Protein AF-A0AAV5XE04-F1 (afdb_monomer_lite)

Secondary structure (DSSP, 8-state):
--SEEEEE--SSHHHHHHHHHHHHHHTSTT-EEEEEEEE-------SSHHHHHHHHHHHHHHHHHHHHHHHHHHHHTT--EEEEEEES-HHHHHHHHHHHTT-SEEEEES--S-TT-TTS--HHHHHHHHH-SSEEEEE--SS---SGGG--EEEEE---SHHHHHHHHHHHHHHHHHT-EEEEEEEE---TT----HHHHHHHHHHHHHHHHHHHHTT--EEEEEEES-HHHHHHHHHHHTT-SEEEEESS-TT-TT-SSPPHHHHHHHHH-SSEEEEEPPGGGG-BHHHHSBSS---EETT-BHHHHHHHHHHTT-SEEEEE-TT-BEEEEEEHHHHHHTS---S-GGGGGGS-HHHHHHHHHHHHT---BHHHHSBS----EETT-BHHHHHHHHHHTT-SEEEEE-TT-BEEEEEEHHHHHHHHHTSPPS-S-SS-----SS-BGGGS-PBP--EEETT-BHHHHHHHHHHSTT-EEEEE-TTSBEEEEEEHHHHHHTS-TTTHHHHHHHHTT----TT--GGGSS--S-BHHHHSBS---EE-TTSBHHHHHHHHHHT--SEEEEE-TT-BEEEEEEHHHHHHHHH-

pLDDT: mean 80.99, std 14.47, range [32.44, 97.62]

Radius of gyration: 29.94 Å; chains: 1; bounding box: 68×63×82 Å

Foldseek 3Di:
DWAEEEQEFPPFPLSVQLLQAQLLVQVPPNHAYEYEYEDEDDPDPDPDPVVVVVVVVVVVVSVVVRQVVSQVSSVVSVHDYHYDYYYDDSLVVSQVVCLVSLGQEYGYGQDGPPPPDLFFGDPSLLSCCFQHLHKYKYARPPPVDSYLQVQAEEEAEQPLAQLSLVLLVVSLVSCVSNVHAYEYEYEAEDDPPDDPDPVVVVLVVVSVVVSVVVSVVSVHHYHYDYYYHDQLVVSLVVCVVVVGQEYTDEQDGQQALQDSGGDPSLSSCSGGRNHIYIHGHDSQSSDFLLNLWDQPAAAAEQAAQPLVVLVCCLVVVNQKHFYADPQQAGQFMAGQVLCCPFVVLLDRPVCNVQDDPVVVVVSSVVSVPDPDGCNRRTDGPAAAAERGHGLLVVLLCCLVVVNFKHFYAYPVNHGRGMHGLLSSLVSLLPDDRPDPPDPDDSQNSYAFLLPFDFAAAAEDEQAAFLQVLLVSLLPDPQSKYFYAHPVQATQFMAHLVLLLVLADPLQNVQSSCSNSVVHDDPPDDPVNNGRPRDGPNNRGDRDAAEDERSHHLSVVSNSCNVVVHQWHFYAYPVNHGPGIGGSSRSSNRNSD

Structure (mmCIF, N/CA/C/O backbone):
data_AF-A0AAV5XE04-F1
#
_entry.id   AF-A0AAV5XE04-F1
#
loop_
_atom_site.group_PDB
_atom_site.id
_atom_site.type_symbol
_atom_site.label_atom_id
_atom_site.label_alt_id
_atom_site.label_comp_id
_atom_site.label_asym_id
_atom_site.label_entity_id
_atom_site.label_seq_id
_atom_site.pdbx_PDB_ins_code
_atom_site.Cartn_x
_atom_site.Cartn_y
_atom_site.Cartn_z
_atom_site.occupancy
_atom_site.B_iso_or_equiv
_atom_site.auth_seq_id
_atom_site.auth_comp_id
_atom_site.auth_asym_id
_atom_site.auth_atom_id
_atom_site.pdbx_PDB_model_num
ATOM 1 N N . MET A 1 1 ? -10.921 10.318 7.218 1.00 76.62 1 MET A N 1
ATOM 2 C CA . MET A 1 1 ? -11.816 9.508 8.080 1.00 76.62 1 MET A CA 1
ATOM 3 C C . MET A 1 1 ? -12.424 8.270 7.401 1.00 76.62 1 MET A C 1
ATOM 5 O O . MET A 1 1 ? -12.519 8.245 6.178 1.00 76.62 1 MET A O 1
ATOM 9 N N . PHE A 1 2 ? -12.821 7.267 8.200 1.00 87.75 2 PHE A N 1
ATOM 10 C CA . PHE A 1 2 ? -13.335 5.945 7.794 1.00 87.75 2 PHE A CA 1
ATOM 11 C C . PHE A 1 2 ? -14.669 5.991 7.032 1.00 87.75 2 PHE A C 1
ATOM 13 O O . PHE A 1 2 ? -15.580 6.737 7.397 1.00 87.75 2 PHE A O 1
ATOM 20 N N . LYS A 1 3 ? -14.781 5.177 5.980 1.00 90.06 3 LYS A N 1
ATOM 21 C CA . LYS A 1 3 ? -15.916 5.111 5.051 1.00 90.06 3 LYS A CA 1
ATOM 22 C C . LYS A 1 3 ? -16.699 3.810 5.130 1.00 90.06 3 LYS A C 1
ATOM 24 O O . LYS A 1 3 ? -17.867 3.819 4.760 1.00 90.06 3 LYS A O 1
ATOM 29 N N . ARG A 1 4 ? -16.098 2.706 5.575 1.00 93.31 4 ARG A N 1
ATOM 30 C CA . ARG A 1 4 ? -16.762 1.398 5.667 1.00 93.31 4 ARG A CA 1
ATOM 31 C C . ARG A 1 4 ? -16.407 0.740 6.991 1.00 93.31 4 ARG A C 1
ATOM 33 O O . ARG A 1 4 ? -15.356 0.113 7.130 1.00 93.31 4 ARG A O 1
ATOM 40 N N . ILE A 1 5 ? -17.304 0.884 7.955 1.00 96.25 5 ILE A N 1
ATOM 41 C CA . ILE A 1 5 ? -17.120 0.436 9.334 1.00 96.25 5 ILE A CA 1
ATOM 42 C C . ILE A 1 5 ? -17.760 -0.940 9.500 1.00 96.25 5 ILE A C 1
ATOM 44 O O . ILE A 1 5 ? -18.934 -1.120 9.195 1.00 96.25 5 ILE A O 1
ATOM 48 N N . LEU A 1 6 ? -17.004 -1.910 10.004 1.00 97.38 6 LEU A N 1
ATOM 49 C CA . LEU A 1 6 ? -17.518 -3.210 10.420 1.00 97.38 6 LEU A CA 1
ATOM 50 C C . LEU A 1 6 ? -17.507 -3.305 11.941 1.00 97.38 6 LEU A C 1
ATOM 52 O O . LEU A 1 6 ? -16.482 -3.049 12.566 1.00 97.38 6 LEU A O 1
ATOM 56 N N . VAL A 1 7 ? -18.616 -3.724 12.532 1.00 96.88 7 VAL A N 1
ATOM 57 C CA . VAL A 1 7 ? -18.730 -4.021 13.959 1.00 96.88 7 VAL A CA 1
ATOM 58 C C . VAL A 1 7 ? -18.894 -5.529 14.128 1.00 96.88 7 VAL A C 1
ATOM 60 O O . VAL A 1 7 ? -19.812 -6.113 13.553 1.00 96.88 7 VAL A O 1
ATOM 63 N N . ALA A 1 8 ? -18.021 -6.166 14.911 1.00 93.94 8 ALA A N 1
ATOM 64 C CA . ALA A 1 8 ? -18.262 -7.542 15.347 1.00 93.94 8 ALA A CA 1
ATOM 65 C C . ALA A 1 8 ? -19.237 -7.525 16.528 1.00 93.94 8 ALA A C 1
ATOM 67 O O . ALA A 1 8 ? -18.989 -6.842 17.526 1.00 93.94 8 ALA A O 1
ATOM 68 N N . TYR A 1 9 ? -20.352 -8.244 16.401 1.00 92.50 9 TYR A N 1
ATOM 69 C CA . TYR A 1 9 ? -21.467 -8.151 17.333 1.00 92.50 9 TYR A CA 1
ATOM 70 C C . TYR A 1 9 ? -21.959 -9.529 17.782 1.00 92.50 9 TYR A C 1
ATOM 72 O O . TYR A 1 9 ? -22.574 -10.266 17.013 1.00 92.50 9 TYR A O 1
ATOM 80 N N . ASP A 1 10 ? -21.724 -9.844 19.055 1.00 88.00 10 ASP A N 1
ATOM 81 C CA . ASP A 1 10 ? -22.144 -11.079 19.737 1.00 88.00 10 ASP A CA 1
ATOM 82 C C . ASP A 1 10 ? -23.203 -10.825 20.835 1.00 88.00 10 ASP A C 1
ATOM 84 O O . ASP A 1 10 ? -23.519 -11.711 21.630 1.00 88.00 10 ASP A O 1
ATOM 88 N N . GLY A 1 11 ? -23.718 -9.591 20.920 1.00 85.75 11 GLY A N 1
ATOM 89 C CA . GLY A 1 11 ? -24.690 -9.152 21.926 1.00 85.75 11 GLY A CA 1
ATOM 90 C C . GLY A 1 11 ? -24.127 -8.837 23.313 1.00 85.75 11 GLY A C 1
ATOM 91 O O . GLY A 1 11 ? -24.870 -8.307 24.145 1.00 85.75 11 GLY A O 1
ATOM 92 N N . SER A 1 12 ? -22.845 -9.108 23.574 1.00 86.25 12 SER A N 1
ATOM 93 C CA . SER A 1 12 ? -22.197 -8.799 24.855 1.00 86.25 12 SER A CA 1
ATOM 94 C C . SER A 1 12 ? -22.185 -7.291 25.148 1.00 86.25 12 SER A C 1
ATOM 96 O O . SER A 1 12 ? -22.286 -6.461 24.244 1.00 86.25 12 SER A O 1
ATOM 98 N N . GLU A 1 13 ? -22.019 -6.901 26.417 1.00 84.69 13 GLU A N 1
ATOM 99 C CA . GLU A 1 13 ? -21.916 -5.480 26.798 1.00 84.69 13 GLU A CA 1
ATOM 100 C C . GLU A 1 13 ? -20.778 -4.762 26.050 1.00 84.69 13 GLU A C 1
ATOM 102 O O . GLU A 1 13 ? -20.954 -3.637 25.575 1.00 84.69 13 GLU A O 1
ATOM 107 N N . GLY A 1 14 ? -19.638 -5.441 25.873 1.00 85.12 14 GLY A N 1
ATOM 108 C CA . GLY A 1 14 ? -18.505 -4.929 25.104 1.00 85.12 14 GLY A CA 1
ATOM 109 C C . GLY A 1 14 ? -18.847 -4.716 23.628 1.00 85.12 14 GLY A C 1
ATOM 110 O O . GLY A 1 14 ? -18.518 -3.669 23.068 1.00 85.12 14 GLY A O 1
ATOM 111 N N . ALA A 1 15 ? -19.550 -5.664 23.002 1.00 89.06 15 ALA A N 1
ATOM 112 C CA . ALA A 1 15 ? -20.017 -5.527 21.624 1.00 89.06 15 ALA A CA 1
ATOM 113 C C . ALA A 1 15 ? -21.097 -4.445 21.463 1.00 89.06 15 ALA A C 1
ATOM 115 O O . ALA A 1 15 ? -21.132 -3.751 20.448 1.00 89.06 15 ALA A O 1
ATOM 116 N N . GLN A 1 16 ? -21.953 -4.240 22.466 1.00 90.69 16 GLN A N 1
ATOM 117 C CA . GLN A 1 16 ? -22.926 -3.144 22.465 1.00 90.69 16 GLN A CA 1
ATOM 118 C C . GLN A 1 16 ? -22.243 -1.774 22.546 1.00 90.69 16 GLN A C 1
ATOM 120 O O . GLN A 1 16 ? -22.626 -0.864 21.811 1.00 90.69 16 GLN A O 1
ATOM 125 N N . ALA A 1 17 ? -21.211 -1.624 23.382 1.00 89.19 17 ALA A N 1
ATOM 126 C CA . ALA A 1 17 ? -20.404 -0.403 23.430 1.00 89.19 17 ALA A CA 1
ATOM 127 C C . ALA A 1 17 ? -19.672 -0.155 22.098 1.00 89.19 17 ALA A C 1
ATOM 129 O O . ALA A 1 17 ? -19.684 0.962 21.575 1.00 89.19 17 ALA A O 1
ATOM 130 N N . ALA A 1 18 ? -19.109 -1.212 21.502 1.00 92.19 18 ALA A N 1
ATOM 131 C CA . ALA A 1 18 ? -18.508 -1.167 20.171 1.00 92.19 18 ALA A CA 1
ATOM 132 C C . ALA A 1 18 ? -19.501 -0.703 19.098 1.00 92.19 18 ALA A C 1
ATOM 134 O O . ALA A 1 18 ? -19.184 0.181 18.300 1.00 92.19 18 ALA A O 1
ATOM 135 N N . LEU A 1 19 ? -20.725 -1.234 19.119 1.00 94.00 19 LEU A N 1
ATOM 136 C CA . LEU A 1 19 ? -21.779 -0.836 18.195 1.00 94.00 19 LEU A CA 1
ATOM 137 C C . LEU A 1 19 ? -22.185 0.632 18.377 1.00 94.00 19 LEU A C 1
ATOM 139 O O . LEU A 1 19 ? -22.301 1.342 17.381 1.00 94.00 19 LEU A O 1
ATOM 143 N N . ARG A 1 20 ? -22.341 1.122 19.616 1.00 92.81 20 ARG A N 1
ATOM 144 C CA . ARG A 1 20 ? -22.653 2.542 19.883 1.00 92.81 20 ARG A CA 1
ATOM 145 C C . ARG A 1 20 ? -21.587 3.483 19.323 1.00 92.81 20 ARG A C 1
ATOM 147 O O . ARG A 1 20 ? -21.925 4.462 18.657 1.00 92.81 20 ARG A O 1
ATOM 154 N N . LEU A 1 21 ? -20.307 3.172 19.538 1.00 92.00 21 LEU A N 1
ATOM 155 C CA . LEU A 1 21 ? -19.202 3.954 18.973 1.00 92.00 21 LEU A CA 1
ATOM 156 C C . LEU A 1 21 ? -19.167 3.884 17.442 1.00 92.00 21 LEU A C 1
ATOM 158 O O . LEU A 1 21 ? -19.013 4.917 16.792 1.00 92.00 21 LEU A O 1
ATOM 162 N N . GLY A 1 22 ? -19.368 2.696 16.863 1.00 93.94 22 GLY A N 1
ATOM 163 C CA . GLY A 1 22 ? -19.459 2.511 15.414 1.00 93.94 22 GLY A CA 1
ATOM 164 C C . GLY A 1 22 ? -20.581 3.342 14.785 1.00 93.94 22 GLY A C 1
ATOM 165 O O . GLY A 1 22 ? -20.341 4.057 13.814 1.00 93.94 22 GLY A O 1
ATOM 166 N N . ILE A 1 23 ? -21.780 3.317 15.378 1.00 94.31 23 ILE A N 1
ATOM 167 C CA . ILE A 1 23 ? -22.931 4.134 14.956 1.00 94.31 23 ILE A CA 1
ATOM 168 C C . ILE A 1 23 ? -22.599 5.628 15.057 1.00 94.31 23 ILE A C 1
ATOM 170 O O . ILE A 1 23 ? -22.907 6.388 14.142 1.00 94.31 23 ILE A O 1
ATOM 174 N N . GLY A 1 24 ? -21.937 6.056 16.137 1.00 91.62 24 GLY A N 1
ATOM 175 C CA . GLY A 1 24 ? -21.490 7.440 16.305 1.00 91.62 24 GLY A CA 1
ATOM 176 C C . GLY A 1 24 ? -20.569 7.911 15.176 1.00 91.62 24 GLY A C 1
ATOM 177 O O . GLY A 1 24 ? -20.770 8.999 14.640 1.00 91.62 24 GLY A O 1
ATOM 178 N N . LEU A 1 25 ? -19.615 7.072 14.765 1.00 91.31 25 LEU A N 1
ATOM 179 C CA . LEU A 1 25 ? -18.724 7.346 13.630 1.00 91.31 25 LEU A CA 1
ATOM 180 C C . LEU A 1 25 ? -19.457 7.361 12.281 1.00 91.31 25 LEU A C 1
ATOM 182 O O . LEU A 1 25 ? -19.107 8.143 11.397 1.00 91.31 25 LEU A O 1
ATOM 186 N N . ALA A 1 26 ? -20.480 6.522 12.125 1.00 92.94 26 ALA A N 1
ATOM 187 C CA . ALA A 1 26 ? -21.260 6.399 10.895 1.00 92.94 26 ALA A CA 1
ATOM 188 C C . ALA A 1 26 ? -22.224 7.570 10.634 1.00 92.94 26 ALA A C 1
ATOM 190 O O . ALA A 1 26 ? -22.775 7.670 9.543 1.00 92.94 26 ALA A O 1
ATOM 191 N N . LYS A 1 27 ? -22.387 8.505 11.583 1.00 90.00 27 LYS A N 1
ATOM 192 C CA . LYS A 1 27 ? -23.144 9.752 11.361 1.00 90.00 27 LYS A CA 1
ATOM 193 C C . LYS A 1 27 ? -22.499 10.683 10.325 1.00 90.00 27 LYS A C 1
ATOM 195 O O . LYS A 1 27 ? -23.150 11.608 9.845 1.00 90.00 27 LYS A O 1
ATOM 200 N N . ASN A 1 28 ? -21.226 10.472 9.99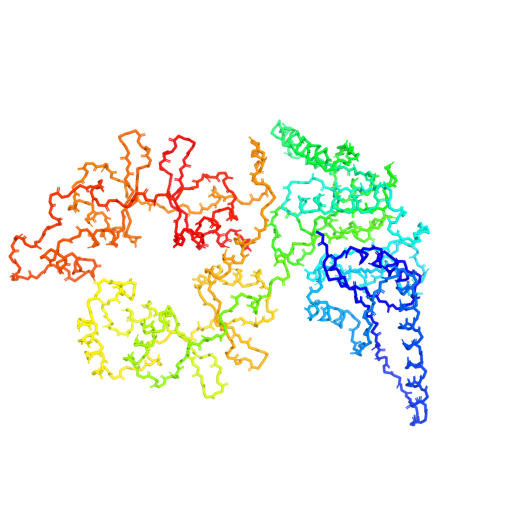1 1.00 85.81 28 ASN A N 1
ATOM 201 C CA . ASN A 1 28 ? -20.530 11.244 8.966 1.00 85.81 28 ASN A CA 1
ATOM 202 C C . ASN A 1 28 ? -21.072 10.897 7.558 1.00 85.81 28 ASN A C 1
ATOM 204 O O . ASN A 1 28 ? -21.151 9.714 7.216 1.00 85.81 28 ASN A O 1
ATOM 208 N N . PRO A 1 29 ? -21.422 11.884 6.709 1.00 82.00 29 PRO A N 1
ATOM 209 C CA . PRO A 1 29 ? -21.944 11.616 5.373 1.00 82.00 29 PRO A CA 1
ATOM 210 C C . PRO A 1 29 ? -21.062 10.698 4.509 1.00 82.00 29 PRO A C 1
ATOM 212 O O . PRO A 1 29 ? -19.848 10.885 4.353 1.00 82.00 29 PRO A O 1
ATOM 215 N N . GLY A 1 30 ? -21.713 9.716 3.880 1.00 85.62 30 GLY A N 1
ATOM 216 C CA . GLY A 1 30 ? -21.068 8.745 2.994 1.00 85.62 30 GLY A CA 1
ATOM 217 C C . GLY A 1 30 ? -20.262 7.666 3.720 1.00 85.62 30 GLY A C 1
ATOM 218 O O . GLY A 1 30 ? -19.379 7.074 3.100 1.00 85.62 30 GLY A O 1
ATOM 219 N N . THR A 1 31 ? -20.519 7.445 5.011 1.00 92.44 31 THR A N 1
ATOM 220 C CA . THR A 1 31 ? -19.984 6.309 5.765 1.00 92.44 31 THR A CA 1
ATOM 221 C C . THR A 1 31 ? -21.020 5.188 5.826 1.00 92.44 31 THR A C 1
ATOM 223 O O . THR A 1 31 ? -22.157 5.395 6.234 1.00 92.44 31 THR A O 1
ATOM 226 N N . GLU A 1 32 ? -20.614 3.990 5.418 1.00 96.00 32 GLU A N 1
ATOM 227 C CA . GLU A 1 32 ? -21.403 2.763 5.512 1.00 96.00 32 GLU A CA 1
ATOM 228 C C . GLU A 1 32 ? -21.022 2.007 6.787 1.00 96.00 32 GLU A C 1
ATOM 230 O O . GLU A 1 32 ? -19.835 1.912 7.128 1.00 96.00 32 GLU A O 1
ATOM 235 N N . ILE A 1 33 ? -22.011 1.434 7.472 1.00 97.38 33 ILE A N 1
ATOM 236 C CA . ILE A 1 33 ? -21.794 0.608 8.658 1.00 97.38 33 ILE A CA 1
ATOM 237 C C . ILE A 1 33 ? -22.428 -0.772 8.497 1.00 97.38 33 ILE A C 1
ATOM 239 O O . ILE A 1 33 ? -23.568 -0.927 8.055 1.00 97.38 33 ILE A O 1
ATOM 243 N N . TYR A 1 34 ? -21.657 -1.775 8.895 1.00 97.50 34 TYR A N 1
ATOM 244 C CA . TYR A 1 34 ? -22.001 -3.182 8.848 1.00 97.50 34 TYR A CA 1
ATOM 245 C C . TYR A 1 34 ? -21.879 -3.783 10.247 1.00 97.50 34 TYR A C 1
ATOM 247 O O . TYR A 1 34 ? -20.940 -3.470 10.979 1.00 97.50 34 TYR A O 1
ATOM 255 N N . SER A 1 35 ? -22.775 -4.697 10.597 1.00 96.94 35 SER A N 1
ATOM 256 C CA . SER A 1 35 ? -22.649 -5.553 11.777 1.00 96.94 35 SER A CA 1
ATOM 257 C C . SER A 1 35 ? -22.579 -7.013 11.348 1.00 96.94 35 SER A C 1
ATOM 259 O O . SER A 1 35 ? -23.382 -7.457 10.522 1.00 96.94 35 SER A O 1
ATOM 261 N N . ILE A 1 36 ? -21.614 -7.752 11.896 1.00 95.31 36 ILE A N 1
ATOM 262 C CA . ILE A 1 36 ? -21.474 -9.192 11.685 1.00 95.31 36 ILE A CA 1
ATOM 263 C C . ILE A 1 36 ? -21.626 -9.951 12.999 1.00 95.31 36 ILE A C 1
ATOM 265 O O . ILE A 1 36 ? -20.951 -9.655 13.985 1.00 95.31 36 ILE A O 1
ATOM 269 N N . SER A 1 37 ? -22.462 -10.981 12.965 1.00 93.12 37 SER A N 1
ATOM 270 C CA . SER A 1 37 ? -22.556 -12.009 13.999 1.00 93.12 37 SER A CA 1
ATOM 271 C C . SER A 1 37 ? -22.145 -13.351 13.397 1.00 93.12 37 SER A C 1
ATOM 273 O O . SER A 1 37 ? -22.518 -13.659 12.261 1.00 93.12 37 SER A O 1
ATOM 275 N N . VAL A 1 38 ? -21.354 -14.142 14.125 1.00 88.88 38 VAL A N 1
ATOM 276 C CA . VAL A 1 38 ? -20.892 -15.452 13.646 1.00 88.88 38 VAL A CA 1
ATOM 277 C C . VAL A 1 38 ? -21.514 -16.564 14.475 1.00 88.88 38 VAL A C 1
ATOM 279 O O . VAL A 1 38 ? -21.422 -16.575 15.697 1.00 88.88 38 VAL A O 1
ATOM 282 N N . GLU A 1 39 ? -22.147 -17.500 13.782 1.00 84.94 39 GLU A N 1
ATOM 283 C CA . GLU A 1 39 ? -22.678 -18.734 14.334 1.00 84.94 39 GLU A CA 1
ATOM 284 C C . GLU A 1 39 ? -21.602 -19.824 14.249 1.00 84.94 39 GLU A C 1
ATOM 286 O O . GLU A 1 39 ? -21.349 -20.405 13.185 1.00 84.94 39 GLU A O 1
ATOM 291 N N . GLU A 1 40 ? -20.961 -20.106 15.383 1.00 71.44 40 GLU A N 1
ATOM 292 C CA . GLU A 1 40 ? -19.985 -21.184 15.496 1.00 71.44 40 GLU A CA 1
ATOM 293 C C . GLU A 1 40 ? -20.693 -22.498 15.856 1.00 71.44 40 GLU A C 1
ATOM 295 O O . GLU A 1 40 ? -21.305 -22.642 16.916 1.00 71.44 40 GLU A O 1
ATOM 300 N N . HIS A 1 41 ? -20.636 -23.477 14.953 1.00 63.94 41 HIS A N 1
ATOM 301 C CA . HIS A 1 41 ? -21.209 -24.795 15.204 1.00 63.94 41 HIS A CA 1
ATOM 302 C C . HIS A 1 41 ? -20.274 -25.605 16.112 1.00 63.94 41 HIS A C 1
ATOM 304 O O . HIS A 1 41 ? -19.292 -26.188 15.651 1.00 63.94 41 HIS A O 1
ATOM 310 N N . LEU A 1 42 ? -20.604 -25.706 17.399 1.00 50.62 42 LEU A N 1
ATOM 311 C CA . LEU A 1 42 ? -20.090 -26.793 18.234 1.00 50.62 42 LEU A CA 1
ATOM 312 C C . LEU A 1 42 ? -20.721 -28.114 17.758 1.00 50.62 42 LEU A C 1
ATOM 314 O O . LEU A 1 42 ? -21.946 -28.166 17.612 1.00 50.62 42 LEU A O 1
ATOM 318 N N . PRO A 1 43 ? -19.947 -29.195 17.543 1.00 49.12 43 PRO A N 1
ATOM 319 C CA . PRO A 1 43 ? -20.525 -30.501 17.259 1.00 49.12 43 PRO A CA 1
ATOM 320 C C . PRO A 1 43 ? -21.302 -30.978 18.492 1.00 49.12 43 PRO A C 1
ATOM 322 O O . PRO A 1 43 ? -20.733 -31.510 19.444 1.00 49.12 43 PRO A O 1
ATOM 325 N N . ARG A 1 44 ? -22.621 -30.761 18.500 1.00 52.56 44 ARG A N 1
ATOM 326 C CA . ARG A 1 44 ? -23.519 -31.400 19.462 1.00 52.56 44 ARG A CA 1
ATOM 327 C C . ARG A 1 44 ? -23.796 -32.813 18.958 1.00 52.56 44 ARG A C 1
ATOM 329 O O . ARG A 1 44 ? -24.339 -32.986 17.871 1.00 52.56 44 ARG A O 1
ATOM 336 N N . TYR A 1 45 ? -23.429 -33.819 19.749 1.00 50.50 45 TYR A N 1
ATOM 337 C CA . TYR A 1 45 ? -23.919 -35.184 19.569 1.00 50.50 45 TYR A CA 1
ATOM 338 C C . TYR A 1 45 ? -25.416 -35.199 19.908 1.00 50.50 45 TYR A C 1
ATOM 340 O O . TYR A 1 45 ? -25.792 -35.448 21.049 1.00 50.50 45 TYR A O 1
ATOM 348 N N . ALA A 1 46 ? -26.263 -34.839 18.946 1.00 56.47 46 ALA A N 1
ATOM 349 C CA . ALA A 1 46 ? -27.710 -34.944 19.089 1.00 56.47 46 ALA A CA 1
ATOM 350 C C . ALA A 1 46 ? -28.132 -36.406 18.892 1.00 56.47 46 ALA A C 1
ATOM 352 O O . ALA A 1 46 ? -27.667 -37.066 17.959 1.00 56.47 46 ALA A O 1
ATOM 353 N N . ALA A 1 47 ? -28.991 -36.921 19.770 1.00 55.62 47 ALA A N 1
ATOM 354 C CA . ALA A 1 47 ? -29.448 -38.306 19.721 1.00 55.62 47 ALA A CA 1
ATOM 355 C C . ALA A 1 47 ? -30.636 -38.486 18.758 1.00 55.62 47 ALA A C 1
ATOM 357 O O . ALA A 1 47 ? -30.906 -39.605 18.320 1.00 55.62 47 ALA A O 1
ATOM 358 N N . THR A 1 48 ? -31.340 -37.401 18.404 1.00 69.38 48 THR A N 1
ATOM 359 C CA . THR A 1 48 ? -32.525 -37.430 17.528 1.00 69.38 48 THR A CA 1
ATOM 360 C C . THR A 1 48 ? -32.596 -36.242 16.554 1.00 69.38 48 THR A C 1
ATOM 362 O O . THR A 1 48 ? -32.008 -35.190 16.788 1.00 69.38 48 THR A O 1
ATOM 365 N N . ILE A 1 49 ? -33.354 -36.390 15.456 1.00 66.50 49 ILE A N 1
ATOM 366 C CA . ILE A 1 49 ? -33.587 -35.327 14.451 1.00 66.50 49 ILE A CA 1
ATOM 367 C C . ILE A 1 49 ? -34.340 -34.131 15.064 1.00 66.50 49 ILE A C 1
ATOM 369 O O . ILE A 1 49 ? -34.001 -32.985 14.786 1.00 66.50 49 ILE A O 1
ATOM 373 N N . SER A 1 50 ? -35.298 -34.393 15.961 1.00 65.06 50 SER A N 1
ATOM 374 C CA . SER A 1 50 ? -36.087 -33.349 16.630 1.00 65.06 50 SER A CA 1
ATOM 375 C C . SER A 1 50 ? -35.236 -32.464 17.555 1.00 65.06 50 SER A C 1
ATOM 377 O O . SER A 1 50 ? -35.462 -31.259 17.623 1.00 65.06 50 SER A O 1
ATOM 379 N N . GLU A 1 51 ? -34.205 -33.020 18.204 1.00 63.22 51 GLU A N 1
ATOM 380 C CA . GLU A 1 51 ? -33.234 -32.238 18.988 1.00 63.22 51 GLU A CA 1
ATOM 381 C C . GLU A 1 51 ? -32.370 -31.320 18.108 1.00 63.22 51 GLU A C 1
ATOM 383 O O . GLU A 1 51 ? -32.009 -30.222 18.532 1.00 63.22 51 GLU A O 1
ATOM 388 N N . VAL A 1 52 ? -32.048 -31.747 16.881 1.00 63.72 52 VAL A N 1
ATOM 389 C CA . VAL A 1 52 ? -31.291 -30.933 15.914 1.00 63.72 52 VAL A CA 1
ATOM 390 C C . VAL A 1 52 ? -32.148 -29.789 15.376 1.00 63.72 52 VAL A C 1
ATOM 392 O O . VAL A 1 52 ? -31.666 -28.660 15.293 1.00 63.72 52 VAL A O 1
ATOM 395 N N . GLU A 1 53 ? -33.405 -30.061 15.023 1.00 65.25 53 GLU A N 1
ATOM 396 C CA . GLU A 1 53 ? -34.347 -29.047 14.528 1.00 65.25 53 GLU A CA 1
ATOM 397 C C . GLU A 1 53 ? -34.651 -27.992 15.599 1.00 65.25 53 GLU A C 1
ATOM 399 O O . GLU A 1 53 ? -34.477 -26.803 15.338 1.00 65.25 53 GLU A O 1
ATOM 404 N N . GLY A 1 54 ? -34.965 -28.407 16.832 1.00 67.56 54 GLY A N 1
ATOM 405 C CA . GLY A 1 54 ? -35.211 -27.470 17.934 1.00 67.56 54 GLY A CA 1
ATOM 406 C C . GLY A 1 54 ? -33.979 -26.639 18.320 1.00 67.56 54 GLY A C 1
ATOM 407 O O . GLY A 1 54 ? -34.101 -25.456 18.637 1.00 67.56 54 GLY A O 1
ATOM 408 N N . ALA A 1 55 ? -32.772 -27.217 18.251 1.00 66.81 55 ALA A N 1
ATOM 409 C CA . ALA A 1 55 ? -31.536 -26.466 18.482 1.00 66.81 55 ALA A CA 1
ATOM 410 C C . ALA A 1 55 ? -31.283 -25.416 17.388 1.00 66.81 55 ALA A C 1
ATOM 412 O O . ALA A 1 55 ? -30.834 -24.315 17.700 1.00 66.81 55 ALA A O 1
ATOM 413 N N . ARG A 1 56 ? -31.589 -25.732 16.122 1.00 70.69 56 ARG A N 1
ATOM 414 C CA . ARG A 1 56 ? -31.478 -24.784 15.003 1.00 70.69 56 ARG A CA 1
ATOM 415 C C . ARG A 1 56 ? -32.467 -23.631 15.123 1.00 70.69 56 ARG A C 1
ATOM 417 O O . ARG A 1 56 ? -32.062 -22.488 14.950 1.00 70.69 56 ARG A O 1
ATOM 424 N N . GLU A 1 57 ? -33.721 -23.908 15.474 1.00 73.31 57 GLU A N 1
ATOM 425 C CA . GLU A 1 57 ? -34.737 -22.865 15.676 1.00 73.31 57 GLU A CA 1
ATOM 426 C C . GLU A 1 57 ? -34.335 -21.880 16.783 1.00 73.31 57 GLU A C 1
ATOM 428 O O . GLU A 1 57 ? -34.410 -20.668 16.586 1.00 73.31 57 GLU A O 1
ATOM 433 N N . GLN A 1 58 ? -33.816 -22.379 17.910 1.00 74.06 58 GLN A N 1
ATOM 434 C CA . GLN A 1 58 ? -33.322 -21.525 18.998 1.00 74.06 58 GLN A CA 1
ATOM 435 C C . GLN A 1 58 ? -32.137 -20.648 18.579 1.00 74.06 58 GLN A C 1
ATOM 437 O O . GLN A 1 58 ? -32.047 -19.487 18.986 1.00 74.06 58 GLN A O 1
ATOM 442 N N . ILE A 1 59 ? -31.216 -21.191 17.778 1.00 76.12 59 ILE A N 1
ATOM 443 C CA . ILE A 1 59 ? -30.066 -20.437 17.270 1.00 76.12 59 ILE A CA 1
ATOM 444 C C . ILE A 1 59 ? -30.534 -19.342 16.301 1.00 76.12 59 ILE A C 1
ATOM 446 O O . ILE A 1 59 ? -30.131 -18.183 16.441 1.00 76.12 59 ILE A O 1
ATOM 450 N N . ASP A 1 60 ? -31.437 -19.675 15.379 1.00 80.06 60 ASP A N 1
ATOM 451 C CA . ASP A 1 60 ? -32.029 -18.718 14.444 1.00 80.06 60 ASP A CA 1
ATOM 452 C C . ASP A 1 60 ? -32.758 -17.585 15.181 1.00 80.06 60 ASP A C 1
ATOM 454 O O . ASP A 1 60 ? -32.585 -16.410 14.844 1.00 80.06 60 ASP A O 1
ATOM 458 N N . GLU A 1 61 ? -33.553 -17.905 16.204 1.00 83.56 61 GLU A N 1
ATOM 459 C CA . GLU A 1 61 ? -34.234 -16.909 17.038 1.00 83.56 61 GLU A CA 1
ATOM 460 C C . GLU A 1 61 ? -33.248 -15.997 17.772 1.00 83.56 61 GLU A C 1
ATOM 462 O O . GLU A 1 61 ? -33.426 -14.773 17.776 1.00 83.56 61 GLU A O 1
ATOM 467 N N . HIS A 1 62 ? -32.176 -16.561 18.333 1.00 85.12 62 HIS A N 1
ATOM 468 C CA . HIS A 1 62 ? -31.134 -15.799 19.015 1.00 85.12 62 HIS A CA 1
ATOM 469 C C . HIS A 1 62 ? -30.470 -14.773 18.083 1.00 85.12 62 HIS A C 1
ATOM 471 O O . HIS A 1 62 ? -30.426 -13.580 18.399 1.00 85.12 62 HIS A O 1
ATOM 477 N N . PHE A 1 63 ? -30.010 -15.191 16.900 1.00 86.75 63 PHE A N 1
ATOM 478 C CA . PHE A 1 63 ? -29.370 -14.275 15.948 1.00 86.75 63 PHE A CA 1
ATOM 479 C C . PHE A 1 63 ? -30.361 -13.283 15.317 1.00 86.75 63 PHE A C 1
ATOM 481 O O . PHE A 1 63 ? -29.996 -12.133 15.041 1.00 86.75 63 PHE A O 1
ATOM 488 N N . ARG A 1 64 ? -31.637 -13.654 15.145 1.00 88.25 64 ARG A N 1
ATOM 489 C CA . ARG A 1 64 ? -32.698 -12.700 14.765 1.00 88.25 64 ARG A CA 1
ATOM 490 C C . ARG A 1 64 ? -32.891 -11.621 15.828 1.00 88.25 64 ARG A C 1
ATOM 492 O O . ARG A 1 64 ? -33.011 -10.448 15.477 1.00 88.25 64 ARG A O 1
ATOM 499 N N . ALA A 1 65 ? -32.882 -11.986 17.109 1.00 89.81 65 ALA A N 1
ATOM 500 C CA . ALA A 1 65 ? -32.978 -11.025 18.204 1.00 89.81 65 ALA A CA 1
ATOM 501 C C . ALA A 1 65 ? -31.759 -10.087 18.244 1.00 89.81 65 ALA A C 1
ATOM 503 O O . ALA A 1 65 ? -31.937 -8.871 18.322 1.00 89.81 65 ALA A O 1
ATOM 504 N N . LEU A 1 66 ? -30.540 -10.622 18.090 1.00 89.69 66 LEU A N 1
ATOM 505 C CA . LEU A 1 66 ? -29.305 -9.827 18.034 1.00 89.69 66 LEU A CA 1
ATOM 506 C C . LEU A 1 66 ? -29.303 -8.825 16.875 1.00 89.69 66 LEU A C 1
ATOM 508 O O . LEU A 1 66 ? -29.046 -7.635 17.064 1.00 89.69 66 LEU A O 1
ATOM 512 N N . THR A 1 67 ? -29.626 -9.283 15.666 1.00 92.56 67 THR A N 1
ATOM 513 C CA . THR A 1 67 ? -29.668 -8.411 14.481 1.00 92.56 67 THR A CA 1
ATOM 514 C C . THR A 1 67 ? -30.780 -7.370 14.569 1.00 92.56 67 THR A C 1
ATOM 516 O O . THR A 1 67 ? -30.619 -6.257 14.063 1.00 92.56 67 THR A O 1
ATOM 519 N N . LYS A 1 68 ? -31.907 -7.692 15.215 1.00 93.56 68 LYS A N 1
ATOM 520 C CA . LYS A 1 68 ? -32.962 -6.718 15.511 1.00 93.56 68 LYS A CA 1
ATOM 521 C C . LYS A 1 68 ? -32.477 -5.668 16.510 1.00 93.56 68 LYS A C 1
ATOM 523 O O . LYS A 1 68 ? -32.593 -4.485 16.219 1.00 93.56 68 LYS A O 1
ATOM 528 N N . GLN A 1 69 ? -31.874 -6.081 17.626 1.00 93.56 69 GLN A N 1
ATOM 529 C CA . GLN A 1 69 ? -31.326 -5.165 18.630 1.00 93.56 69 GLN A CA 1
ATOM 530 C C . GLN A 1 69 ? -30.323 -4.183 18.011 1.00 93.56 69 GLN A C 1
ATOM 532 O O . GLN A 1 69 ? -30.402 -2.979 18.256 1.00 93.56 69 GLN A O 1
ATOM 537 N N . ALA A 1 70 ? -29.410 -4.680 17.174 1.00 94.44 70 ALA A N 1
ATOM 538 C CA . ALA A 1 70 ? -28.419 -3.840 16.516 1.00 94.44 70 ALA A CA 1
ATOM 539 C C . ALA A 1 70 ? -29.058 -2.816 15.558 1.00 94.44 70 ALA A C 1
ATOM 541 O O . ALA A 1 70 ? -28.678 -1.643 15.565 1.00 94.44 70 ALA A O 1
ATOM 542 N N . ARG A 1 71 ? -30.053 -3.241 14.764 1.00 95.88 71 ARG A N 1
ATOM 543 C CA . ARG A 1 71 ? -30.800 -2.349 13.861 1.00 95.88 71 ARG A CA 1
ATOM 544 C C . ARG A 1 71 ? -31.608 -1.305 14.618 1.00 95.88 71 ARG A C 1
ATOM 546 O O . ARG A 1 71 ? -31.565 -0.142 14.239 1.00 95.88 71 ARG A O 1
ATOM 553 N N . ASP A 1 72 ? -32.278 -1.695 15.699 1.00 95.19 72 ASP A N 1
ATOM 554 C CA . ASP A 1 72 ? -33.064 -0.779 16.529 1.00 95.19 72 ASP A CA 1
ATOM 555 C C . ASP A 1 72 ? -32.157 0.314 17.133 1.00 95.19 72 ASP A C 1
ATOM 557 O O . ASP A 1 72 ? -32.494 1.498 17.084 1.00 95.19 72 ASP A O 1
ATOM 561 N N . MET A 1 73 ? -30.961 -0.050 17.618 1.00 92.62 73 MET A N 1
ATOM 562 C CA . MET A 1 73 ? -29.967 0.916 18.111 1.00 92.62 73 MET A CA 1
ATOM 563 C C . MET A 1 73 ? -29.501 1.905 17.032 1.00 92.62 73 MET A C 1
ATOM 565 O O . MET A 1 73 ? -29.360 3.095 17.313 1.00 92.62 73 MET A O 1
ATOM 569 N N . ALA A 1 74 ? -29.247 1.431 15.811 1.00 94.31 74 ALA A N 1
ATOM 570 C CA . ALA A 1 74 ? -28.805 2.286 14.709 1.00 94.31 74 ALA A CA 1
ATOM 571 C C . ALA A 1 74 ? -29.929 3.204 14.203 1.00 94.31 74 ALA A C 1
ATOM 573 O O . ALA A 1 74 ? -29.708 4.401 14.007 1.00 94.31 74 ALA A O 1
ATOM 574 N N . ALA A 1 75 ? -31.151 2.675 14.094 1.00 94.06 75 ALA A N 1
ATOM 575 C CA . ALA A 1 75 ? -32.334 3.420 13.677 1.00 94.06 75 ALA A CA 1
ATOM 576 C C . ALA A 1 75 ? -32.651 4.577 14.637 1.00 94.06 75 ALA A C 1
ATOM 578 O O . ALA A 1 75 ? -32.924 5.689 14.185 1.00 94.06 75 ALA A O 1
ATOM 579 N N . LEU A 1 76 ? -32.525 4.361 15.953 1.00 92.75 76 LEU A N 1
ATOM 580 C CA . LEU A 1 76 ? -32.673 5.420 16.963 1.00 92.75 76 LEU A CA 1
ATOM 581 C C . LEU A 1 76 ? -31.666 6.567 16.789 1.00 92.75 76 LEU A C 1
ATOM 583 O O . LEU A 1 76 ? -31.948 7.702 17.168 1.00 92.75 76 LEU A O 1
ATOM 587 N N . ALA A 1 77 ? -30.499 6.286 16.209 1.00 90.19 77 ALA A N 1
ATOM 588 C CA . ALA A 1 77 ? -29.467 7.275 15.922 1.00 90.19 77 ALA A CA 1
ATOM 589 C C . ALA A 1 77 ? -29.551 7.863 14.500 1.00 90.19 77 ALA A C 1
ATOM 591 O O . ALA A 1 77 ? -28.706 8.694 14.156 1.00 90.19 77 ALA A O 1
ATOM 592 N N . GLY A 1 78 ? -30.536 7.449 13.691 1.00 92.69 78 GLY A N 1
ATOM 593 C CA . GLY A 1 78 ? -30.708 7.880 12.302 1.00 92.69 78 GLY A CA 1
ATOM 594 C C . GLY A 1 78 ? -29.678 7.296 11.330 1.00 92.69 78 GLY A C 1
ATOM 595 O O . GLY A 1 78 ? -29.362 7.938 10.331 1.00 92.69 78 GLY A O 1
ATOM 596 N N . VAL A 1 79 ? -29.121 6.120 11.633 1.00 94.31 79 VAL A N 1
ATOM 597 C CA . VAL A 1 79 ? -28.083 5.463 10.827 1.00 94.31 79 VAL A CA 1
ATOM 598 C C . VAL A 1 79 ? -28.617 4.150 10.254 1.00 94.31 79 VAL A C 1
ATOM 600 O O . VAL A 1 79 ? -29.112 3.297 10.988 1.00 94.31 79 VAL A O 1
ATOM 603 N N . GLU A 1 80 ? -28.476 3.969 8.942 1.00 94.69 80 GLU A N 1
ATOM 604 C CA . GLU A 1 80 ? -28.768 2.706 8.254 1.00 94.69 80 GLU A CA 1
ATOM 605 C C . GLU A 1 80 ? -27.667 1.677 8.554 1.00 94.69 80 GLU A C 1
ATOM 607 O O . GLU A 1 80 ? -26.501 1.888 8.214 1.00 94.69 80 GLU A O 1
ATOM 612 N N . LEU A 1 81 ? -28.032 0.562 9.197 1.00 96.44 81 LEU A N 1
ATOM 613 C CA . LEU A 1 81 ? -27.117 -0.528 9.548 1.00 96.44 81 LEU A CA 1
ATOM 614 C C . LEU A 1 81 ? -27.435 -1.790 8.747 1.00 96.44 81 LEU A C 1
ATOM 616 O O . LEU A 1 81 ? -28.489 -2.406 8.934 1.00 96.44 81 LEU A O 1
ATOM 620 N N . GLU A 1 82 ? -26.480 -2.240 7.933 1.00 96.56 82 GLU A N 1
ATOM 621 C CA . GLU A 1 82 ? -26.566 -3.556 7.301 1.00 96.56 82 GLU A CA 1
ATOM 622 C C . GLU A 1 82 ? -26.103 -4.638 8.292 1.00 96.56 82 GLU A C 1
ATOM 624 O O . GLU A 1 82 ? -25.026 -4.543 8.880 1.00 96.56 82 GLU A O 1
ATOM 629 N N . THR A 1 83 ? -26.904 -5.689 8.485 1.00 95.25 83 THR A N 1
ATOM 630 C CA . THR A 1 83 ? -26.579 -6.795 9.406 1.00 95.25 83 THR A CA 1
ATOM 631 C C . THR A 1 83 ? -26.370 -8.095 8.640 1.00 95.25 83 THR A C 1
ATOM 633 O O . THR A 1 83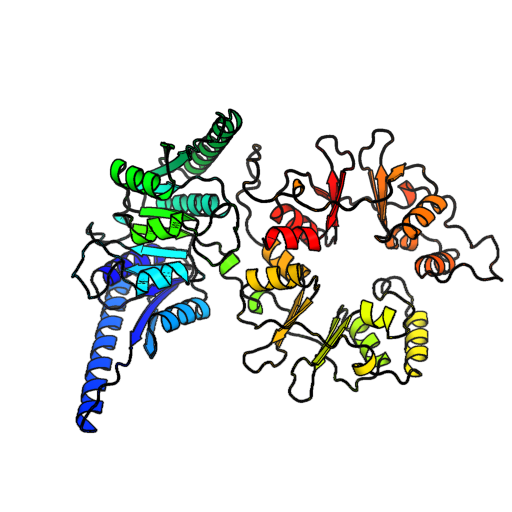 ? -27.112 -8.389 7.704 1.00 95.25 83 THR A O 1
ATOM 636 N N . ALA A 1 84 ? -25.372 -8.883 9.038 1.00 93.62 84 ALA A N 1
ATOM 637 C CA . ALA A 1 84 ? -25.073 -10.181 8.448 1.00 93.62 84 ALA A CA 1
ATOM 638 C C . ALA A 1 84 ? -24.819 -11.234 9.533 1.00 93.62 84 ALA A C 1
ATOM 640 O O . ALA A 1 84 ? -24.060 -11.003 10.472 1.00 93.62 84 ALA A O 1
ATOM 641 N N . VAL A 1 85 ? -25.407 -12.416 9.355 1.00 92.31 85 VAL A N 1
ATOM 642 C CA . VAL A 1 85 ? -25.094 -13.612 10.146 1.00 92.31 85 VAL A CA 1
ATOM 643 C C . VAL A 1 85 ? -24.293 -14.558 9.257 1.00 92.31 85 VAL A C 1
ATOM 645 O O . VAL A 1 85 ? -24.679 -14.812 8.112 1.00 92.31 85 VAL A O 1
ATOM 648 N N . ARG A 1 86 ? -23.143 -15.033 9.736 1.00 89.81 86 ARG A N 1
ATOM 649 C CA . ARG A 1 86 ? -22.272 -15.965 9.004 1.00 89.81 86 ARG A CA 1
ATOM 650 C C . ARG A 1 86 ? -22.090 -17.243 9.801 1.00 89.81 86 ARG A C 1
ATOM 652 O O . ARG A 1 86 ? -21.875 -17.185 11.000 1.00 89.81 86 ARG A O 1
ATOM 659 N N . GLN A 1 87 ? -22.122 -18.380 9.118 1.00 86.94 87 GLN A N 1
ATOM 660 C CA . GLN A 1 87 ? -21.770 -19.666 9.711 1.00 86.94 87 GLN A CA 1
ATOM 661 C C . GLN A 1 87 ? -20.288 -19.950 9.494 1.00 86.94 87 GLN A C 1
ATOM 663 O O . GLN A 1 87 ? -19.791 -19.789 8.376 1.00 86.94 87 GLN A O 1
ATOM 668 N N . GLY A 1 88 ? -19.595 -20.391 10.543 1.00 85.19 88 GLY A N 1
ATOM 669 C CA . GLY A 1 88 ? -18.195 -20.801 10.457 1.00 85.19 88 GLY A CA 1
ATOM 670 C C . GLY A 1 88 ? -17.376 -20.435 11.689 1.00 85.19 88 GLY A C 1
ATOM 671 O O . GLY A 1 88 ? -17.911 -20.109 12.741 1.00 85.19 88 GLY A O 1
ATOM 672 N N . HIS A 1 89 ? -16.052 -20.489 11.535 1.00 84.31 89 HIS A N 1
ATOM 673 C CA . HIS A 1 89 ? -15.108 -20.077 12.572 1.00 84.31 89 HIS A CA 1
ATOM 674 C C . HIS A 1 89 ? -15.130 -18.550 12.726 1.00 84.31 89 HIS A C 1
ATOM 676 O O . HIS A 1 89 ? -14.967 -17.831 11.728 1.00 84.31 89 HIS A O 1
ATOM 682 N N . GLU A 1 90 ? -15.302 -18.058 13.955 1.00 85.06 90 GLU A N 1
ATOM 683 C CA . GLU A 1 90 ? -15.529 -16.639 14.275 1.00 85.06 90 GLU A CA 1
ATOM 684 C C . GLU A 1 90 ? -14.479 -15.718 13.639 1.00 85.06 90 GLU A C 1
ATOM 686 O O . GLU A 1 90 ? -14.793 -14.861 12.808 1.00 85.06 90 GLU A O 1
ATOM 691 N N . LEU A 1 91 ? -13.207 -15.965 13.959 1.00 85.00 91 LEU A N 1
ATOM 692 C CA . LEU A 1 91 ? -12.077 -15.164 13.490 1.00 85.00 91 LEU A CA 1
ATOM 693 C C . LEU A 1 91 ? -12.026 -15.072 11.960 1.00 85.00 91 LEU A C 1
ATOM 695 O O . LEU A 1 91 ? -11.832 -13.993 11.407 1.00 85.00 91 LEU A O 1
ATOM 699 N N . GLN A 1 92 ? -12.200 -16.202 11.273 1.00 83.44 92 GLN A N 1
ATOM 700 C CA . GLN A 1 92 ? -12.013 -16.270 9.826 1.00 83.44 92 GLN A CA 1
ATOM 701 C C . GLN A 1 92 ? -13.180 -15.594 9.103 1.00 83.44 92 GLN A C 1
ATOM 703 O O . GLN A 1 92 ? -12.972 -14.803 8.186 1.00 83.44 92 GLN A O 1
ATOM 708 N N . SER A 1 93 ? -14.398 -15.825 9.594 1.00 89.38 93 SER A N 1
ATOM 709 C CA . SER A 1 93 ? -15.620 -15.231 9.054 1.00 89.38 93 SER A CA 1
ATOM 710 C C . SER A 1 93 ? -15.607 -13.705 9.162 1.00 89.38 93 SER A C 1
ATOM 712 O O . SER A 1 93 ? -15.964 -13.023 8.201 1.00 89.38 93 SER A O 1
ATOM 714 N N . ILE A 1 94 ? -15.151 -13.154 10.295 1.00 91.75 94 ILE A N 1
ATOM 715 C CA . ILE A 1 94 ? -15.032 -11.700 10.487 1.00 91.75 94 ILE A CA 1
ATOM 716 C C . ILE A 1 94 ? -13.971 -11.113 9.552 1.00 91.75 94 ILE A C 1
ATOM 718 O O . ILE A 1 94 ? -14.238 -10.112 8.883 1.00 91.75 94 ILE A O 1
ATOM 722 N N . LEU A 1 95 ? -12.788 -11.731 9.466 1.00 87.44 95 LEU A N 1
ATOM 723 C CA . LEU A 1 95 ? -11.706 -11.257 8.595 1.00 87.44 95 LEU A CA 1
ATOM 724 C C . LEU A 1 95 ? -12.112 -11.276 7.116 1.00 87.44 95 LEU A C 1
ATOM 726 O O . LEU A 1 95 ? -11.892 -10.294 6.403 1.00 87.44 95 LEU A O 1
ATOM 730 N N . ASP A 1 96 ? -12.736 -12.355 6.652 1.00 84.69 96 ASP A N 1
ATOM 731 C CA . ASP A 1 96 ? -13.150 -12.490 5.256 1.00 84.69 96 ASP A CA 1
ATOM 732 C C . ASP A 1 96 ? -14.328 -11.570 4.918 1.00 84.69 96 ASP A C 1
ATOM 734 O O . ASP A 1 96 ? -14.377 -11.002 3.821 1.00 84.69 96 ASP A O 1
ATOM 738 N N . PHE A 1 97 ? -15.236 -11.322 5.867 1.00 89.75 97 PHE A N 1
ATOM 739 C CA . PHE A 1 97 ? -16.293 -10.329 5.691 1.00 89.75 97 PHE A CA 1
ATOM 740 C C . PHE A 1 97 ? -15.733 -8.903 5.618 1.00 89.75 97 PHE A C 1
ATOM 742 O O . PHE A 1 97 ? -16.097 -8.163 4.701 1.00 89.75 97 PHE A O 1
ATOM 749 N N . ALA A 1 98 ? -14.800 -8.542 6.509 1.00 90.06 98 ALA A N 1
ATOM 750 C CA . ALA A 1 98 ? -14.105 -7.252 6.480 1.00 90.06 98 ALA A CA 1
ATOM 751 C C . ALA A 1 98 ? -13.400 -7.024 5.134 1.00 90.06 98 ALA A C 1
ATOM 753 O O . ALA A 1 98 ? -13.498 -5.944 4.550 1.00 90.06 98 ALA A O 1
ATOM 754 N N . ARG A 1 99 ? -12.740 -8.058 4.597 1.00 82.94 99 ARG A N 1
ATOM 755 C CA . ARG A 1 99 ? -12.107 -8.020 3.268 1.00 82.94 99 ARG A CA 1
ATOM 756 C C . ARG A 1 99 ? -13.129 -7.859 2.148 1.00 82.94 99 ARG A C 1
ATOM 758 O O . ARG A 1 99 ? -12.979 -6.972 1.312 1.00 82.94 99 ARG A O 1
ATOM 765 N N . THR A 1 100 ? -14.184 -8.671 2.151 1.00 84.12 100 THR A N 1
ATOM 766 C CA . THR A 1 100 ? -15.219 -8.673 1.101 1.00 84.12 100 THR A CA 1
ATOM 767 C C . THR A 1 100 ? -15.940 -7.329 1.019 1.00 84.12 100 THR A C 1
ATOM 769 O O . THR A 1 100 ? -16.157 -6.806 -0.073 1.00 84.12 100 THR A O 1
ATOM 772 N N . ARG A 1 101 ? -16.265 -6.732 2.171 1.00 87.94 101 ARG A N 1
ATOM 773 C CA . ARG A 1 101 ? -16.873 -5.396 2.264 1.00 87.94 101 ARG A CA 1
ATOM 774 C C . ARG A 1 101 ? -15.856 -4.259 2.175 1.00 87.94 101 ARG A C 1
ATOM 776 O O . ARG A 1 101 ? -16.246 -3.096 2.195 1.00 87.94 101 ARG A O 1
ATOM 783 N N . ARG A 1 102 ? -14.560 -4.570 2.040 1.00 84.75 102 ARG A N 1
ATOM 784 C CA . ARG A 1 102 ? -13.456 -3.598 1.992 1.00 84.75 102 ARG A CA 1
ATOM 785 C C . ARG A 1 102 ? -13.514 -2.609 3.160 1.00 84.75 102 ARG A C 1
ATOM 787 O O . ARG A 1 102 ? -13.326 -1.405 2.954 1.00 84.75 102 ARG A O 1
ATOM 794 N N . SER A 1 103 ? -13.844 -3.103 4.349 1.00 90.62 103 SER A N 1
ATOM 795 C CA . SER A 1 103 ? -13.946 -2.301 5.564 1.00 90.62 103 SER A CA 1
ATOM 796 C C . SER A 1 103 ? -12.606 -1.630 5.860 1.00 90.62 103 SER A C 1
ATOM 798 O O . SER A 1 103 ? -11.555 -2.260 5.741 1.00 90.62 103 SER A O 1
ATOM 800 N N . ASP A 1 104 ? -12.633 -0.350 6.218 1.00 89.31 104 ASP A N 1
ATOM 801 C CA . ASP A 1 104 ? -11.442 0.418 6.597 1.00 89.31 104 ASP A CA 1
ATOM 802 C C . ASP A 1 104 ? -11.304 0.593 8.118 1.00 89.31 104 ASP A C 1
ATOM 804 O O . ASP A 1 104 ? -10.214 0.920 8.599 1.00 89.31 104 ASP A O 1
ATOM 808 N N . LEU A 1 105 ? -12.357 0.252 8.869 1.00 94.00 105 LEU A N 1
ATOM 809 C CA . LEU A 1 105 ? -12.362 0.139 10.324 1.00 94.00 105 LEU A CA 1
ATOM 810 C C . LEU A 1 105 ? -13.113 -1.118 10.784 1.00 94.00 105 LEU A C 1
ATOM 812 O O . LEU A 1 105 ? -14.253 -1.337 10.381 1.00 94.00 105 LEU A O 1
ATOM 816 N N . LEU A 1 106 ? -12.500 -1.891 11.680 1.00 95.44 106 LEU A N 1
ATOM 817 C CA . LEU A 1 106 ? -13.143 -2.956 12.452 1.00 95.44 106 LEU A CA 1
ATOM 818 C C . LEU A 1 106 ? -13.292 -2.504 13.909 1.00 95.44 106 LEU A C 1
ATOM 820 O O . LEU A 1 106 ? -12.298 -2.185 14.556 1.00 95.44 106 LEU A O 1
ATOM 824 N N . VAL A 1 107 ? -14.512 -2.487 14.437 1.00 95.62 107 VAL A N 1
ATOM 825 C CA . VAL A 1 107 ? -14.813 -2.107 15.823 1.00 95.62 107 VAL A CA 1
ATOM 826 C C . VAL A 1 107 ? -15.169 -3.356 16.623 1.00 95.62 107 VAL A C 1
ATOM 828 O O . VAL A 1 107 ? -16.048 -4.123 16.226 1.00 95.62 107 VAL A O 1
ATOM 831 N N . LEU A 1 108 ? -14.473 -3.561 17.741 1.00 92.19 108 LEU A N 1
ATOM 832 C CA . LEU A 1 108 ? -14.554 -4.766 18.565 1.00 92.19 108 LEU A CA 1
ATOM 833 C C . LEU A 1 108 ? -14.771 -4.416 20.033 1.00 92.19 108 LEU A C 1
ATOM 835 O O . LEU A 1 108 ? -14.137 -3.502 20.562 1.00 92.19 108 LEU A O 1
ATOM 839 N N . GLY A 1 109 ? -15.583 -5.216 20.720 1.00 88.81 109 GLY A N 1
ATOM 840 C CA . GLY A 1 109 ? -15.561 -5.276 22.176 1.00 88.81 109 GLY A CA 1
ATOM 841 C C . GLY A 1 109 ? -14.243 -5.883 22.670 1.00 88.81 109 GLY A C 1
ATOM 842 O O . GLY A 1 109 ? -13.707 -6.829 22.087 1.00 88.81 109 GLY A O 1
ATOM 843 N N . SER A 1 110 ? -13.704 -5.354 23.765 1.00 77.88 110 SER A N 1
ATOM 844 C CA . SER A 1 110 ? -12.520 -5.935 24.420 1.00 77.88 110 SER A CA 1
ATOM 845 C C . SER A 1 110 ? -12.768 -7.297 25.073 1.00 77.88 110 SER A C 1
ATOM 847 O O . SER A 1 110 ? -11.824 -8.074 25.223 1.00 77.88 110 SER A O 1
ATOM 849 N N . HIS A 1 111 ? -14.019 -7.588 25.429 1.00 73.94 111 HIS A N 1
ATOM 850 C CA . HIS A 1 111 ? -14.454 -8.822 26.077 1.00 73.94 111 HIS A CA 1
ATOM 851 C C . HIS A 1 111 ? -15.807 -9.260 25.499 1.00 73.94 111 HIS A C 1
ATOM 853 O O . HIS A 1 111 ? -16.632 -8.403 25.181 1.00 73.94 111 HIS A O 1
ATOM 859 N N . GLY A 1 112 ? -16.009 -10.576 25.383 1.00 59.09 112 GLY A N 1
ATOM 860 C CA . GLY A 1 112 ? -17.296 -11.197 25.049 1.00 59.09 112 GLY A CA 1
ATOM 861 C C . GLY A 1 112 ? -18.024 -11.681 26.308 1.00 59.09 112 GLY A C 1
ATOM 862 O O . GLY A 1 112 ? -17.985 -11.035 27.354 1.00 59.09 112 GLY A O 1
ATOM 863 N N . HIS A 1 113 ? -18.644 -12.861 26.245 1.00 53.59 113 HIS A N 1
ATOM 864 C CA . HIS A 1 113 ? -19.436 -13.435 27.350 1.00 53.59 113 HIS A CA 1
ATOM 865 C C . HIS A 1 113 ? -18.619 -13.910 28.573 1.00 53.59 113 HIS A C 1
ATOM 867 O O . HIS A 1 113 ? -19.164 -14.076 29.665 1.00 53.59 113 HIS A O 1
ATOM 873 N N . SER A 1 114 ? -17.303 -14.092 28.434 1.00 49.56 114 SER A N 1
ATOM 874 C CA . SER A 1 114 ? -16.417 -14.578 29.504 1.00 49.56 114 SER A CA 1
ATOM 875 C C . SER A 1 114 ? -15.962 -13.444 30.436 1.00 49.56 114 SER A C 1
ATOM 877 O O . SER A 1 114 ? -14.898 -12.862 30.248 1.00 49.56 114 SER A O 1
ATOM 879 N N . ARG A 1 115 ? -16.755 -13.140 31.474 1.00 47.06 115 ARG A N 1
ATOM 880 C CA . ARG A 1 115 ? -16.509 -12.056 32.460 1.00 47.06 115 ARG A CA 1
ATOM 881 C C . ARG A 1 115 ? -15.516 -12.408 33.588 1.00 47.06 115 ARG A C 1
ATOM 883 O O . ARG A 1 115 ? -15.445 -11.696 34.581 1.00 47.06 115 ARG A O 1
ATOM 890 N N . VAL A 1 116 ? -14.769 -13.513 33.485 1.00 44.72 116 VAL A N 1
ATOM 891 C CA . VAL A 1 116 ? -14.019 -14.086 34.629 1.00 44.72 116 VAL A CA 1
ATOM 892 C C . VAL A 1 116 ? -12.747 -13.293 34.983 1.00 44.72 116 VAL A C 1
ATOM 894 O O . VAL A 1 116 ? -12.266 -13.382 36.108 1.00 44.72 116 VAL A O 1
ATOM 897 N N . PHE A 1 117 ? -12.231 -12.459 34.074 1.00 44.19 117 PHE A N 1
ATOM 898 C CA . PHE A 1 117 ? -11.108 -11.555 34.346 1.00 44.19 117 PHE A CA 1
ATOM 899 C C . PHE A 1 117 ? -11.333 -10.204 33.659 1.00 44.19 117 PHE A C 1
ATOM 901 O O . PHE A 1 117 ? -11.085 -10.069 32.466 1.00 44.19 117 PHE A O 1
ATOM 908 N N . GLU A 1 118 ? -11.755 -9.189 34.418 1.00 46.75 118 GLU A N 1
ATOM 909 C CA . GLU A 1 118 ? -12.112 -7.841 33.923 1.00 46.75 118 GLU A CA 1
ATOM 910 C C . GLU A 1 118 ? -10.971 -7.104 33.181 1.00 46.75 118 GLU A C 1
ATOM 912 O O . GLU A 1 118 ? -11.211 -6.106 32.510 1.00 46.75 118 GLU A O 1
ATOM 917 N N . ARG A 1 119 ? -9.727 -7.607 33.254 1.00 48.31 119 ARG A N 1
ATOM 918 C CA . ARG A 1 119 ? -8.523 -6.983 32.671 1.00 48.31 119 ARG A CA 1
ATOM 919 C C . ARG A 1 119 ? -7.892 -7.725 31.486 1.00 48.31 119 ARG A C 1
ATOM 921 O O . ARG A 1 119 ? -6.891 -7.238 30.960 1.00 48.31 119 ARG A O 1
ATOM 928 N N . ILE A 1 120 ? -8.409 -8.881 31.060 1.00 53.31 120 ILE A N 1
ATOM 929 C CA . ILE A 1 120 ? -7.774 -9.700 30.008 1.00 53.31 120 ILE A CA 1
ATOM 930 C C . ILE A 1 120 ? -8.606 -9.644 28.727 1.00 53.31 120 ILE A C 1
ATOM 932 O O . ILE A 1 120 ? -9.705 -10.185 28.676 1.00 53.31 120 ILE A O 1
ATOM 936 N N . ILE A 1 121 ? -8.047 -9.036 27.673 1.00 61.25 121 ILE A N 1
ATOM 937 C CA . ILE A 1 121 ? -8.654 -9.022 26.333 1.00 61.25 121 ILE A CA 1
ATOM 938 C C . ILE A 1 121 ? -9.042 -10.440 25.880 1.00 61.25 121 ILE A C 1
ATOM 940 O O . ILE A 1 121 ? -8.277 -11.390 26.061 1.00 61.25 121 ILE A O 1
ATOM 944 N N . GLY A 1 122 ? -10.209 -10.580 25.247 1.00 66.88 122 GLY A N 1
ATOM 945 C CA . GLY A 1 122 ? -10.624 -11.847 24.645 1.00 66.88 122 GLY A CA 1
ATOM 946 C C . GLY A 1 122 ? -9.613 -12.350 23.604 1.00 66.88 122 GLY A C 1
ATOM 947 O O . GLY A 1 122 ? -9.046 -11.564 22.837 1.00 66.88 122 GLY A O 1
ATOM 948 N N . SER A 1 123 ? -9.400 -13.669 23.545 1.00 75.06 123 SER A N 1
ATOM 949 C CA . SER A 1 123 ? -8.484 -14.305 22.585 1.00 75.06 123 SER A CA 1
ATOM 950 C C . SER A 1 123 ? -8.872 -14.025 21.129 1.00 75.06 123 SER A C 1
ATOM 952 O O . SER A 1 123 ? -7.989 -13.751 20.309 1.00 75.06 123 SER A O 1
ATOM 954 N N . THR A 1 124 ? -10.172 -14.021 20.810 1.00 80.19 124 THR A N 1
ATOM 955 C CA . THR A 1 124 ? -10.659 -13.645 19.476 1.00 80.19 124 THR A CA 1
ATOM 956 C C . THR A 1 124 ? -10.346 -12.182 19.165 1.00 80.19 124 THR A C 1
ATOM 958 O O . THR A 1 124 ? -9.747 -11.902 18.126 1.00 80.19 124 THR A O 1
ATOM 961 N N . SER A 1 125 ? -10.658 -11.245 20.069 1.00 84.31 125 SER A N 1
ATOM 962 C CA . SER A 1 125 ? -10.403 -9.812 19.854 1.00 84.31 125 SER A CA 1
ATOM 963 C C . SER A 1 125 ? -8.915 -9.521 19.637 1.00 84.31 125 SER A C 1
ATOM 965 O O . SER A 1 125 ? -8.560 -8.774 18.725 1.00 84.31 125 SER A O 1
ATOM 967 N N . LEU A 1 126 ? -8.022 -10.155 20.407 1.00 81.00 126 LEU A N 1
ATOM 968 C CA . LEU A 1 126 ? -6.575 -10.011 20.214 1.00 81.00 126 LEU A CA 1
ATOM 969 C C . LEU A 1 126 ? -6.105 -10.593 18.873 1.00 81.00 126 LEU A C 1
ATOM 971 O O . LEU A 1 126 ? -5.283 -9.976 18.191 1.00 81.00 126 LEU A O 1
ATOM 975 N N . SER A 1 127 ? -6.627 -11.754 18.472 1.00 81.75 127 SER A N 1
ATOM 976 C CA . SER A 1 127 ? -6.332 -12.346 17.160 1.00 81.75 127 SER A CA 1
ATOM 977 C C . SER A 1 127 ? -6.803 -11.448 16.015 1.00 81.75 127 SER A C 1
ATOM 979 O O . SER A 1 127 ? -6.059 -11.236 15.057 1.00 81.75 127 SER A O 1
ATOM 981 N N . LEU A 1 128 ? -7.988 -10.845 16.135 1.00 87.62 128 LEU A N 1
ATOM 982 C CA . LEU A 1 128 ? -8.512 -9.899 15.149 1.00 87.62 128 LEU A CA 1
ATOM 983 C C . LEU A 1 128 ? -7.643 -8.642 15.054 1.00 87.62 128 LEU A C 1
ATOM 985 O O . LEU A 1 128 ? -7.263 -8.258 13.952 1.00 87.62 128 LEU A O 1
ATOM 989 N N . VAL A 1 129 ? -7.238 -8.047 16.183 1.00 86.62 129 VAL A N 1
ATOM 990 C CA . VAL A 1 129 ? -6.306 -6.901 16.196 1.00 86.62 129 VAL A CA 1
ATOM 991 C C . VAL A 1 129 ? -4.995 -7.234 15.476 1.00 86.62 129 VAL A C 1
ATOM 993 O O . VAL A 1 129 ? -4.435 -6.377 14.788 1.00 86.62 129 VAL A O 1
ATOM 996 N N . ARG A 1 130 ? -4.499 -8.472 15.604 1.00 79.88 130 ARG A N 1
ATOM 997 C CA . ARG A 1 130 ? -3.266 -8.935 14.947 1.00 79.88 130 ARG A CA 1
ATOM 998 C C . ARG A 1 130 ? -3.435 -9.177 13.447 1.00 79.88 130 ARG A C 1
ATOM 1000 O O . ARG A 1 130 ? -2.519 -8.844 12.697 1.00 79.88 130 ARG A O 1
ATOM 1007 N N . LEU A 1 131 ? -4.564 -9.733 13.012 1.00 79.38 131 LEU A N 1
ATOM 1008 C CA . LEU A 1 131 ? -4.735 -10.273 11.656 1.00 79.38 131 LEU A CA 1
ATOM 1009 C C . LEU A 1 131 ? -5.579 -9.400 10.713 1.00 79.38 131 LEU A C 1
ATOM 1011 O O . LEU A 1 131 ? -5.486 -9.571 9.498 1.00 79.38 131 LEU A O 1
ATOM 1015 N N . ALA A 1 132 ? -6.392 -8.476 11.233 1.00 83.06 132 ALA A N 1
ATOM 1016 C CA . ALA A 1 132 ? -7.268 -7.632 10.417 1.00 83.06 132 ALA A CA 1
ATOM 1017 C C . ALA A 1 132 ? -6.471 -6.734 9.466 1.00 83.06 132 ALA A C 1
ATOM 1019 O O . ALA A 1 132 ? -5.562 -6.039 9.883 1.00 83.06 132 ALA A O 1
ATOM 1020 N N . SER A 1 133 ? -6.815 -6.681 8.182 1.00 75.06 133 SER A N 1
ATOM 1021 C CA . SER A 1 133 ? -6.121 -5.813 7.215 1.00 75.06 133 SER A CA 1
ATOM 1022 C C . SER A 1 133 ? -6.432 -4.317 7.394 1.00 75.06 133 SER A C 1
ATOM 1024 O O . SER A 1 133 ? -5.691 -3.475 6.895 1.00 75.06 133 SER A O 1
ATOM 1026 N N . CYS A 1 134 ? -7.509 -3.981 8.109 1.00 85.81 134 CYS A N 1
ATOM 1027 C CA . CYS A 1 134 ? -7.979 -2.619 8.371 1.00 85.81 134 CYS A CA 1
ATOM 1028 C C . CYS A 1 134 ? -7.569 -2.104 9.758 1.00 85.81 134 CYS A C 1
ATOM 1030 O O . CYS A 1 134 ? -7.115 -2.870 10.608 1.00 85.81 134 CYS A O 1
ATOM 1032 N N . SER A 1 135 ? -7.767 -0.807 10.011 1.00 91.50 135 SER A N 1
ATOM 1033 C CA . SER A 1 135 ? -7.628 -0.263 11.367 1.00 91.50 135 SER A CA 1
ATOM 1034 C C . SER A 1 135 ? -8.604 -0.959 12.315 1.00 91.50 135 SER A C 1
ATOM 1036 O O . SER A 1 135 ? -9.702 -1.343 11.903 1.00 91.50 135 SER A O 1
ATOM 1038 N N . VAL A 1 136 ? -8.209 -1.137 13.575 1.00 93.25 136 VAL A N 1
ATOM 1039 C CA . VAL A 1 136 ? -9.026 -1.839 14.574 1.00 93.25 136 VAL A CA 1
ATOM 1040 C C . VAL A 1 136 ? -9.241 -0.951 15.788 1.00 93.25 136 VAL A C 1
ATOM 1042 O O . VAL A 1 136 ? -8.273 -0.535 16.424 1.00 93.25 136 VAL A O 1
ATOM 1045 N N . LEU A 1 137 ? -10.504 -0.673 16.109 1.00 94.62 137 LEU A N 1
ATOM 1046 C CA . LEU A 1 137 ? -10.921 0.014 17.326 1.00 94.62 137 LEU A CA 1
ATOM 1047 C C . LEU A 1 137 ? -11.349 -1.019 18.364 1.00 94.62 137 LEU A C 1
ATOM 1049 O O . LEU A 1 137 ? -12.395 -1.650 18.232 1.00 94.62 137 LEU A O 1
ATOM 1053 N N . LEU A 1 138 ? -10.541 -1.169 19.405 1.00 92.56 138 LEU A N 1
ATOM 1054 C CA . LEU A 1 138 ? -10.847 -1.998 20.558 1.00 92.56 138 LEU A CA 1
ATOM 1055 C C . LEU A 1 138 ? -11.522 -1.152 21.638 1.00 92.56 138 LEU A C 1
ATOM 1057 O O . LEU A 1 138 ? -10.893 -0.271 22.230 1.00 92.56 138 LEU A O 1
ATOM 1061 N N . VAL A 1 139 ? -12.786 -1.448 21.918 1.00 90.81 139 VAL A N 1
ATOM 1062 C CA . VAL A 1 139 ? -13.619 -0.700 22.861 1.00 90.81 139 VAL A CA 1
ATOM 1063 C C . VAL A 1 139 ? -13.575 -1.336 24.249 1.00 90.81 139 VAL A C 1
ATOM 1065 O O . VAL A 1 139 ? -13.862 -2.526 24.433 1.00 90.81 139 VAL A O 1
ATOM 1068 N N . ARG A 1 140 ? -13.205 -0.533 25.251 1.00 85.38 140 ARG A N 1
ATOM 1069 C CA . ARG A 1 140 ? -13.134 -0.928 26.667 1.00 85.38 140 ARG A CA 1
ATOM 1070 C C . ARG A 1 140 ? -14.335 -0.330 27.411 1.00 85.38 140 ARG A C 1
ATOM 1072 O O . ARG A 1 140 ? -14.563 0.871 27.347 1.00 85.38 140 ARG A O 1
ATOM 1079 N N . SER A 1 141 ? -15.111 -1.181 28.087 1.00 65.31 141 SER A N 1
ATOM 1080 C CA . SER A 1 141 ? -16.437 -0.847 28.647 1.00 65.31 141 SER A CA 1
ATOM 1081 C C . SER A 1 141 ? -16.419 -0.310 30.092 1.00 65.31 141 SER A C 1
ATOM 1083 O O . SER A 1 141 ? -17.484 -0.107 30.669 1.00 65.31 141 SER A O 1
ATOM 1085 N N . GLU A 1 142 ? -15.247 -0.104 30.709 1.00 58.00 142 GLU A N 1
ATOM 1086 C CA . GLU A 1 142 ? -15.149 0.272 32.136 1.00 58.00 142 GLU A CA 1
ATOM 1087 C C . GLU A 1 142 ? -15.709 1.673 32.437 1.00 58.00 142 GLU A C 1
ATOM 1089 O O . GLU A 1 142 ? -16.262 1.912 33.509 1.00 58.00 142 GLU A O 1
ATOM 1094 N N . LYS A 1 143 ? -15.629 2.595 31.473 1.00 54.81 143 LYS A N 1
ATOM 1095 C CA . LYS A 1 143 ? -16.388 3.848 31.493 1.00 54.81 143 LYS A CA 1
ATOM 1096 C C . LYS A 1 143 ? -17.677 3.587 30.716 1.00 54.81 143 LYS A C 1
ATOM 1098 O O . LYS A 1 143 ? -17.592 3.124 29.577 1.00 54.81 143 LYS A O 1
ATOM 1103 N N . ARG A 1 144 ? -18.850 3.856 31.310 1.00 50.81 144 ARG A N 1
ATOM 1104 C CA . ARG A 1 144 ? -20.145 3.879 30.598 1.00 50.81 144 ARG A CA 1
ATOM 1105 C C . ARG A 1 144 ? -20.031 4.872 29.437 1.00 50.81 144 ARG A C 1
ATOM 1107 O O . ARG A 1 144 ? -20.257 6.058 29.623 1.00 50.81 144 ARG A O 1
ATOM 1114 N N . SER A 1 145 ? -19.574 4.387 28.288 1.00 54.81 145 SER A N 1
ATOM 1115 C CA . SER A 1 145 ? -19.540 5.127 27.038 1.00 54.81 145 SER A CA 1
ATOM 1116 C C . SER A 1 145 ? -20.849 4.820 26.320 1.00 54.81 145 SER A C 1
ATOM 1118 O O . SER A 1 145 ? -21.090 3.722 25.797 1.00 54.81 145 SER A O 1
ATOM 1120 N N . ASP A 1 146 ? -21.740 5.795 26.383 1.00 59.69 146 ASP A N 1
ATOM 1121 C CA . ASP A 1 146 ? -23.000 5.860 25.662 1.00 59.69 146 ASP A CA 1
ATOM 1122 C C . ASP A 1 146 ? -22.777 6.274 24.194 1.00 59.69 146 ASP A C 1
ATOM 1124 O O . ASP A 1 146 ? -23.680 6.135 23.367 1.00 59.69 146 ASP A O 1
ATOM 1128 N N . GLY A 1 147 ? -21.557 6.673 23.814 1.00 74.12 147 GLY A N 1
ATOM 1129 C CA . GLY A 1 147 ? -21.155 6.785 22.415 1.00 74.12 147 GLY A CA 1
ATOM 1130 C C . GLY A 1 147 ? -19.901 7.621 22.183 1.00 74.12 147 GLY A C 1
ATOM 1131 O O . GLY A 1 147 ? -19.009 7.712 23.020 1.00 74.12 147 GLY A O 1
ATOM 1132 N N . LEU A 1 148 ? -19.831 8.227 20.994 1.00 81.62 148 LEU A N 1
ATOM 1133 C CA . LEU A 1 148 ? -18.689 9.038 20.559 1.00 81.62 148 LEU A CA 1
ATOM 1134 C C . LEU A 1 148 ? -18.492 10.302 21.415 1.00 81.62 148 LEU A C 1
ATOM 1136 O O . LEU A 1 148 ? -17.368 10.763 21.559 1.00 81.62 148 LEU A O 1
ATOM 1140 N N . SER A 1 149 ? -19.574 10.843 21.982 1.00 79.69 149 SER A N 1
ATOM 1141 C CA . SER A 1 149 ? -19.587 12.068 22.793 1.00 79.69 149 SER A CA 1
ATOM 1142 C C . SER A 1 149 ? -18.857 11.948 24.129 1.00 79.69 149 SER A C 1
ATOM 1144 O O . SER A 1 149 ? -18.493 12.965 24.706 1.00 79.69 149 SER A O 1
ATOM 1146 N N . ASP A 1 150 ? -18.633 10.728 24.618 1.00 84.81 150 ASP A N 1
ATOM 1147 C CA . ASP A 1 150 ? -17.955 10.504 25.902 1.00 84.81 150 ASP A CA 1
ATOM 1148 C C . ASP A 1 150 ? -16.431 10.485 25.761 1.00 84.81 150 ASP A C 1
ATOM 1150 O O . ASP A 1 150 ? -15.707 10.410 26.752 1.00 84.81 150 ASP A O 1
ATOM 1154 N N . ILE A 1 151 ? -15.930 10.546 24.525 1.00 90.44 151 ILE A N 1
ATOM 1155 C CA . ILE A 1 151 ? -14.504 10.650 24.244 1.00 90.44 151 ILE A CA 1
ATOM 1156 C C . ILE A 1 151 ? -14.138 12.127 24.310 1.00 90.44 151 ILE A C 1
ATOM 1158 O O . ILE A 1 151 ? -14.374 12.883 23.371 1.00 90.44 151 ILE A O 1
ATOM 1162 N N . THR A 1 152 ? -13.538 12.525 25.428 1.00 92.94 152 THR A N 1
ATOM 1163 C CA . THR A 1 152 ? -13.158 13.920 25.704 1.00 92.94 152 THR A CA 1
ATOM 1164 C C . THR A 1 152 ? -11.647 14.128 25.665 1.00 92.94 152 THR A C 1
ATOM 1166 O O . THR A 1 152 ? -11.165 15.243 25.415 1.00 92.94 152 THR A O 1
ATOM 1169 N N . ARG A 1 153 ? -10.878 13.052 25.881 1.00 94.75 153 ARG A N 1
ATOM 1170 C CA . ARG A 1 153 ? -9.416 13.093 25.910 1.00 94.75 153 ARG A CA 1
ATOM 1171 C C . ARG A 1 153 ? -8.798 11.951 25.116 1.00 94.75 153 ARG A C 1
ATOM 1173 O O . ARG A 1 153 ? -8.926 10.778 25.472 1.00 94.75 153 ARG A O 1
ATOM 1180 N N . ILE A 1 154 ? -8.095 12.310 24.048 1.00 96.69 154 ILE A N 1
ATOM 1181 C CA . ILE A 1 154 ? -7.422 11.380 23.143 1.00 96.69 154 ILE A CA 1
ATOM 1182 C C . ILE A 1 154 ? -5.916 11.432 23.391 1.00 96.69 154 ILE A C 1
ATOM 1184 O O . ILE A 1 154 ? -5.332 12.508 23.444 1.00 96.69 154 ILE A O 1
ATOM 1188 N N . LEU A 1 155 ? -5.273 10.273 23.503 1.00 97.31 155 LEU A N 1
ATOM 1189 C CA . LEU A 1 155 ? -3.816 10.148 23.554 1.00 97.31 155 LEU A CA 1
ATOM 1190 C C . LEU A 1 155 ? -3.293 9.578 22.237 1.00 97.31 155 LEU A C 1
ATOM 1192 O O . LEU A 1 155 ? -3.855 8.623 21.707 1.00 97.31 155 LEU A O 1
ATOM 1196 N N . VAL A 1 156 ? -2.176 10.094 21.736 1.00 95.75 156 VAL A N 1
ATOM 1197 C CA . VAL A 1 156 ? -1.528 9.564 20.532 1.00 95.75 156 VAL A CA 1
ATOM 1198 C C . VAL A 1 156 ? -0.012 9.520 20.672 1.00 95.75 156 VAL A C 1
ATOM 1200 O O . VAL A 1 156 ? 0.617 10.482 21.111 1.00 95.75 156 VAL A O 1
ATOM 1203 N N . GLY A 1 157 ? 0.580 8.381 20.307 1.00 90.88 157 GLY A N 1
ATOM 1204 C CA . GLY A 1 157 ? 2.031 8.215 20.271 1.00 90.88 157 GLY A CA 1
ATOM 1205 C C . GLY A 1 157 ? 2.650 8.936 19.073 1.00 90.88 157 GLY A C 1
ATOM 1206 O O . GLY A 1 157 ? 2.247 8.712 17.933 1.00 90.88 157 GLY A O 1
ATOM 1207 N N . LEU A 1 158 ? 3.647 9.777 19.332 1.00 87.25 158 LEU A N 1
ATOM 1208 C CA . LEU A 1 158 ? 4.398 10.530 18.336 1.00 87.25 158 LEU A CA 1
ATOM 1209 C C . LEU A 1 158 ? 5.824 9.974 18.252 1.00 87.25 158 LEU A C 1
ATOM 1211 O O . LEU A 1 158 ? 6.705 10.376 19.014 1.00 87.25 158 LEU A O 1
ATOM 1215 N N . ASP A 1 159 ? 6.030 9.045 17.320 1.00 77.19 159 ASP A N 1
ATOM 1216 C CA . ASP A 1 159 ? 7.328 8.426 17.004 1.00 77.19 159 ASP A CA 1
ATOM 1217 C C . ASP A 1 159 ? 7.894 8.873 15.640 1.00 77.19 159 ASP A C 1
ATOM 1219 O O . ASP A 1 159 ? 8.969 8.444 15.232 1.00 77.19 159 ASP A O 1
ATOM 1223 N N . GLY A 1 160 ? 7.140 9.712 14.919 1.00 69.94 160 GLY A N 1
ATOM 1224 C CA . GLY A 1 160 ? 7.459 10.221 13.584 1.00 69.94 160 GLY A CA 1
ATOM 1225 C C . GLY A 1 160 ? 7.432 9.196 12.457 1.00 69.94 160 GLY A C 1
ATOM 1226 O O . GLY A 1 160 ? 7.609 9.577 11.295 1.00 69.94 160 GLY A O 1
ATOM 1227 N N . SER A 1 161 ? 7.133 7.932 12.759 1.00 69.25 161 SER A N 1
ATOM 1228 C CA . SER A 1 161 ? 6.952 6.892 11.754 1.00 69.25 161 SER A CA 1
ATOM 1229 C C . SER A 1 161 ? 5.778 7.220 10.821 1.00 69.25 161 SER A C 1
ATOM 1231 O O . SER A 1 161 ? 4.873 7.978 11.191 1.00 69.25 161 SER A O 1
ATOM 1233 N N . PRO A 1 162 ? 5.730 6.659 9.596 1.00 65.62 162 PRO A N 1
ATOM 1234 C CA . PRO A 1 162 ? 4.618 6.899 8.678 1.00 65.62 162 PRO A CA 1
ATOM 1235 C C . PRO A 1 162 ? 3.253 6.562 9.295 1.00 65.62 162 PRO A C 1
ATOM 1237 O O . PRO A 1 162 ? 2.304 7.330 9.136 1.00 65.62 162 PRO A O 1
ATOM 1240 N N . LEU A 1 163 ? 3.169 5.461 10.051 1.00 75.25 163 LEU A N 1
ATOM 1241 C CA . LEU A 1 163 ? 1.950 5.071 10.758 1.00 75.25 163 LEU A CA 1
ATOM 1242 C C . LEU A 1 163 ? 1.699 5.886 12.024 1.00 75.25 163 LEU A C 1
ATOM 1244 O O . LEU A 1 163 ? 0.538 6.134 12.326 1.00 75.25 163 LEU A O 1
ATOM 1248 N N . GLY A 1 164 ? 2.733 6.342 12.732 1.00 79.75 164 GLY A N 1
ATOM 1249 C CA . GLY A 1 164 ? 2.581 7.285 13.841 1.00 79.75 164 GLY A CA 1
ATOM 1250 C C . GLY A 1 164 ? 2.010 8.623 13.374 1.00 79.75 164 GLY A C 1
ATOM 1251 O O . GLY A 1 164 ? 1.065 9.139 13.965 1.00 79.75 164 GLY A O 1
ATOM 1252 N N . ARG A 1 165 ? 2.487 9.144 12.235 1.00 78.88 165 ARG A N 1
ATOM 1253 C CA . ARG A 1 165 ? 1.903 10.333 11.592 1.00 78.88 165 ARG A CA 1
ATOM 1254 C C . ARG A 1 165 ? 0.462 10.091 11.167 1.00 78.88 165 ARG A C 1
ATOM 1256 O O . ARG A 1 165 ? -0.386 10.936 11.434 1.00 78.88 165 ARG A O 1
ATOM 1263 N N . LEU A 1 166 ? 0.160 8.954 10.541 1.00 80.06 166 LEU A N 1
ATOM 1264 C CA . LEU A 1 166 ? -1.220 8.612 10.186 1.00 80.06 166 LEU A CA 1
ATOM 1265 C C . LEU A 1 166 ? -2.109 8.494 11.432 1.00 80.06 166 LEU A C 1
ATOM 1267 O O . LEU A 1 166 ? -3.240 8.976 11.420 1.00 80.06 166 LEU A O 1
ATOM 1271 N N . ALA A 1 167 ? -1.601 7.896 12.511 1.00 89.25 167 ALA A N 1
ATOM 1272 C CA . ALA A 1 167 ? -2.304 7.794 13.782 1.00 89.25 167 ALA A CA 1
ATOM 1273 C C . ALA A 1 167 ? -2.590 9.175 14.375 1.00 89.25 167 ALA A C 1
ATOM 1275 O O . ALA A 1 167 ? -3.711 9.409 14.815 1.00 89.25 167 ALA A O 1
ATOM 1276 N N . PHE A 1 168 ? -1.635 10.104 14.296 1.00 91.31 168 PHE A N 1
ATOM 1277 C CA . PHE A 1 168 ? -1.827 11.497 14.689 1.00 91.31 168 PHE A CA 1
ATOM 1278 C C . PHE A 1 168 ? -2.914 12.195 13.867 1.00 91.31 168 PHE A C 1
ATOM 1280 O O . PHE A 1 168 ? -3.858 12.720 14.444 1.00 91.31 168 PHE A O 1
ATOM 1287 N N . HIS A 1 169 ? -2.861 12.122 12.535 1.00 87.38 169 HIS A N 1
ATOM 1288 C CA . HIS A 1 169 ? -3.899 12.719 11.682 1.00 87.38 169 HIS A CA 1
ATOM 1289 C C . HIS A 1 169 ? -5.277 12.105 11.952 1.00 87.38 169 HIS A C 1
ATOM 1291 O O . HIS A 1 169 ? -6.269 12.819 12.049 1.00 87.38 169 HIS A O 1
ATOM 1297 N N . THR A 1 170 ? -5.338 10.784 12.139 1.00 89.31 170 THR A N 1
ATOM 1298 C CA . THR A 1 170 ? -6.593 10.095 12.474 1.00 89.31 170 THR A CA 1
ATOM 1299 C C . THR A 1 170 ? -7.100 10.523 13.852 1.00 89.31 170 THR A C 1
ATOM 1301 O O . THR A 1 170 ? -8.305 10.663 14.026 1.00 89.31 170 THR A O 1
ATOM 1304 N N . ALA A 1 171 ? -6.207 10.763 14.818 1.00 93.50 171 ALA A N 1
ATOM 1305 C CA . ALA A 1 171 ? -6.565 11.285 16.133 1.00 93.50 171 ALA A CA 1
ATOM 1306 C C . ALA A 1 171 ? -7.148 12.701 16.041 1.00 93.50 171 ALA A C 1
ATOM 1308 O O . ALA A 1 171 ? -8.136 12.973 16.716 1.00 93.50 171 ALA A O 1
ATOM 1309 N N . LEU A 1 172 ? -6.599 13.570 15.182 1.00 91.38 172 LEU A N 1
ATOM 1310 C CA . LEU A 1 172 ? -7.154 14.906 14.939 1.00 91.38 172 LEU A CA 1
ATOM 1311 C C . LEU A 1 172 ? -8.541 14.833 14.277 1.00 91.38 172 LEU A C 1
ATOM 1313 O O . LEU A 1 172 ? -9.481 15.446 14.777 1.00 91.38 172 LEU A O 1
ATOM 1317 N N . ASP A 1 173 ? -8.699 14.028 13.217 1.00 89.56 173 ASP A N 1
ATOM 1318 C CA . ASP A 1 173 ? -10.001 13.776 12.572 1.00 89.56 173 ASP A CA 1
ATOM 1319 C C . ASP A 1 173 ? -11.043 13.299 13.603 1.00 89.56 173 ASP A C 1
ATOM 1321 O O . ASP A 1 173 ? -12.191 13.745 13.611 1.00 89.56 173 ASP A O 1
ATOM 1325 N N . PHE A 1 174 ? -10.642 12.377 14.483 1.00 90.88 174 PHE A N 1
ATOM 1326 C CA . PHE A 1 174 ? -11.506 11.826 15.525 1.00 90.88 174 PHE A CA 1
ATOM 1327 C C . PHE A 1 174 ? -11.855 12.869 16.586 1.00 90.88 174 PHE A C 1
ATOM 1329 O O . PHE A 1 174 ? -13.020 12.982 16.961 1.00 90.88 174 PHE A O 1
ATOM 1336 N N . ALA A 1 175 ? -10.873 13.663 17.016 1.00 92.25 175 ALA A N 1
ATOM 1337 C CA . ALA A 1 175 ? -11.064 14.743 17.973 1.00 92.25 175 ALA A CA 1
ATOM 1338 C C . ALA A 1 175 ? -12.064 15.788 17.470 1.00 92.25 175 ALA A C 1
ATOM 1340 O O . ALA A 1 175 ? -12.896 16.240 18.250 1.00 92.25 175 ALA A O 1
ATOM 1341 N N . ILE A 1 176 ? -12.046 16.116 16.173 1.00 89.69 176 ILE A N 1
ATOM 1342 C CA . ILE A 1 176 ? -13.031 17.020 15.557 1.00 89.69 176 ILE A CA 1
ATOM 1343 C C . ILE A 1 176 ? -14.446 16.449 15.678 1.00 89.69 176 ILE A C 1
ATOM 1345 O O . ILE A 1 176 ? -15.374 17.187 16.003 1.00 89.69 176 ILE A O 1
ATOM 1349 N N . LEU A 1 177 ? -14.628 15.145 15.445 1.00 87.31 177 LEU A N 1
ATOM 1350 C CA . LEU A 1 177 ? -15.953 14.528 15.524 1.00 87.31 177 LEU A CA 1
ATOM 1351 C C . LEU A 1 177 ? -16.526 14.485 16.941 1.00 87.31 177 LEU A C 1
ATOM 1353 O O . LEU A 1 177 ? -17.739 14.616 17.101 1.00 87.31 177 LEU A O 1
ATOM 1357 N N . CYS A 1 178 ? -15.690 14.243 17.951 1.00 88.56 178 CYS A N 1
ATOM 1358 C CA . CYS A 1 178 ? -16.150 14.112 19.334 1.00 88.56 178 CYS A CA 1
ATOM 1359 C C . CYS A 1 178 ? -15.944 15.373 20.184 1.00 88.56 178 CYS A C 1
ATOM 1361 O O . CYS A 1 178 ? -16.389 15.407 21.326 1.00 88.56 178 CYS A O 1
ATOM 1363 N N . GLY A 1 179 ? -15.301 16.415 19.648 1.00 90.69 179 GLY A N 1
ATOM 1364 C CA . GLY A 1 179 ? -14.939 17.615 20.405 1.00 90.69 179 GLY A CA 1
ATOM 1365 C C . GLY A 1 179 ? -13.871 17.359 21.475 1.00 90.69 179 GLY A C 1
ATOM 1366 O O . GLY A 1 179 ? -13.862 18.034 22.503 1.00 90.69 179 GLY A O 1
ATOM 1367 N N . ALA A 1 180 ? -12.994 16.370 21.270 1.00 93.50 180 ALA A N 1
ATOM 1368 C CA . ALA A 1 180 ? -11.972 15.997 22.246 1.00 93.50 180 ALA A CA 1
ATOM 1369 C C . ALA A 1 180 ? -10.724 16.886 22.192 1.00 93.50 180 ALA A C 1
ATOM 1371 O O . ALA A 1 180 ? -10.336 17.422 21.155 1.00 93.50 180 ALA A O 1
ATOM 1372 N N . SER A 1 181 ? -10.031 16.939 23.326 1.00 96.62 181 SER A N 1
ATOM 1373 C CA . SER A 1 181 ? -8.636 17.379 23.401 1.00 96.62 181 SER A CA 1
ATOM 1374 C C . SER A 1 181 ? -7.683 16.247 23.011 1.00 96.62 181 SER A C 1
ATOM 1376 O O . SER A 1 181 ? -7.985 15.068 23.228 1.00 96.62 181 SER A O 1
ATOM 1378 N N . VAL A 1 182 ? -6.519 16.596 22.460 1.00 97.50 182 VAL A N 1
ATOM 1379 C CA . VAL A 1 182 ? -5.498 15.627 22.039 1.00 97.50 182 VAL A CA 1
ATOM 1380 C C . VAL A 1 182 ? -4.218 15.825 22.841 1.00 97.50 182 VAL A C 1
ATOM 1382 O O . VAL A 1 182 ? -3.673 16.921 22.919 1.00 97.50 182 VAL A O 1
ATOM 1385 N N . VAL A 1 183 ? -3.702 14.740 23.407 1.00 97.62 183 VAL A N 1
ATOM 1386 C CA . VAL A 1 183 ? -2.393 14.685 24.053 1.00 97.62 183 VAL A CA 1
ATOM 1387 C C . VAL A 1 183 ? -1.443 13.903 23.153 1.00 97.62 183 VAL A C 1
ATOM 1389 O O . VAL A 1 183 ? -1.643 12.714 22.906 1.00 97.62 183 VAL A O 1
ATOM 1392 N N . GLY A 1 184 ? -0.396 14.555 22.658 1.00 95.75 184 GLY A N 1
ATOM 1393 C CA . GLY A 1 184 ? 0.706 13.905 21.957 1.00 95.75 184 GLY A CA 1
ATOM 1394 C C . GLY A 1 184 ? 1.758 13.397 22.937 1.00 95.75 184 GLY A C 1
ATOM 1395 O O . GLY A 1 184 ? 2.222 14.149 23.792 1.00 95.75 184 GLY A O 1
ATOM 1396 N N . ALA A 1 185 ? 2.172 12.139 22.808 1.00 94.12 185 ALA A N 1
ATOM 1397 C CA . ALA A 1 185 ? 3.190 11.536 23.660 1.00 94.12 185 ALA A CA 1
ATOM 1398 C C . ALA A 1 185 ? 4.426 11.120 22.865 1.00 94.12 185 ALA A C 1
ATOM 1400 O O . ALA A 1 185 ? 4.340 10.273 21.979 1.00 94.12 185 ALA A O 1
ATOM 1401 N N . THR A 1 186 ? 5.593 11.652 23.225 1.00 90.50 186 THR A N 1
ATOM 1402 C CA . THR A 1 186 ? 6.879 11.200 22.675 1.00 90.50 186 THR A CA 1
ATOM 1403 C C . THR A 1 186 ? 7.659 10.431 23.732 1.00 90.50 186 THR A C 1
ATOM 1405 O O . THR A 1 186 ? 7.803 10.892 24.867 1.00 90.50 186 THR A O 1
ATOM 1408 N N . ILE A 1 187 ? 8.165 9.252 23.368 1.00 87.25 187 ILE A N 1
ATOM 1409 C CA . ILE A 1 187 ? 8.921 8.397 24.284 1.00 87.25 187 ILE A CA 1
ATOM 1410 C C . ILE A 1 187 ? 10.402 8.422 23.915 1.00 87.25 187 ILE A C 1
ATOM 1412 O O . ILE A 1 187 ? 10.770 8.145 22.777 1.00 87.25 187 ILE A O 1
ATOM 1416 N N . ARG A 1 188 ? 11.251 8.742 24.892 1.00 81.38 188 ARG A N 1
ATOM 1417 C CA . ARG A 1 188 ? 12.706 8.603 24.793 1.00 81.38 188 ARG A CA 1
ATOM 1418 C C . ARG A 1 188 ? 13.117 7.243 25.329 1.00 81.38 188 ARG A C 1
ATOM 1420 O O . ARG A 1 188 ? 13.094 7.023 26.542 1.00 81.38 188 ARG A O 1
ATOM 1427 N N . GLU A 1 189 ? 13.507 6.341 24.437 1.00 67.62 189 GLU A N 1
ATOM 1428 C CA . GLU A 1 189 ? 14.126 5.090 24.859 1.00 67.62 189 GLU A CA 1
ATOM 1429 C C . GLU A 1 189 ? 15.497 5.377 25.469 1.00 67.62 189 GLU A C 1
ATOM 1431 O O . GLU A 1 189 ? 16.390 5.939 24.835 1.00 67.62 189 GLU A O 1
ATOM 1436 N N . VAL A 1 190 ? 15.655 5.005 26.737 1.00 59.59 190 VAL A N 1
ATOM 1437 C CA . VAL A 1 190 ? 16.932 5.112 27.437 1.00 59.59 190 VAL A CA 1
ATOM 1438 C C . VAL A 1 190 ? 17.689 3.818 27.171 1.00 59.59 190 VAL A C 1
ATOM 1440 O O . VAL A 1 190 ? 17.498 2.828 27.872 1.00 59.59 190 VAL A O 1
ATOM 1443 N N . SER A 1 191 ? 18.519 3.799 26.128 1.00 51.12 191 SER A N 1
ATOM 1444 C CA . SER A 1 191 ? 19.467 2.700 25.946 1.00 51.12 191 SER A CA 1
ATOM 1445 C C . SER A 1 191 ? 20.674 2.923 26.864 1.00 51.12 191 SER A C 1
ATOM 1447 O O . SER A 1 191 ? 21.299 3.981 26.771 1.00 51.12 191 SER A O 1
ATOM 1449 N N . PRO A 1 192 ? 21.066 1.942 27.701 1.00 45.78 192 PRO A N 1
ATOM 1450 C CA . PRO A 1 192 ? 22.269 2.029 28.535 1.00 45.78 192 PRO A CA 1
ATOM 1451 C C . PRO A 1 192 ? 23.567 2.251 27.739 1.00 45.78 192 PRO A C 1
ATOM 1453 O O . PRO A 1 192 ? 24.583 2.633 28.310 1.00 45.78 192 PRO A O 1
ATOM 1456 N N . LEU A 1 193 ? 23.541 1.985 26.427 1.00 48.75 193 LEU A N 1
ATOM 1457 C CA . LEU A 1 193 ? 24.680 2.073 25.510 1.00 48.75 193 LEU A CA 1
ATOM 1458 C C . LEU A 1 193 ? 24.635 3.309 24.594 1.00 48.75 193 LEU A C 1
ATOM 1460 O O . LEU A 1 193 ? 25.612 3.577 23.892 1.00 48.75 193 LEU A O 1
ATOM 1464 N N . ALA A 1 194 ? 23.527 4.057 24.566 1.00 48.44 194 ALA A N 1
ATOM 1465 C CA . ALA A 1 194 ? 23.411 5.244 23.726 1.00 48.44 194 ALA A CA 1
ATOM 1466 C C . ALA A 1 194 ? 24.082 6.434 24.421 1.00 48.44 194 ALA A C 1
ATOM 1468 O O . ALA A 1 194 ? 23.636 6.899 25.470 1.00 48.44 194 ALA A O 1
ATOM 1469 N N . ARG A 1 195 ? 25.171 6.937 23.826 1.00 45.00 195 ARG A N 1
ATOM 1470 C CA . ARG A 1 195 ? 25.718 8.253 24.179 1.00 45.00 195 ARG A CA 1
ATOM 1471 C C . ARG A 1 195 ? 24.602 9.291 24.032 1.00 45.00 195 ARG A C 1
ATOM 1473 O O . ARG A 1 195 ? 23.819 9.198 23.094 1.00 45.00 195 ARG A O 1
ATOM 1480 N N . LEU A 1 196 ? 24.534 10.232 24.977 1.00 45.72 196 LEU A N 1
ATOM 1481 C CA . LEU A 1 196 ? 23.601 11.363 24.985 1.00 45.72 196 LEU A CA 1
ATOM 1482 C C . LEU A 1 196 ? 23.679 12.092 23.638 1.00 45.72 196 LEU A C 1
ATOM 1484 O O . LEU A 1 196 ? 24.600 12.870 23.413 1.00 45.72 196 LEU A O 1
ATOM 1488 N N . ASP A 1 197 ? 22.761 11.778 22.729 1.00 51.28 197 ASP A N 1
ATOM 1489 C CA . ASP A 1 197 ? 22.801 12.296 21.369 1.00 51.28 197 ASP A CA 1
ATOM 1490 C C . ASP A 1 197 ? 21.979 13.589 21.308 1.00 51.28 197 ASP A C 1
ATOM 1492 O O . ASP A 1 197 ? 20.749 13.568 21.431 1.00 51.28 197 ASP A O 1
ATOM 1496 N N . GLU A 1 198 ? 22.652 14.732 21.143 1.00 49.41 198 GLU A N 1
ATOM 1497 C CA . GLU A 1 198 ? 22.011 16.041 20.930 1.00 49.41 198 GLU A CA 1
ATOM 1498 C C . GLU A 1 198 ? 21.057 16.006 19.718 1.00 49.41 198 GLU A C 1
ATOM 1500 O O . GLU A 1 198 ? 20.026 16.688 19.712 1.00 49.41 198 GLU A O 1
ATOM 1505 N N . ALA A 1 199 ? 21.325 15.130 18.738 1.00 48.44 199 ALA A N 1
ATOM 1506 C CA . ALA A 1 199 ? 20.478 14.912 17.567 1.00 48.44 199 ALA A CA 1
ATOM 1507 C C . ALA A 1 199 ? 19.070 14.386 17.922 1.00 48.44 199 ALA A C 1
ATOM 1509 O O . ALA A 1 199 ? 18.076 14.807 17.323 1.00 48.44 199 ALA A O 1
ATOM 1510 N N . GLY A 1 200 ? 18.950 13.523 18.939 1.00 56.47 200 GLY A N 1
ATOM 1511 C CA . GLY A 1 200 ? 17.662 12.971 19.374 1.00 56.47 200 GLY A CA 1
ATOM 1512 C C . GLY A 1 200 ? 16.756 14.014 20.036 1.00 56.47 200 GLY A C 1
ATOM 1513 O O . GLY A 1 200 ? 15.534 13.976 19.880 1.00 56.47 200 GLY A O 1
ATOM 1514 N N . ALA A 1 201 ? 17.342 14.992 20.733 1.00 63.78 201 ALA A N 1
ATOM 1515 C CA . ALA A 1 201 ? 16.596 16.104 21.318 1.00 63.78 201 ALA A CA 1
ATOM 1516 C C . ALA A 1 201 ? 16.047 17.050 20.237 1.00 63.78 201 ALA A C 1
ATOM 1518 O O . ALA A 1 201 ? 14.885 17.452 20.320 1.00 63.78 201 ALA A O 1
ATOM 1519 N N . GLY A 1 202 ? 16.846 17.341 19.203 1.00 67.62 202 GLY A N 1
ATOM 1520 C CA . GLY A 1 202 ? 16.419 18.138 18.049 1.00 67.62 202 GLY A CA 1
ATOM 1521 C C . GLY A 1 202 ? 15.267 17.492 17.277 1.00 67.62 202 GLY A C 1
ATOM 1522 O O . GLY A 1 202 ? 14.304 18.174 16.929 1.00 67.62 202 GLY A O 1
ATOM 1523 N N . TYR A 1 203 ? 15.304 16.171 17.089 1.00 68.12 203 TYR A N 1
ATOM 1524 C CA . TYR A 1 203 ? 14.231 15.431 16.420 1.00 68.12 203 TYR A CA 1
ATOM 1525 C C . TYR A 1 203 ? 12.895 15.503 17.175 1.00 68.12 203 TYR A C 1
ATOM 1527 O O . TYR A 1 203 ? 11.867 15.838 16.588 1.00 68.12 203 TYR A O 1
ATOM 1535 N N . ILE A 1 204 ? 12.901 15.265 18.492 1.00 74.06 204 ILE A N 1
ATOM 1536 C CA . ILE A 1 204 ? 11.701 15.397 19.344 1.00 74.06 204 ILE A CA 1
ATOM 1537 C C . ILE A 1 204 ? 11.198 16.847 19.345 1.00 74.06 204 ILE A C 1
ATOM 1539 O O . ILE A 1 204 ? 9.994 17.080 19.250 1.00 74.06 204 ILE A O 1
ATOM 1543 N N . MET A 1 205 ? 12.146 17.792 19.384 1.00 72.88 205 MET A N 1
ATOM 1544 C CA . MET A 1 205 ? 12.024 19.206 19.023 1.00 72.88 205 MET A CA 1
ATOM 1545 C C . MET A 1 205 ? 11.022 19.454 17.893 1.00 72.88 205 MET A C 1
ATOM 1547 O O . MET A 1 205 ? 9.936 20.019 18.056 1.00 72.88 205 MET A O 1
ATOM 1551 N N . GLN A 1 206 ? 11.442 18.998 16.721 1.00 75.06 206 GLN A N 1
ATOM 1552 C CA . GLN A 1 206 ? 10.745 19.201 15.462 1.00 75.06 206 GLN A CA 1
ATOM 1553 C C . GLN A 1 206 ? 9.422 18.436 15.411 1.00 75.06 206 GLN A C 1
ATOM 1555 O O . GLN A 1 206 ? 8.428 18.970 14.925 1.00 75.06 206 GLN A O 1
ATOM 1560 N N . LEU A 1 207 ? 9.386 17.209 15.940 1.00 78.06 207 LEU A N 1
ATOM 1561 C CA . LEU A 1 207 ? 8.183 16.381 15.960 1.00 78.06 207 LEU A CA 1
ATOM 1562 C C . LEU A 1 207 ? 7.057 17.043 16.762 1.00 78.06 207 LEU A C 1
ATOM 1564 O O . LEU A 1 207 ? 5.914 17.100 16.312 1.00 78.06 207 LEU A O 1
ATOM 1568 N N . LYS A 1 208 ? 7.408 17.580 17.936 1.00 85.75 208 LYS A N 1
ATOM 1569 C CA . LYS A 1 208 ? 6.503 18.348 18.787 1.00 85.75 208 LYS A CA 1
ATOM 1570 C C . LYS A 1 208 ? 5.995 19.589 18.056 1.00 85.75 208 LYS A C 1
ATOM 1572 O O . LYS A 1 208 ? 4.786 19.776 17.977 1.00 85.75 208 LYS A O 1
ATOM 1577 N N . ALA A 1 209 ? 6.896 20.402 17.503 1.00 82.75 209 ALA A N 1
ATOM 1578 C CA . ALA A 1 209 ? 6.525 21.638 16.813 1.00 82.75 209 ALA A CA 1
ATOM 1579 C C . ALA A 1 209 ? 5.588 21.378 15.618 1.00 82.75 209 ALA A C 1
ATOM 1581 O O . ALA A 1 209 ? 4.592 22.076 15.446 1.00 82.75 209 ALA A O 1
ATOM 1582 N N . ALA A 1 210 ? 5.864 20.335 14.828 1.00 80.00 210 ALA A N 1
ATOM 1583 C CA . ALA A 1 210 ? 5.014 19.939 13.710 1.00 80.00 210 ALA A CA 1
ATOM 1584 C C . ALA A 1 210 ? 3.619 19.481 14.170 1.00 80.00 210 ALA A C 1
ATOM 1586 O O . ALA A 1 210 ? 2.619 19.862 13.563 1.00 80.00 210 ALA A O 1
ATOM 1587 N N . ALA A 1 211 ? 3.541 18.694 15.250 1.00 86.19 211 ALA A N 1
ATOM 1588 C CA . ALA A 1 211 ? 2.268 18.247 15.812 1.00 86.19 211 ALA A CA 1
ATOM 1589 C C . ALA A 1 211 ? 1.444 19.417 16.378 1.00 86.19 211 ALA A C 1
ATOM 1591 O O . ALA A 1 211 ? 0.243 19.501 16.124 1.00 86.19 211 ALA A O 1
ATOM 1592 N N . GLU A 1 212 ? 2.086 20.346 17.092 1.00 88.38 212 GLU A N 1
ATOM 1593 C CA . GLU A 1 212 ? 1.441 21.553 17.623 1.00 88.38 212 GLU A CA 1
ATOM 1594 C C . GLU A 1 212 ? 0.859 22.425 16.507 1.00 88.38 212 GLU A C 1
ATOM 1596 O O . GLU A 1 212 ? -0.269 22.902 16.626 1.00 88.38 212 GLU A O 1
ATOM 1601 N N . GLU A 1 213 ? 1.600 22.619 15.416 1.00 85.19 213 GLU A N 1
ATOM 1602 C CA . GLU A 1 213 ? 1.132 23.413 14.280 1.00 85.19 213 GLU A CA 1
ATOM 1603 C C . GLU A 1 213 ? -0.053 22.749 13.570 1.00 85.19 213 GLU A C 1
ATOM 1605 O O . GLU A 1 213 ? -1.067 23.396 13.309 1.00 85.19 213 GLU A O 1
ATOM 1610 N N . GLN A 1 214 ? 0.024 21.439 13.325 1.00 83.50 214 GLN A N 1
ATOM 1611 C CA . GLN A 1 214 ? -1.067 20.681 12.707 1.00 83.50 214 GLN A CA 1
ATOM 1612 C C . GLN A 1 214 ? -2.340 20.688 13.564 1.00 83.50 214 GLN A C 1
ATOM 1614 O O . GLN A 1 214 ? -3.433 20.899 13.038 1.00 83.50 214 GLN A O 1
ATOM 1619 N N . ALA A 1 215 ? -2.218 20.503 14.881 1.00 86.25 215 ALA A N 1
ATOM 1620 C CA . ALA A 1 215 ? -3.369 20.550 15.779 1.00 86.25 215 ALA A CA 1
ATOM 1621 C C . ALA A 1 215 ? -3.979 21.958 15.864 1.00 86.25 215 ALA A C 1
ATOM 1623 O O . ALA A 1 215 ? -5.203 22.101 15.851 1.00 86.25 215 ALA A O 1
ATOM 1624 N N . ARG A 1 216 ? -3.139 23.002 15.876 1.00 88.00 216 ARG A N 1
ATOM 1625 C CA . ARG A 1 216 ? -3.577 24.404 15.841 1.00 88.00 216 ARG A CA 1
ATOM 1626 C C . ARG A 1 216 ? -4.329 24.724 14.553 1.00 88.00 216 ARG A C 1
ATOM 1628 O O . ARG A 1 216 ? -5.398 25.326 14.619 1.00 88.00 216 ARG A O 1
ATOM 1635 N N . ALA A 1 217 ? -3.814 24.284 13.405 1.00 84.06 217 ALA A N 1
ATOM 1636 C CA . ALA A 1 217 ? -4.474 24.440 12.110 1.00 84.06 217 ALA A CA 1
ATOM 1637 C C . ALA A 1 217 ? -5.830 23.714 12.051 1.00 84.06 217 ALA A C 1
ATOM 1639 O O . ALA A 1 217 ? -6.755 24.187 11.394 1.00 84.06 217 ALA A O 1
ATOM 1640 N N . ALA A 1 218 ? -5.967 22.600 12.774 1.00 84.62 218 ALA A N 1
ATOM 1641 C CA . ALA A 1 218 ? -7.220 21.864 12.925 1.00 84.62 218 ALA A CA 1
ATOM 1642 C C . ALA A 1 218 ? -8.168 22.445 13.999 1.00 84.62 218 ALA A C 1
ATOM 1644 O O . ALA A 1 218 ? -9.286 21.955 14.143 1.00 84.62 218 ALA A O 1
ATOM 1645 N N . GLY A 1 219 ? -7.752 23.472 14.752 1.00 90.44 219 GLY A N 1
ATOM 1646 C CA . GLY A 1 219 ? -8.555 24.078 15.821 1.00 90.44 219 GLY A CA 1
ATOM 1647 C C . GLY A 1 219 ? -8.712 23.202 17.071 1.00 90.44 219 GLY A C 1
ATOM 1648 O O . GLY A 1 219 ? -9.691 23.353 17.799 1.00 90.44 219 GLY A O 1
ATOM 1649 N N . ILE A 1 220 ? -7.779 22.279 17.318 1.00 93.94 220 ILE A N 1
ATOM 1650 C CA . ILE A 1 220 ? -7.853 21.297 18.407 1.00 93.94 220 ILE A CA 1
ATOM 1651 C C . ILE A 1 220 ? -6.962 21.727 19.575 1.00 93.94 220 ILE A C 1
ATOM 1653 O O . ILE A 1 220 ? -5.796 22.078 19.390 1.00 93.94 220 ILE A O 1
ATOM 1657 N N . THR A 1 221 ? -7.485 21.630 20.801 1.00 95.62 221 THR A N 1
ATOM 1658 C CA . THR A 1 221 ? -6.683 21.789 22.022 1.00 95.62 221 THR A CA 1
ATOM 1659 C C . THR A 1 221 ? -5.666 20.656 22.120 1.00 95.62 221 THR A C 1
ATOM 1661 O O . THR A 1 221 ? -6.047 19.493 22.278 1.00 95.62 221 THR A O 1
ATOM 1664 N N . PHE A 1 222 ? -4.382 21.006 22.041 1.00 95.94 222 PHE A N 1
ATOM 1665 C CA . PHE A 1 222 ? -3.285 20.048 22.013 1.00 95.94 222 PHE A CA 1
ATOM 1666 C C . PHE A 1 222 ? -2.290 20.269 23.150 1.00 95.94 222 PHE A C 1
ATOM 1668 O O . PHE A 1 222 ? -1.829 21.385 23.386 1.00 95.94 222 PHE A O 1
ATOM 1675 N N . GLU A 1 223 ? -1.929 19.179 23.820 1.00 95.50 223 GLU A N 1
ATOM 1676 C CA . GLU A 1 223 ? -0.874 19.133 24.829 1.00 95.50 223 GLU A CA 1
ATOM 1677 C C . GLU A 1 223 ? 0.187 18.108 24.423 1.00 95.50 223 GLU A C 1
ATOM 1679 O O . GLU A 1 223 ? -0.121 17.093 23.799 1.00 95.50 223 GLU A O 1
ATOM 1684 N N . HIS A 1 224 ? 1.443 18.334 24.808 1.00 94.44 224 HIS A N 1
ATOM 1685 C CA . HIS A 1 224 ? 2.532 17.394 24.541 1.00 94.44 224 HIS A CA 1
ATOM 1686 C C . HIS A 1 224 ? 3.197 16.923 25.829 1.00 94.44 224 HIS A C 1
ATOM 1688 O O . HIS A 1 224 ? 3.577 17.731 26.677 1.00 94.44 224 HIS A O 1
ATOM 1694 N N . VAL A 1 225 ? 3.382 15.609 25.947 1.00 93.88 225 VAL A N 1
ATOM 1695 C CA . VAL A 1 225 ? 4.075 14.961 27.062 1.00 93.88 225 VAL A CA 1
ATOM 1696 C C . VAL A 1 225 ? 5.268 14.182 26.524 1.00 93.88 225 VAL A C 1
ATOM 1698 O O . VAL A 1 225 ?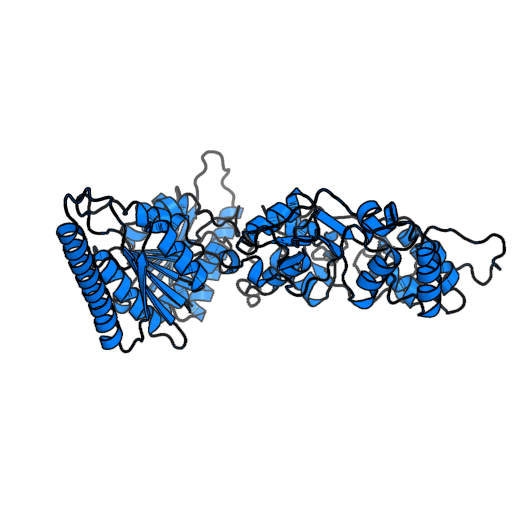 5.159 13.405 25.578 1.00 93.88 225 VAL A O 1
ATOM 1701 N N . THR A 1 226 ? 6.427 14.351 27.158 1.00 90.50 226 THR A N 1
ATOM 1702 C CA . THR A 1 226 ? 7.601 13.512 26.889 1.00 90.50 226 THR A CA 1
ATOM 1703 C C . THR A 1 226 ? 7.913 12.650 28.104 1.00 90.50 226 THR A C 1
ATOM 1705 O O . THR A 1 226 ? 8.074 13.176 29.205 1.00 90.50 226 THR A O 1
ATOM 1708 N N . ARG A 1 227 ? 8.040 11.333 27.915 1.00 89.19 227 ARG A N 1
ATOM 1709 C CA . ARG A 1 227 ? 8.473 10.387 28.960 1.00 89.19 227 ARG A CA 1
ATOM 1710 C C . ARG A 1 227 ? 9.710 9.623 28.507 1.00 89.19 227 ARG A C 1
ATOM 1712 O O . ARG A 1 227 ? 9.923 9.417 27.318 1.00 89.19 227 ARG A O 1
ATOM 1719 N N . ASN A 1 228 ? 10.508 9.188 29.471 1.00 86.44 228 ASN A N 1
ATOM 1720 C CA . ASN A 1 228 ? 11.637 8.298 29.232 1.00 86.44 228 ASN A CA 1
ATOM 1721 C C . ASN A 1 228 ? 11.218 6.859 29.569 1.00 86.44 228 ASN A C 1
ATOM 1723 O O . ASN A 1 228 ? 10.481 6.664 30.534 1.00 86.44 228 ASN A O 1
ATOM 1727 N N . GLY A 1 229 ? 11.697 5.870 28.816 1.00 85.31 229 GLY A N 1
ATOM 1728 C CA . GLY A 1 229 ? 11.455 4.448 29.087 1.00 85.31 229 GLY A CA 1
ATOM 1729 C C . GLY A 1 229 ? 11.018 3.656 27.856 1.00 85.31 229 GLY A C 1
ATOM 1730 O O . GLY A 1 229 ? 11.167 4.113 26.726 1.00 85.31 229 GLY A O 1
ATOM 1731 N N . HIS A 1 230 ? 10.477 2.456 28.077 1.00 84.12 230 HIS A N 1
ATOM 1732 C CA . HIS A 1 230 ? 9.947 1.606 27.008 1.00 84.12 230 HIS A CA 1
ATOM 1733 C C . HIS A 1 230 ? 8.591 2.117 26.512 1.00 84.12 230 HIS A C 1
ATOM 1735 O O . HIS A 1 230 ? 7.681 2.352 27.312 1.00 84.12 230 HIS A O 1
ATOM 1741 N N . ALA A 1 231 ? 8.428 2.222 25.190 1.00 85.06 231 ALA A N 1
ATOM 1742 C CA . ALA A 1 231 ? 7.279 2.874 24.558 1.00 85.06 231 ALA A CA 1
ATOM 1743 C C . ALA A 1 231 ? 5.911 2.376 25.055 1.00 85.06 231 ALA A C 1
ATOM 1745 O O . ALA A 1 231 ? 5.068 3.180 25.449 1.00 85.06 231 ALA A O 1
ATOM 1746 N N . ALA A 1 232 ? 5.694 1.057 25.089 1.00 87.81 232 ALA A N 1
ATOM 1747 C CA . ALA A 1 232 ? 4.407 0.477 25.482 1.00 87.81 232 ALA A CA 1
ATOM 1748 C C . ALA A 1 232 ? 4.046 0.736 26.950 1.00 87.81 232 ALA A C 1
ATOM 1750 O O . ALA A 1 232 ? 2.881 0.957 27.279 1.00 87.81 232 ALA A O 1
ATOM 1751 N N . GLN A 1 233 ? 5.033 0.688 27.844 1.00 90.38 233 GLN A N 1
ATOM 1752 C CA . GLN A 1 233 ? 4.815 0.957 29.261 1.00 90.38 233 GLN A CA 1
ATOM 1753 C C . GLN A 1 233 ? 4.556 2.449 29.481 1.00 90.38 233 GLN A C 1
ATOM 1755 O O . GLN A 1 233 ? 3.533 2.813 30.056 1.00 90.38 233 GLN A O 1
ATOM 1760 N N . ALA A 1 234 ? 5.427 3.304 28.943 1.00 91.50 234 ALA A N 1
ATOM 1761 C CA . ALA A 1 234 ? 5.329 4.745 29.119 1.00 91.50 234 ALA A CA 1
ATOM 1762 C C . ALA A 1 234 ? 4.024 5.314 28.536 1.00 91.50 234 ALA A C 1
ATOM 1764 O O . ALA A 1 234 ? 3.383 6.141 29.176 1.00 91.50 234 ALA A O 1
ATOM 1765 N N . LEU A 1 235 ? 3.567 4.841 27.368 1.00 92.88 235 LEU A N 1
ATOM 1766 C CA . LEU A 1 235 ? 2.283 5.269 26.797 1.00 92.88 235 LEU A CA 1
ATOM 1767 C C . LEU A 1 235 ? 1.087 4.875 27.673 1.00 92.88 235 LEU A C 1
ATOM 1769 O O . LEU A 1 235 ? 0.156 5.664 27.815 1.00 92.88 235 LEU A O 1
ATOM 1773 N N . ARG A 1 236 ? 1.102 3.688 28.292 1.00 93.19 236 ARG A N 1
ATOM 1774 C CA . ARG A 1 236 ? 0.033 3.261 29.213 1.00 93.19 236 ARG A CA 1
ATOM 1775 C C . ARG A 1 236 ? 0.019 4.070 30.506 1.00 93.19 236 ARG A C 1
ATOM 1777 O O . ARG A 1 236 ? -1.059 4.376 31.010 1.00 93.19 236 ARG A O 1
ATOM 1784 N N . GLU A 1 237 ? 1.191 4.411 31.030 1.00 93.12 237 GLU A N 1
ATOM 1785 C CA . GLU A 1 237 ? 1.325 5.291 32.194 1.00 93.12 237 GLU A CA 1
ATOM 1786 C C . GLU A 1 237 ? 0.805 6.694 31.869 1.00 93.12 237 GLU A C 1
ATOM 1788 O O . GLU A 1 237 ? -0.067 7.187 32.578 1.00 93.12 237 GLU A O 1
ATOM 1793 N N . ILE A 1 238 ? 1.212 7.280 30.734 1.00 94.75 238 ILE A N 1
ATOM 1794 C CA . ILE A 1 238 ? 0.688 8.579 30.277 1.00 94.75 238 ILE A CA 1
ATOM 1795 C C . ILE A 1 238 ? -0.831 8.522 30.112 1.00 94.75 238 ILE A C 1
ATOM 1797 O O . ILE A 1 238 ? -1.513 9.425 30.578 1.00 94.75 238 ILE A O 1
ATOM 1801 N N . ALA A 1 239 ? -1.378 7.468 29.496 1.00 93.75 239 ALA A N 1
ATOM 1802 C CA . ALA A 1 239 ? -2.824 7.322 29.319 1.00 93.75 239 ALA A CA 1
ATOM 1803 C C . ALA A 1 239 ? -3.583 7.375 30.644 1.00 93.75 239 ALA A C 1
ATOM 1805 O O . ALA A 1 239 ? -4.657 7.969 30.714 1.00 93.75 239 ALA A O 1
ATOM 1806 N N . ARG A 1 240 ? -3.017 6.768 31.691 1.00 92.56 240 ARG A N 1
ATOM 1807 C CA . ARG A 1 240 ? -3.576 6.801 33.041 1.00 92.56 240 ARG A CA 1
ATOM 1808 C C . ARG A 1 240 ? -3.445 8.190 33.661 1.00 92.56 240 ARG A C 1
ATOM 1810 O O . ARG A 1 240 ? -4.437 8.696 34.173 1.00 92.56 240 ARG A O 1
ATOM 1817 N N . ASP A 1 241 ? -2.262 8.795 33.577 1.00 94.31 241 ASP A N 1
ATOM 1818 C CA . ASP A 1 241 ? -1.959 10.110 34.156 1.00 94.31 241 ASP A CA 1
ATOM 1819 C C . ASP A 1 241 ? -2.853 11.212 33.568 1.00 94.31 241 ASP A C 1
ATOM 1821 O O . ASP A 1 241 ? -3.359 12.062 34.298 1.00 94.31 241 ASP A O 1
ATOM 1825 N N . VAL A 1 242 ? -3.081 11.185 32.251 1.00 93.44 242 VAL A N 1
ATOM 1826 C CA . VAL A 1 242 ? -3.904 12.187 31.550 1.00 93.44 242 VAL A CA 1
ATOM 1827 C C . VAL A 1 242 ? -5.385 11.818 31.496 1.00 93.44 242 VAL A C 1
ATOM 1829 O O . VAL A 1 242 ? -6.174 12.573 30.935 1.00 93.44 242 VAL A O 1
ATOM 1832 N N . GLY A 1 243 ? -5.771 10.657 32.035 1.00 92.00 243 GLY A N 1
ATOM 1833 C CA . GLY A 1 243 ? -7.154 10.181 32.027 1.00 92.00 243 GLY A CA 1
ATOM 1834 C C . GLY A 1 243 ? -7.723 9.915 30.629 1.00 92.00 243 GLY A C 1
ATOM 1835 O O . GLY A 1 243 ? -8.914 10.130 30.423 1.00 92.00 243 GLY A O 1
ATOM 1836 N N . ALA A 1 244 ? -6.898 9.461 29.679 1.00 92.81 244 ALA A N 1
ATOM 1837 C CA . ALA A 1 244 ? -7.300 9.249 28.289 1.00 92.81 244 ALA A CA 1
ATOM 1838 C C . ALA A 1 244 ? -8.491 8.279 28.158 1.00 92.81 244 ALA A C 1
ATOM 1840 O O . ALA A 1 244 ? -8.539 7.230 28.807 1.00 92.81 244 ALA A O 1
ATOM 1841 N N . ASP A 1 245 ? -9.435 8.615 27.280 1.00 92.38 245 ASP A N 1
ATOM 1842 C CA . ASP A 1 245 ? -10.591 7.776 26.936 1.00 92.38 245 ASP A CA 1
ATOM 1843 C C . ASP A 1 245 ? -10.268 6.839 25.762 1.00 92.38 245 ASP A C 1
ATOM 1845 O O . ASP A 1 245 ? -10.730 5.693 25.711 1.00 92.38 245 ASP A O 1
ATOM 1849 N N . LEU A 1 246 ? -9.429 7.320 24.838 1.00 93.69 246 LEU A N 1
ATOM 1850 C CA . LEU A 1 246 ? -9.023 6.622 23.624 1.00 93.69 246 LEU A CA 1
ATOM 1851 C C . LEU A 1 246 ? -7.543 6.880 23.312 1.00 93.69 246 LEU A C 1
ATOM 1853 O O . LEU A 1 246 ? -7.084 8.022 23.323 1.00 93.69 246 LEU A O 1
ATOM 1857 N N . MET A 1 247 ? -6.806 5.817 22.992 1.00 95.25 247 MET A N 1
ATOM 1858 C CA . MET A 1 247 ? -5.412 5.880 22.556 1.00 95.25 247 MET A CA 1
ATOM 1859 C C . MET A 1 247 ? -5.267 5.499 21.079 1.00 95.25 247 MET A C 1
ATOM 1861 O O . MET A 1 247 ? -5.793 4.478 20.645 1.00 95.25 247 MET A O 1
ATOM 1865 N N . PHE A 1 248 ? -4.494 6.276 20.325 1.00 95.06 248 PHE A N 1
ATOM 1866 C CA . PHE A 1 248 ? -4.135 6.010 18.934 1.00 95.06 248 PHE A CA 1
ATOM 1867 C C . PHE A 1 248 ? -2.693 5.526 18.846 1.00 95.06 248 PHE A C 1
ATOM 1869 O O . PHE A 1 248 ? -1.770 6.176 19.348 1.00 95.06 248 PHE A O 1
ATOM 1876 N N . VAL A 1 249 ? -2.498 4.399 18.165 1.00 91.44 249 VAL A N 1
ATOM 1877 C CA . VAL A 1 249 ? -1.173 3.824 17.913 1.00 91.44 249 VAL A CA 1
ATOM 1878 C C . VAL A 1 249 ? -1.065 3.337 16.476 1.00 91.44 249 VAL A C 1
ATOM 1880 O O . VAL A 1 249 ? -1.992 2.726 15.948 1.00 91.44 249 VAL A O 1
ATOM 1883 N N . GLY A 1 250 ? 0.076 3.585 15.837 1.00 86.50 250 GLY A N 1
ATOM 1884 C CA . GLY A 1 250 ? 0.397 2.963 14.556 1.00 86.50 250 GLY A CA 1
ATOM 1885 C C . GLY A 1 250 ? 0.607 1.458 14.728 1.00 86.50 250 GLY A C 1
ATOM 1886 O O . GLY A 1 250 ? 1.233 1.024 15.694 1.00 86.50 250 GLY A O 1
ATOM 1887 N N . ALA A 1 251 ? 0.086 0.649 13.805 1.00 76.38 251 ALA A N 1
ATOM 1888 C CA . ALA A 1 251 ? 0.208 -0.805 13.888 1.00 76.38 251 ALA A CA 1
ATOM 1889 C C . ALA A 1 251 ? 1.660 -1.294 13.826 1.00 76.38 251 ALA A C 1
ATOM 1891 O O . ALA A 1 251 ? 1.969 -2.298 14.454 1.00 76.38 251 ALA A O 1
ATOM 1892 N N . THR A 1 252 ? 2.553 -0.596 13.122 1.00 69.12 252 THR A N 1
ATOM 1893 C CA . THR A 1 252 ? 3.990 -0.895 13.035 1.00 69.12 252 THR A CA 1
ATOM 1894 C C . THR A 1 252 ? 4.832 0.361 13.225 1.00 69.12 252 THR A C 1
ATOM 1896 O O . THR A 1 252 ? 4.358 1.474 13.006 1.00 69.12 252 THR A O 1
ATOM 1899 N N . GLY A 1 253 ? 6.084 0.168 13.654 1.00 51.00 253 GLY A N 1
ATOM 1900 C CA . GLY A 1 253 ? 7.086 1.230 13.752 1.00 51.00 253 GLY A CA 1
ATOM 1901 C C . GLY A 1 253 ? 7.879 1.430 12.452 1.00 51.00 253 GLY A C 1
ATOM 1902 O O . GLY A 1 253 ? 7.521 0.919 11.390 1.00 51.00 253 GLY A O 1
ATOM 1903 N N . LEU A 1 254 ? 8.996 2.153 12.559 1.00 46.03 254 LEU A N 1
ATOM 1904 C CA . LEU A 1 254 ? 9.832 2.639 11.449 1.00 46.03 254 LEU A CA 1
ATOM 1905 C C . LEU A 1 254 ? 10.351 1.565 10.481 1.00 46.03 254 LEU A C 1
ATOM 1907 O O . LEU A 1 254 ? 10.572 1.854 9.307 1.00 46.03 254 LEU A O 1
ATOM 1911 N N . GLU A 1 255 ? 10.538 0.336 10.956 1.00 43.56 255 GLU A N 1
ATOM 1912 C CA . GLU A 1 255 ? 11.228 -0.714 10.200 1.00 43.56 255 GLU A CA 1
ATOM 1913 C C . GLU A 1 255 ? 10.348 -1.356 9.119 1.00 43.56 255 GLU A C 1
ATOM 1915 O O . GLU A 1 255 ? 10.855 -1.812 8.092 1.00 43.56 255 GLU A O 1
ATOM 1920 N N . HIS A 1 256 ? 9.022 -1.359 9.304 1.00 51.00 256 HIS A N 1
ATOM 1921 C CA . HIS A 1 256 ? 8.096 -2.079 8.426 1.00 51.00 256 HIS A CA 1
ATOM 1922 C C . HIS A 1 256 ? 6.767 -1.332 8.198 1.00 51.00 256 HIS A C 1
ATOM 1924 O O . HIS A 1 256 ? 5.701 -1.847 8.557 1.00 51.00 256 HIS A O 1
ATOM 1930 N N . PRO A 1 257 ? 6.785 -0.147 7.555 1.00 46.03 257 PRO A N 1
ATOM 1931 C CA . PRO A 1 257 ? 5.585 0.674 7.344 1.00 46.03 257 PRO A CA 1
ATOM 1932 C C . PRO A 1 257 ? 4.485 -0.012 6.510 1.00 46.03 257 PRO A C 1
ATOM 1934 O O . PRO A 1 257 ? 3.335 0.416 6.541 1.00 46.03 257 PRO A O 1
ATOM 1937 N N . TRP A 1 258 ? 4.827 -1.095 5.800 1.00 49.75 258 TRP A N 1
ATOM 1938 C CA . TRP A 1 258 ? 3.925 -1.867 4.934 1.00 49.75 258 TRP A CA 1
ATOM 1939 C C . TRP A 1 258 ? 3.610 -3.273 5.462 1.00 49.75 258 TRP A C 1
ATOM 1941 O O . TRP A 1 258 ? 2.978 -4.056 4.755 1.00 49.75 258 TRP A O 1
ATOM 1951 N N . SER A 1 259 ? 4.078 -3.644 6.660 1.00 51.75 259 SER A N 1
ATOM 1952 C CA . SER A 1 259 ? 3.755 -4.963 7.209 1.00 51.75 259 SER A CA 1
ATOM 1953 C C . SER A 1 259 ? 2.305 -5.018 7.688 1.00 51.75 259 SER A C 1
ATOM 1955 O O . SER A 1 259 ? 1.803 -4.093 8.321 1.00 51.75 259 SER A O 1
ATOM 1957 N N . SER A 1 260 ? 1.644 -6.139 7.406 1.00 50.81 260 SER A N 1
ATOM 1958 C CA . SER A 1 260 ? 0.341 -6.498 7.966 1.00 50.81 260 SER A CA 1
ATOM 1959 C C . SER A 1 260 ? 0.446 -7.061 9.392 1.00 50.81 260 SER A C 1
ATOM 1961 O O . SER A 1 260 ? -0.578 -7.342 10.017 1.00 50.81 260 SER A O 1
ATOM 1963 N N . THR A 1 261 ? 1.662 -7.224 9.927 1.00 56.69 261 THR A N 1
ATOM 1964 C CA . THR A 1 261 ? 1.894 -7.634 11.318 1.00 56.69 261 THR A CA 1
ATOM 1965 C C . THR A 1 261 ? 1.819 -6.441 12.257 1.00 56.69 261 THR A C 1
ATOM 1967 O O . THR A 1 261 ? 2.282 -5.359 11.933 1.00 56.69 261 THR A O 1
ATOM 1970 N N . ILE A 1 262 ? 1.258 -6.636 13.448 1.00 68.62 262 ILE A N 1
ATOM 1971 C CA . ILE A 1 262 ? 1.298 -5.628 14.507 1.00 68.62 262 ILE A CA 1
ATOM 1972 C C . ILE A 1 262 ? 2.673 -5.648 15.199 1.00 68.62 262 ILE A C 1
ATOM 1974 O O . ILE A 1 262 ? 3.200 -6.713 15.524 1.00 68.62 262 ILE A O 1
ATOM 1978 N N . GLY A 1 263 ? 3.264 -4.477 15.419 1.00 68.00 263 GLY A N 1
ATOM 1979 C CA . GLY A 1 263 ? 4.509 -4.290 16.153 1.00 68.00 263 GLY A CA 1
ATOM 1980 C C . GLY A 1 263 ? 4.343 -4.573 17.646 1.00 68.00 263 GLY A C 1
ATOM 1981 O O . GLY A 1 263 ? 3.234 -4.528 18.186 1.00 68.00 263 GLY A O 1
ATOM 1982 N N . GLY A 1 264 ? 5.459 -4.841 18.331 1.00 74.62 264 GLY A N 1
ATOM 1983 C CA . GLY A 1 264 ? 5.461 -5.202 19.755 1.00 74.62 264 GLY A CA 1
ATOM 1984 C C . GLY A 1 264 ? 4.752 -4.171 20.639 1.00 74.62 264 GLY A C 1
ATOM 1985 O O . GLY A 1 264 ? 3.902 -4.537 21.450 1.00 74.62 264 GLY A O 1
ATOM 1986 N N . THR A 1 265 ? 5.019 -2.880 20.414 1.00 82.31 265 THR A N 1
ATOM 1987 C CA . THR A 1 265 ? 4.395 -1.774 21.158 1.00 82.31 265 THR A CA 1
ATOM 1988 C C . THR A 1 265 ? 2.877 -1.746 20.993 1.00 82.31 265 THR A C 1
ATOM 1990 O O . THR A 1 265 ? 2.155 -1.798 21.987 1.00 82.31 265 THR A O 1
ATOM 1993 N N . ALA A 1 266 ? 2.378 -1.730 19.754 1.00 85.94 266 ALA A N 1
ATOM 1994 C CA . ALA A 1 266 ? 0.943 -1.713 19.479 1.00 85.94 266 ALA A CA 1
ATOM 1995 C C . ALA A 1 266 ? 0.245 -2.981 20.000 1.00 85.94 266 ALA A C 1
ATOM 1997 O O . ALA A 1 266 ? -0.859 -2.902 20.534 1.00 85.94 266 ALA A O 1
ATOM 1998 N N . SER A 1 267 ? 0.910 -4.139 19.922 1.00 83.69 267 SER A N 1
ATOM 1999 C CA . SER A 1 267 ? 0.386 -5.394 20.460 1.00 83.69 267 SER A CA 1
ATOM 2000 C C . SER A 1 267 ? 0.254 -5.381 21.984 1.00 83.69 267 SER A C 1
ATOM 2002 O O . SER A 1 267 ? -0.756 -5.864 22.493 1.00 83.69 267 SER A O 1
ATOM 2004 N N . SER A 1 268 ? 1.255 -4.872 22.711 1.00 85.50 268 SER A N 1
ATOM 2005 C CA . SER A 1 268 ? 1.195 -4.770 24.177 1.00 85.50 268 SER A CA 1
ATOM 2006 C C . SER A 1 268 ? 0.139 -3.751 24.609 1.00 85.50 268 SER A C 1
ATOM 2008 O O . SER A 1 268 ? -0.664 -4.034 25.496 1.00 85.50 268 SER A O 1
ATOM 2010 N N . ILE A 1 269 ? 0.052 -2.608 23.920 1.00 89.38 269 ILE A N 1
ATOM 2011 C CA . ILE A 1 269 ? -0.967 -1.584 24.185 1.00 89.38 269 ILE A CA 1
ATOM 2012 C C . ILE A 1 269 ? -2.378 -2.130 23.951 1.00 89.38 269 ILE A C 1
ATOM 2014 O O . ILE A 1 269 ? -3.220 -2.009 24.835 1.00 89.38 269 ILE A O 1
ATOM 2018 N N . ALA A 1 270 ? -2.644 -2.776 22.813 1.00 86.94 270 ALA A N 1
ATOM 2019 C CA . ALA A 1 270 ? -3.961 -3.351 22.537 1.00 86.94 270 ALA A CA 1
ATOM 2020 C C . ALA A 1 270 ? -4.381 -4.373 23.608 1.00 86.94 270 ALA A C 1
ATOM 2022 O O . ALA A 1 270 ? -5.545 -4.417 24.009 1.00 86.94 270 ALA A O 1
ATOM 2023 N N . SER A 1 271 ? -3.424 -5.163 24.101 1.00 84.25 271 SER A N 1
ATOM 2024 C CA . SER A 1 271 ? -3.670 -6.176 25.125 1.00 84.25 271 SER A CA 1
ATOM 2025 C C . SER A 1 271 ? -3.936 -5.575 26.509 1.00 84.25 271 SER A C 1
ATOM 2027 O O . SER A 1 271 ? -4.872 -6.006 27.182 1.00 84.25 271 SER A O 1
ATOM 2029 N N . GLU A 1 272 ? -3.142 -4.586 26.928 1.00 85.25 272 GLU A N 1
ATOM 2030 C CA . GLU A 1 272 ? -3.016 -4.190 28.340 1.00 85.25 272 GLU A CA 1
ATOM 2031 C C . GLU A 1 272 ? -3.423 -2.737 28.656 1.00 85.25 272 GLU A C 1
ATOM 2033 O O . GLU A 1 272 ? -3.357 -2.327 29.817 1.00 85.25 272 GLU A O 1
ATOM 2038 N N . ALA A 1 273 ? -3.784 -1.912 27.667 1.00 86.69 273 ALA A N 1
ATOM 2039 C CA . ALA A 1 273 ? -4.248 -0.549 27.932 1.00 86.69 273 ALA A CA 1
ATOM 2040 C C . ALA A 1 273 ? -5.610 -0.547 28.648 1.00 86.69 273 ALA A C 1
ATOM 2042 O O . ALA A 1 273 ? -6.513 -1.306 28.297 1.00 86.69 273 ALA A O 1
ATOM 2043 N N . GLY A 1 274 ? -5.758 0.345 29.634 1.00 83.75 274 GLY A N 1
ATOM 2044 C CA . GLY A 1 274 ? -7.003 0.523 30.396 1.00 83.75 274 GLY A CA 1
ATOM 2045 C C . GLY A 1 274 ? -8.051 1.413 29.714 1.00 83.75 274 GLY A C 1
ATOM 2046 O O . GLY A 1 274 ? -9.164 1.528 30.205 1.00 83.75 274 GLY A O 1
ATOM 2047 N N . CYS A 1 275 ? -7.708 2.050 28.594 1.00 89.00 275 CYS A N 1
ATOM 2048 C CA . CYS A 1 275 ? -8.623 2.844 27.772 1.00 89.00 275 CYS A CA 1
ATOM 2049 C C . CYS A 1 275 ? -8.880 2.151 26.429 1.00 89.00 275 CYS A C 1
ATOM 2051 O O . CYS A 1 275 ? -8.194 1.184 26.081 1.00 89.00 275 CYS A O 1
ATOM 2053 N N . SER A 1 276 ? -9.865 2.635 25.669 1.00 92.31 276 SER A N 1
ATOM 2054 C CA . SER A 1 276 ? -10.092 2.140 24.308 1.00 92.31 276 SER A CA 1
ATOM 2055 C C . SER A 1 276 ? -8.858 2.406 23.440 1.00 92.31 276 SER A C 1
ATOM 2057 O O . SER A 1 276 ? -8.135 3.379 23.657 1.00 92.31 276 SER A O 1
ATOM 2059 N N . VAL A 1 277 ? -8.591 1.546 22.458 1.00 93.31 277 VAL A N 1
ATOM 2060 C CA . VAL A 1 277 ? -7.389 1.644 21.613 1.00 93.31 277 VAL A CA 1
ATOM 2061 C C . VAL A 1 277 ? -7.778 1.569 20.147 1.00 93.31 277 VAL A C 1
ATOM 2063 O O . VAL A 1 277 ? -8.382 0.587 19.722 1.00 93.31 277 VAL A O 1
ATOM 2066 N N . LEU A 1 278 ? -7.380 2.567 19.360 1.00 94.50 278 LEU A N 1
ATOM 2067 C CA . LEU A 1 278 ? -7.397 2.499 17.906 1.00 94.50 278 LEU A CA 1
ATOM 2068 C C . LEU A 1 278 ? -6.001 2.139 17.395 1.00 94.50 278 LEU A C 1
ATOM 2070 O O . LEU A 1 278 ? -5.073 2.951 17.423 1.00 94.50 278 LEU A O 1
ATOM 2074 N N . VAL A 1 279 ? -5.870 0.917 16.886 1.00 92.50 279 VAL A N 1
ATOM 2075 C CA . VAL A 1 279 ? -4.686 0.482 16.149 1.00 92.50 279 VAL A CA 1
ATOM 2076 C C . VAL A 1 279 ? -4.856 0.904 14.696 1.00 92.50 279 VAL A C 1
ATOM 2078 O O . VAL A 1 279 ? -5.648 0.325 13.948 1.00 92.50 279 VAL A O 1
ATOM 2081 N N . VAL A 1 280 ? -4.112 1.931 14.303 1.00 89.19 280 VAL A N 1
ATOM 2082 C CA . VAL A 1 280 ? -4.173 2.532 12.975 1.00 89.19 280 VAL A CA 1
ATOM 2083 C C . VAL A 1 280 ? -3.293 1.741 12.022 1.00 89.19 280 VAL A C 1
A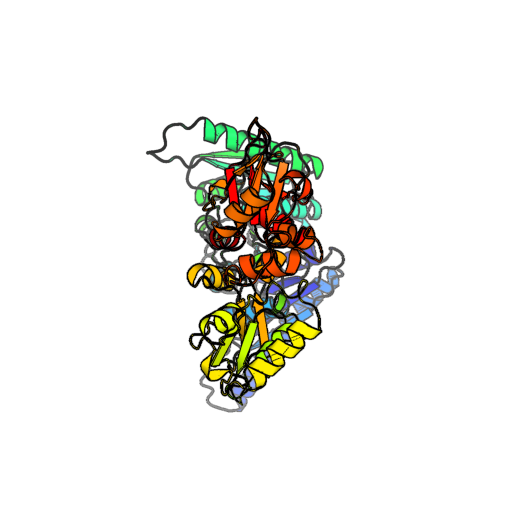TOM 2085 O O . VAL A 1 280 ? -2.073 1.652 12.190 1.00 89.19 280 VAL A O 1
ATOM 2088 N N . ARG A 1 281 ? -3.926 1.160 11.005 1.00 82.50 281 ARG A N 1
ATOM 2089 C CA . ARG A 1 281 ? -3.240 0.485 9.905 1.00 82.50 281 ARG A CA 1
ATOM 2090 C C . ARG A 1 281 ? -3.180 1.395 8.698 1.00 82.50 281 ARG A C 1
ATOM 2092 O O . ARG A 1 281 ? -4.035 2.256 8.493 1.00 82.50 281 ARG A O 1
ATOM 2099 N N . SER A 1 282 ? -2.161 1.180 7.878 1.00 69.88 282 SER A N 1
ATOM 2100 C CA . SER A 1 282 ? -2.070 1.900 6.624 1.00 69.88 282 SER A CA 1
ATOM 2101 C C . SER A 1 282 ? -3.242 1.505 5.712 1.00 69.88 282 SER A C 1
ATOM 2103 O O . SER A 1 282 ? -3.479 0.306 5.548 1.00 69.88 282 SER A O 1
ATOM 2105 N N . PRO A 1 283 ? -3.900 2.453 5.013 1.00 58.72 283 PRO A N 1
ATOM 2106 C CA . PRO A 1 283 ? -4.843 2.149 3.929 1.00 58.72 283 PRO A CA 1
ATOM 2107 C C . PRO A 1 283 ? -4.231 1.247 2.845 1.00 58.72 283 PRO A C 1
ATOM 2109 O O . PRO A 1 283 ? -4.922 0.629 2.047 1.00 58.72 283 PRO A O 1
ATOM 2112 N N . GLN A 1 284 ? -2.904 1.180 2.818 1.00 51.66 284 GLN A N 1
ATOM 2113 C CA . GLN A 1 284 ? -2.073 0.444 1.877 1.00 51.66 284 GLN A CA 1
ATOM 2114 C C . GLN A 1 284 ? -2.047 -1.052 2.191 1.00 51.66 284 GLN A C 1
ATOM 2116 O O . GLN A 1 284 ? -1.919 -1.864 1.280 1.00 51.66 284 GLN A O 1
ATOM 2121 N N . ALA A 1 285 ? -2.232 -1.416 3.466 1.00 52.56 285 ALA A N 1
ATOM 2122 C CA . ALA A 1 285 ? -2.396 -2.799 3.908 1.00 52.56 285 ALA A CA 1
ATOM 2123 C C . 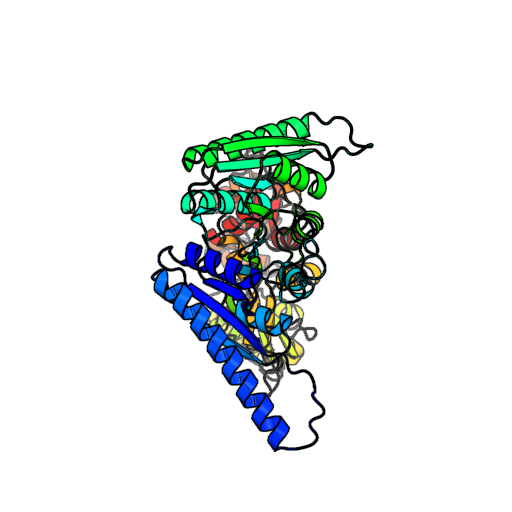ALA A 1 285 ? -3.740 -3.407 3.459 1.00 52.56 285 ALA A C 1
ATOM 2125 O O . ALA A 1 285 ? -3.939 -4.612 3.586 1.00 52.56 285 ALA A O 1
ATOM 2126 N N . LEU A 1 286 ? -4.647 -2.584 2.914 1.00 54.22 286 LEU A N 1
ATOM 2127 C CA . LEU A 1 286 ? -5.917 -3.008 2.321 1.00 54.22 286 LEU A CA 1
ATOM 2128 C C . LEU A 1 286 ? -5.838 -3.223 0.805 1.00 54.22 286 LEU A C 1
ATOM 2130 O O . LEU A 1 286 ? -6.807 -3.719 0.232 1.00 54.22 286 LEU A O 1
ATOM 2134 N N . MET A 1 287 ? -4.733 -2.848 0.146 1.00 69.12 287 MET A N 1
ATOM 2135 C CA . MET A 1 287 ? -4.597 -3.049 -1.296 1.00 69.12 287 MET A CA 1
ATOM 2136 C C . MET A 1 287 ? -4.221 -4.490 -1.594 1.00 69.12 287 MET A C 1
ATOM 2138 O O . MET A 1 287 ? -3.162 -4.982 -1.186 1.00 69.12 287 MET A O 1
ATOM 2142 N N . HIS A 1 288 ? -5.081 -5.135 -2.363 1.00 76.44 288 HIS A N 1
ATOM 2143 C CA . HIS A 1 288 ? -4.856 -6.477 -2.854 1.00 76.44 288 HIS A CA 1
ATOM 2144 C C . HIS A 1 288 ? -4.352 -6.429 -4.295 1.00 76.44 288 HIS A C 1
ATOM 2146 O O . HIS A 1 288 ? -4.418 -5.411 -4.993 1.00 76.44 288 HIS A O 1
ATOM 2152 N N . VAL A 1 289 ? -3.813 -7.550 -4.763 1.00 85.31 289 VAL A N 1
ATOM 2153 C CA . VAL A 1 289 ? -3.393 -7.684 -6.161 1.00 85.31 289 VAL A CA 1
ATOM 2154 C C . VAL A 1 289 ? -4.544 -7.381 -7.118 1.00 85.31 289 VAL A C 1
ATOM 2156 O O . VAL A 1 289 ? -4.321 -6.765 -8.161 1.00 85.31 289 VAL A O 1
ATOM 2159 N N . ASP A 1 290 ? -5.763 -7.792 -6.782 1.00 86.31 290 ASP A N 1
ATOM 2160 C CA . ASP A 1 290 ? -6.941 -7.601 -7.624 1.00 86.31 290 ASP A CA 1
ATOM 2161 C C . ASP A 1 290 ? -7.312 -6.120 -7.858 1.00 86.31 290 ASP A C 1
ATOM 2163 O O . ASP A 1 290 ? -7.876 -5.800 -8.912 1.00 86.31 290 ASP A O 1
ATOM 2167 N N . ASP A 1 291 ? -6.950 -5.229 -6.932 1.00 81.94 291 ASP A N 1
ATOM 2168 C CA . ASP A 1 291 ? -7.155 -3.780 -7.022 1.00 81.94 291 ASP A CA 1
ATOM 2169 C C . ASP A 1 291 ? -6.224 -3.120 -8.047 1.00 81.94 291 ASP A C 1
ATOM 2171 O O . ASP A 1 291 ? -6.560 -2.087 -8.628 1.00 81.94 291 ASP A O 1
ATOM 2175 N N . ILE A 1 292 ? -5.046 -3.708 -8.280 1.00 88.44 292 ILE A N 1
ATOM 2176 C CA . ILE A 1 292 ? -3.975 -3.087 -9.077 1.00 88.44 292 ILE A CA 1
ATOM 2177 C C . ILE A 1 292 ? -3.611 -3.873 -10.340 1.00 88.44 292 ILE A C 1
ATOM 2179 O O . ILE A 1 292 ? -2.887 -3.364 -11.202 1.00 88.44 292 ILE A O 1
ATOM 2183 N N . MET A 1 293 ? -4.064 -5.123 -10.457 1.00 92.44 293 MET A N 1
ATOM 2184 C CA . MET A 1 293 ? -3.728 -5.982 -11.586 1.00 92.44 293 MET A CA 1
ATOM 2185 C C . MET A 1 293 ? -4.414 -5.538 -12.877 1.00 92.44 293 MET A C 1
ATOM 2187 O O . MET A 1 293 ? -5.562 -5.091 -12.905 1.00 92.44 293 MET A O 1
ATOM 2191 N N . VAL A 1 294 ? -3.738 -5.781 -13.995 1.00 90.56 294 VAL A N 1
ATOM 2192 C CA . VAL A 1 294 ? -4.363 -5.709 -15.314 1.00 90.56 294 VAL A CA 1
ATOM 2193 C C . VAL A 1 294 ? -5.101 -7.023 -15.564 1.00 90.56 294 VAL A C 1
ATOM 2195 O O . VAL A 1 294 ? -4.469 -8.072 -15.667 1.00 90.56 294 VAL A O 1
ATOM 2198 N N . ARG A 1 295 ? -6.434 -6.964 -15.671 1.00 89.06 295 ARG A N 1
ATOM 2199 C CA . ARG A 1 295 ? -7.310 -8.143 -15.853 1.00 89.06 295 ARG A CA 1
ATOM 2200 C C . ARG A 1 295 ? -7.350 -8.656 -17.296 1.00 89.06 295 ARG A C 1
ATOM 2202 O O . ARG A 1 295 ? -7.413 -9.857 -17.533 1.00 89.06 295 ARG A O 1
ATOM 2209 N N . ALA A 1 296 ? -7.269 -7.757 -18.278 1.00 81.56 296 ALA A N 1
ATOM 2210 C CA . ALA A 1 296 ? -7.272 -8.103 -19.702 1.00 81.56 296 ALA A CA 1
ATOM 2211 C C . ALA A 1 296 ? -5.888 -8.601 -20.164 1.00 81.56 296 ALA A C 1
ATOM 2213 O O . ALA A 1 296 ? -5.159 -7.911 -20.882 1.00 81.56 296 ALA A O 1
ATOM 2214 N N . VAL A 1 297 ? -5.495 -9.791 -19.713 1.00 81.06 297 VAL A N 1
ATOM 2215 C CA . VAL A 1 297 ? -4.175 -10.361 -20.004 1.00 81.06 297 VAL A CA 1
ATOM 2216 C C . VAL A 1 297 ? -4.185 -11.075 -21.348 1.00 81.06 297 VAL A C 1
ATOM 2218 O O . VAL A 1 297 ? -4.869 -12.078 -21.530 1.00 81.06 297 VAL A O 1
ATOM 2221 N N . SER A 1 298 ? -3.377 -10.590 -22.289 1.00 88.31 298 SER A N 1
ATOM 2222 C CA . SER A 1 298 ? -3.031 -11.380 -23.474 1.00 88.31 298 SER A CA 1
ATOM 2223 C C . SER A 1 298 ? -2.120 -12.533 -23.048 1.00 88.31 298 SER A C 1
ATOM 2225 O O . SER A 1 298 ? -1.099 -12.297 -22.402 1.00 88.31 298 SER A O 1
ATOM 2227 N N . SER A 1 299 ? -2.494 -13.762 -23.393 1.00 93.31 299 SER A N 1
ATOM 2228 C CA . SER A 1 299 ? -1.713 -14.976 -23.141 1.00 93.31 299 SER A CA 1
ATOM 2229 C C . SER A 1 299 ? -1.619 -15.808 -24.416 1.00 93.31 299 SER A C 1
ATOM 2231 O O . SER A 1 299 ? -2.367 -15.575 -25.365 1.00 93.31 299 SER A O 1
ATOM 2233 N N . VAL A 1 300 ? -0.663 -16.729 -24.447 1.00 95.94 300 VAL A N 1
ATOM 2234 C CA . VAL A 1 300 ? -0.416 -17.643 -25.570 1.00 95.94 300 VAL A CA 1
ATOM 2235 C C . VAL A 1 300 ? -0.332 -19.077 -25.061 1.00 95.94 300 VAL A C 1
ATOM 2237 O O . VAL A 1 300 ? -0.177 -19.299 -23.860 1.00 95.94 300 VAL A O 1
ATOM 2240 N N . THR A 1 301 ? -0.421 -20.053 -25.956 1.00 96.44 301 THR A N 1
ATOM 2241 C CA . THR A 1 301 ? -0.213 -21.468 -25.612 1.00 96.44 301 THR A CA 1
ATOM 2242 C C . THR A 1 301 ? 1.237 -21.866 -25.866 1.00 96.44 301 THR A C 1
ATOM 2244 O O . THR A 1 301 ? 1.996 -21.107 -26.470 1.00 96.44 301 THR A O 1
ATOM 2247 N N . THR A 1 302 ? 1.647 -23.051 -25.413 1.00 95.25 302 THR A N 1
ATOM 2248 C CA . THR A 1 302 ? 3.008 -23.563 -25.645 1.00 95.25 302 THR A CA 1
ATOM 2249 C C . THR A 1 302 ? 3.354 -23.690 -27.125 1.00 95.25 302 THR A C 1
ATOM 2251 O O . THR A 1 302 ? 4.509 -23.480 -27.492 1.00 95.25 302 THR A O 1
ATOM 2254 N N . ASP A 1 303 ? 2.361 -23.972 -27.964 1.00 94.62 303 ASP A N 1
ATOM 2255 C CA . ASP A 1 303 ? 2.558 -24.273 -29.383 1.00 94.62 303 ASP A CA 1
ATOM 2256 C C . ASP A 1 303 ? 2.382 -23.034 -30.273 1.00 94.62 303 ASP A C 1
ATOM 2258 O O . ASP A 1 303 ? 2.584 -23.100 -31.483 1.00 94.62 303 ASP A O 1
ATOM 2262 N N . THR A 1 304 ? 2.049 -21.879 -29.681 1.00 95.00 304 THR A N 1
ATOM 2263 C CA . THR A 1 304 ? 1.903 -20.619 -30.414 1.00 95.00 304 THR A CA 1
ATOM 2264 C C . THR A 1 304 ? 3.225 -20.257 -31.117 1.00 95.00 304 THR A C 1
ATOM 2266 O O . THR A 1 304 ? 4.262 -20.174 -30.443 1.00 95.00 304 THR A O 1
ATOM 2269 N N . PRO A 1 305 ? 3.224 -20.017 -32.444 1.00 92.62 305 PRO A N 1
ATOM 2270 C CA . PRO A 1 305 ? 4.431 -19.682 -33.200 1.00 92.62 305 PRO A CA 1
ATOM 2271 C C . PRO A 1 305 ? 5.113 -18.401 -32.713 1.00 92.62 305 PRO A C 1
ATOM 2273 O O . PRO A 1 305 ? 4.456 -17.425 -32.340 1.00 92.62 305 PRO A O 1
ATOM 2276 N N . LEU A 1 306 ? 6.447 -18.357 -32.772 1.00 89.31 306 LEU A N 1
ATOM 2277 C CA . LEU A 1 306 ? 7.222 -17.211 -32.286 1.00 89.31 306 LEU A CA 1
ATOM 2278 C C . LEU A 1 306 ? 6.853 -15.888 -32.979 1.00 89.31 306 LEU A C 1
ATOM 2280 O O . LEU A 1 306 ? 6.798 -14.848 -32.321 1.00 89.31 306 LEU A O 1
ATOM 2284 N N . ALA A 1 307 ? 6.576 -15.915 -34.285 1.00 85.94 307 ALA A N 1
ATOM 2285 C CA . ALA A 1 307 ? 6.159 -14.727 -35.032 1.00 85.94 307 ALA A CA 1
ATOM 2286 C C . ALA A 1 307 ? 4.867 -14.113 -34.459 1.00 85.94 307 ALA A C 1
ATOM 2288 O O . ALA A 1 307 ? 4.800 -12.899 -34.257 1.00 85.94 307 ALA A O 1
ATOM 2289 N N . GLU A 1 308 ? 3.893 -14.955 -34.102 1.00 88.75 308 GLU A N 1
ATOM 2290 C CA . GLU A 1 308 ? 2.631 -14.534 -33.487 1.00 88.75 308 GLU A CA 1
ATOM 2291 C C . GLU A 1 308 ? 2.852 -13.977 -32.071 1.00 88.75 308 GLU A C 1
ATOM 2293 O O . GLU A 1 308 ? 2.295 -12.940 -31.710 1.00 88.75 308 GLU A O 1
ATOM 2298 N N . VAL A 1 309 ? 3.736 -14.595 -31.277 1.00 90.00 309 VAL A N 1
ATOM 2299 C CA . VAL A 1 309 ? 4.125 -14.082 -29.947 1.00 90.00 309 VAL A CA 1
ATOM 2300 C C . VAL A 1 309 ? 4.696 -12.662 -30.048 1.00 90.00 309 VAL A C 1
ATOM 2302 O O . VAL A 1 309 ? 4.317 -11.770 -29.279 1.00 90.00 309 VAL A O 1
ATOM 2305 N N . VAL A 1 310 ? 5.616 -12.436 -30.990 1.00 86.00 310 VAL A N 1
ATOM 2306 C CA . VAL A 1 310 ? 6.245 -11.125 -31.222 1.00 86.00 310 VAL A CA 1
ATOM 2307 C C . VAL A 1 310 ? 5.206 -10.113 -31.696 1.00 86.00 310 VAL A C 1
ATOM 2309 O O . VAL A 1 310 ? 5.163 -8.986 -31.192 1.00 86.00 310 VAL A O 1
ATOM 2312 N N . GLU A 1 311 ? 4.338 -10.514 -32.620 1.00 84.19 311 GLU A N 1
ATOM 2313 C CA . GLU A 1 311 ? 3.247 -9.687 -33.116 1.00 84.19 311 GLU A CA 1
ATOM 2314 C C . GLU A 1 311 ? 2.286 -9.269 -31.996 1.00 84.19 311 GLU A C 1
ATOM 2316 O O . GLU A 1 311 ? 1.959 -8.085 -31.890 1.00 84.19 311 GLU A O 1
ATOM 2321 N N . LEU A 1 312 ? 1.887 -10.187 -31.112 1.00 87.75 312 LEU A N 1
ATOM 2322 C CA . LEU A 1 312 ? 1.019 -9.889 -29.971 1.00 87.75 312 LEU A CA 1
ATOM 2323 C C . LEU A 1 312 ? 1.662 -8.890 -29.003 1.00 87.75 312 LEU A C 1
ATOM 2325 O O . LEU A 1 312 ? 1.016 -7.904 -28.633 1.00 87.75 312 LEU A O 1
ATOM 2329 N N . LEU A 1 313 ? 2.934 -9.089 -28.633 1.00 85.12 313 LEU A N 1
ATOM 2330 C CA . LEU A 1 313 ? 3.682 -8.146 -27.785 1.00 85.12 313 LEU A CA 1
ATOM 2331 C C . LEU A 1 313 ? 3.691 -6.735 -28.393 1.00 85.12 313 LEU A C 1
ATOM 2333 O O . LEU A 1 313 ? 3.476 -5.740 -27.692 1.00 85.12 313 LEU A O 1
ATOM 2337 N N . LEU A 1 314 ? 3.896 -6.639 -29.708 1.00 78.62 314 LEU A N 1
ATOM 2338 C CA . LEU A 1 314 ? 3.960 -5.368 -30.421 1.00 78.62 314 LEU A CA 1
ATOM 2339 C C . LEU A 1 314 ? 2.585 -4.722 -30.601 1.00 78.62 314 LEU A C 1
ATOM 2341 O O . LEU A 1 314 ? 2.409 -3.575 -30.175 1.00 78.62 314 LEU A O 1
ATOM 2345 N N . ARG A 1 315 ? 1.612 -5.430 -31.185 1.00 82.25 315 ARG A N 1
ATOM 2346 C CA . ARG A 1 315 ? 0.261 -4.920 -31.476 1.00 82.25 315 ARG A CA 1
ATOM 2347 C C . ARG A 1 315 ? -0.475 -4.521 -30.202 1.00 82.25 315 ARG A C 1
ATOM 2349 O O . ARG A 1 315 ? -1.021 -3.425 -30.136 1.00 82.25 315 ARG A O 1
ATOM 2356 N N . ARG A 1 316 ? -0.445 -5.365 -29.164 1.00 81.56 316 ARG A N 1
ATOM 2357 C CA . ARG A 1 316 ? -1.117 -5.093 -27.877 1.00 81.56 316 ARG A CA 1
ATOM 2358 C C . ARG A 1 316 ? -0.307 -4.184 -26.951 1.00 81.56 316 ARG A C 1
ATOM 2360 O O . ARG A 1 316 ? -0.788 -3.815 -25.886 1.00 81.56 316 ARG A O 1
ATOM 2367 N N . ASN A 1 317 ? 0.906 -3.797 -27.354 1.00 79.31 317 ASN A N 1
ATOM 2368 C CA . ASN A 1 317 ? 1.811 -2.944 -26.581 1.00 79.31 317 ASN A CA 1
ATOM 2369 C C . ASN A 1 317 ? 2.121 -3.493 -25.174 1.00 79.31 317 ASN A C 1
ATOM 2371 O O . ASN A 1 317 ? 2.357 -2.737 -24.225 1.00 79.31 317 ASN A O 1
ATOM 2375 N N . VAL A 1 318 ? 2.130 -4.819 -25.043 1.00 85.38 318 VAL A N 1
ATOM 2376 C CA . VAL A 1 318 ? 2.430 -5.518 -23.795 1.00 85.38 318 VAL A CA 1
ATOM 2377 C C . VAL A 1 318 ? 3.894 -5.934 -23.775 1.00 85.38 318 VAL A C 1
ATOM 2379 O O . VAL A 1 318 ? 4.517 -6.218 -24.790 1.00 85.38 318 VAL A O 1
ATOM 2382 N N . LYS A 1 319 ? 4.494 -5.915 -22.586 1.00 85.06 319 LYS A N 1
ATOM 2383 C CA . LYS A 1 319 ? 5.939 -6.149 -22.407 1.00 85.06 319 LYS A CA 1
ATOM 2384 C C . LYS A 1 319 ? 6.268 -7.566 -21.932 1.00 85.06 319 LYS A C 1
ATOM 2386 O O . LYS A 1 319 ? 7.441 -7.857 -21.677 1.00 85.06 319 LYS A O 1
ATOM 2391 N N . ALA A 1 320 ? 5.242 -8.376 -21.707 1.00 90.62 320 ALA A N 1
ATOM 2392 C CA . ALA A 1 320 ? 5.323 -9.786 -21.372 1.00 90.62 320 ALA A CA 1
ATOM 2393 C C . ALA A 1 320 ? 4.002 -10.470 -21.747 1.00 90.62 320 ALA A C 1
ATOM 2395 O O . ALA A 1 320 ? 2.959 -9.817 -21.691 1.00 90.62 320 ALA A O 1
ATOM 2396 N N . LEU A 1 321 ? 4.067 -11.757 -22.072 1.00 94.25 321 LEU A N 1
ATOM 2397 C CA . LEU A 1 321 ? 2.922 -12.631 -22.309 1.00 94.25 321 LEU A CA 1
ATOM 2398 C C . LEU A 1 321 ? 3.064 -13.875 -21.427 1.00 94.25 321 LEU A C 1
ATOM 2400 O O . LEU A 1 321 ? 4.073 -14.576 -21.542 1.00 94.25 321 LEU A O 1
ATOM 2404 N N . PRO A 1 322 ? 2.103 -14.160 -20.537 1.00 96.12 322 PRO A N 1
ATOM 2405 C CA . PRO A 1 322 ? 2.004 -15.470 -19.912 1.00 96.12 322 PRO A CA 1
ATOM 2406 C C . PRO A 1 322 ? 1.733 -16.548 -20.965 1.00 96.12 322 PRO A C 1
ATOM 2408 O O . PRO A 1 322 ? 0.971 -16.328 -21.909 1.00 96.12 322 PRO A O 1
ATOM 2411 N N . VAL A 1 323 ? 2.351 -17.706 -20.780 1.00 96.94 323 VAL A N 1
ATOM 2412 C CA . VAL A 1 323 ? 2.086 -18.924 -21.541 1.00 96.94 323 VAL A CA 1
ATOM 2413 C C . VAL A 1 323 ? 1.237 -19.831 -20.667 1.00 96.94 323 VAL A C 1
ATOM 2415 O O . VAL A 1 323 ? 1.599 -20.074 -19.511 1.00 96.94 323 VAL A O 1
ATOM 2418 N N . VAL A 1 324 ? 0.113 -20.299 -21.197 1.00 96.44 324 VAL A N 1
ATOM 2419 C CA . VAL A 1 324 ? -0.861 -21.104 -20.458 1.00 96.44 324 VAL A CA 1
ATOM 2420 C C . VAL A 1 324 ? -1.114 -22.460 -21.109 1.00 96.44 324 VAL A C 1
ATOM 2422 O O . VAL A 1 324 ? -0.909 -22.628 -22.312 1.00 96.44 324 VAL A O 1
ATOM 2425 N N . ASP A 1 325 ? -1.547 -23.427 -20.302 1.00 94.56 325 ASP A N 1
ATOM 2426 C CA . ASP A 1 325 ? -2.068 -24.708 -20.785 1.00 94.56 325 ASP A CA 1
ATOM 2427 C C . ASP A 1 325 ? -3.548 -24.604 -21.222 1.00 94.56 325 ASP A C 1
ATOM 2429 O O . ASP A 1 325 ? -4.166 -23.536 -21.181 1.00 94.56 325 ASP A O 1
ATOM 2433 N N . SER A 1 326 ? -4.141 -25.732 -21.626 1.00 90.44 326 SER A N 1
ATOM 2434 C CA . SER A 1 326 ? -5.552 -25.813 -22.038 1.00 90.44 326 SER A CA 1
ATOM 2435 C C . SER A 1 326 ? -6.553 -25.517 -20.914 1.00 90.44 326 SER A C 1
ATOM 2437 O O . SER A 1 326 ? -7.702 -25.181 -21.194 1.00 90.44 326 SER A O 1
ATOM 2439 N N . ARG A 1 327 ? -6.128 -25.609 -19.649 1.00 91.50 327 ARG A N 1
ATOM 2440 C CA . ARG A 1 327 ? -6.910 -25.265 -18.452 1.00 91.50 327 ARG A CA 1
ATOM 2441 C C . ARG A 1 327 ? -6.627 -23.841 -17.960 1.00 91.50 327 ARG A C 1
ATOM 2443 O O . ARG A 1 327 ? -7.105 -23.460 -16.901 1.00 91.50 327 ARG A O 1
ATOM 2450 N N . ARG A 1 328 ? -5.879 -23.038 -18.728 1.00 92.62 328 ARG A N 1
ATOM 2451 C CA . ARG A 1 328 ? -5.439 -21.675 -18.384 1.00 92.62 328 ARG A CA 1
ATOM 2452 C C . ARG A 1 328 ? -4.493 -21.580 -17.182 1.00 92.62 328 ARG A C 1
ATOM 2454 O O . ARG A 1 328 ? -4.322 -20.481 -16.640 1.00 92.62 328 ARG A O 1
ATOM 2461 N N . HIS A 1 329 ? -3.842 -22.666 -16.778 1.00 95.38 329 HIS A N 1
ATOM 2462 C CA . HIS A 1 329 ? -2.768 -22.585 -15.791 1.00 95.38 329 HIS A CA 1
ATOM 2463 C C . HIS A 1 329 ? -1.519 -21.980 -16.418 1.00 95.38 329 HIS A C 1
ATOM 2465 O O . HIS A 1 329 ? -1.196 -22.247 -17.574 1.00 95.38 329 HIS A O 1
ATOM 2471 N N . VAL A 1 330 ? -0.789 -21.181 -15.646 1.00 96.19 330 VAL A N 1
ATOM 2472 C CA . VAL A 1 330 ? 0.444 -20.541 -16.113 1.00 96.19 330 VAL A CA 1
ATOM 2473 C C . VAL A 1 330 ? 1.585 -21.556 -16.128 1.00 96.19 330 VAL A C 1
ATOM 2475 O O . VAL A 1 330 ? 2.018 -22.024 -15.080 1.00 96.19 330 VAL A O 1
ATOM 2478 N N . VAL A 1 331 ? 2.106 -21.853 -17.318 1.00 95.88 331 VAL A N 1
ATOM 2479 C CA . VAL A 1 331 ? 3.222 -22.797 -17.539 1.00 95.88 331 VAL A CA 1
ATOM 2480 C C . VAL A 1 331 ? 4.503 -22.110 -18.020 1.00 95.88 331 VAL A C 1
ATOM 2482 O O . VAL A 1 331 ? 5.567 -22.727 -18.080 1.00 95.88 331 VAL A O 1
ATOM 2485 N N . GLY A 1 332 ? 4.416 -20.829 -18.379 1.00 94.75 332 GLY A N 1
ATOM 2486 C CA . GLY A 1 332 ? 5.549 -20.052 -18.863 1.00 94.75 332 GLY A CA 1
ATOM 2487 C C . GLY A 1 332 ? 5.280 -18.551 -18.891 1.00 94.75 332 GLY A C 1
ATOM 2488 O O . GLY A 1 332 ? 4.154 -18.086 -18.715 1.00 94.75 332 GLY A O 1
ATOM 2489 N N . ILE A 1 333 ? 6.331 -17.766 -19.103 1.00 94.94 333 ILE A N 1
ATOM 2490 C CA . ILE A 1 333 ? 6.219 -16.341 -19.416 1.00 94.94 333 ILE A CA 1
ATOM 2491 C C . ILE A 1 333 ? 7.261 -15.971 -20.467 1.00 94.94 333 ILE A C 1
ATOM 2493 O O . ILE A 1 333 ? 8.412 -16.406 -20.401 1.00 94.94 333 ILE A O 1
ATOM 2497 N N . ILE A 1 334 ? 6.856 -15.163 -21.442 1.00 92.94 334 ILE A N 1
ATOM 2498 C CA . ILE A 1 334 ? 7.738 -14.628 -22.478 1.00 92.94 334 ILE A CA 1
ATOM 2499 C C . ILE A 1 334 ? 7.837 -13.125 -22.296 1.00 92.94 334 ILE A C 1
ATOM 2501 O O . ILE A 1 334 ? 6.833 -12.414 -22.245 1.00 92.94 334 ILE A O 1
ATOM 2505 N N . THR A 1 335 ? 9.059 -12.618 -22.219 1.00 88.31 335 THR A N 1
ATOM 2506 C CA . THR A 1 335 ? 9.363 -11.190 -22.178 1.00 88.31 335 THR A CA 1
ATOM 2507 C C . THR A 1 335 ? 10.269 -10.804 -23.343 1.00 88.31 335 THR A C 1
ATOM 2509 O O . THR A 1 335 ? 10.871 -11.648 -24.000 1.00 88.31 335 THR A O 1
ATOM 2512 N N . GLY A 1 336 ? 10.447 -9.500 -23.571 1.00 80.75 336 GLY A N 1
ATOM 2513 C CA . GLY A 1 336 ? 11.419 -9.037 -24.567 1.00 80.75 336 GLY A CA 1
ATOM 2514 C C . GLY A 1 336 ? 12.863 -9.477 -24.301 1.00 80.75 336 GLY A C 1
ATOM 2515 O O . GLY A 1 336 ? 13.645 -9.521 -25.240 1.00 80.75 336 GLY A O 1
ATOM 2516 N N . GLY A 1 337 ? 13.221 -9.813 -23.053 1.00 78.62 337 GLY A N 1
ATOM 2517 C CA . GLY A 1 337 ? 14.530 -10.395 -22.742 1.00 78.62 337 GLY A CA 1
ATOM 2518 C C . GLY A 1 337 ? 14.668 -11.819 -23.279 1.00 78.62 337 GLY A C 1
ATOM 2519 O O . GLY A 1 337 ? 15.679 -12.146 -23.886 1.00 78.62 337 GLY A O 1
ATOM 2520 N N . ASP A 1 338 ? 13.624 -12.635 -23.136 1.00 85.12 338 ASP A N 1
ATOM 2521 C CA . ASP A 1 338 ? 13.615 -14.012 -23.640 1.00 85.12 338 ASP A CA 1
ATOM 2522 C C . ASP A 1 338 ? 13.701 -14.047 -25.170 1.00 85.12 338 ASP A C 1
ATOM 2524 O O . ASP A 1 338 ? 14.461 -14.829 -25.734 1.00 85.12 338 ASP A O 1
ATOM 2528 N N . LEU A 1 339 ? 12.994 -13.135 -25.845 1.00 82.62 339 LEU A N 1
ATOM 2529 C CA . LEU A 1 339 ? 13.051 -13.003 -27.303 1.00 82.62 339 LEU A CA 1
ATOM 2530 C C . LEU A 1 339 ? 14.438 -12.599 -27.814 1.00 82.62 339 LEU A C 1
ATOM 2532 O O . LEU A 1 339 ? 14.862 -13.063 -28.868 1.00 82.62 339 LEU A O 1
ATOM 2536 N N . LEU A 1 340 ? 15.150 -11.754 -27.065 1.00 74.25 340 LEU A N 1
ATOM 2537 C CA . LEU A 1 340 ? 16.521 -11.364 -27.390 1.00 74.25 340 LEU A CA 1
ATOM 2538 C C . LEU A 1 340 ? 17.499 -12.530 -27.256 1.00 74.25 340 LEU A C 1
ATOM 2540 O O . LEU A 1 340 ? 18.374 -12.680 -28.097 1.00 74.25 340 LEU A O 1
ATOM 2544 N N . THR A 1 341 ? 17.373 -13.317 -26.187 1.00 76.12 341 THR A N 1
ATOM 2545 C CA . THR A 1 341 ? 18.355 -14.354 -25.849 1.00 76.12 341 THR A CA 1
ATOM 2546 C C . THR A 1 341 ? 18.068 -15.697 -26.520 1.00 76.12 341 THR A C 1
ATOM 2548 O O . THR A 1 341 ? 19.006 -16.416 -26.835 1.00 76.12 341 THR A O 1
ATOM 2551 N N . ARG A 1 342 ? 16.794 -16.062 -26.716 1.00 80.62 342 ARG A N 1
ATOM 2552 C CA . ARG A 1 342 ? 16.384 -17.394 -27.211 1.00 80.62 342 ARG A CA 1
ATOM 2553 C C . ARG A 1 342 ? 15.551 -17.352 -28.496 1.00 80.62 342 ARG A C 1
ATOM 2555 O O . ARG A 1 342 ? 15.429 -18.371 -29.175 1.00 80.62 342 ARG A O 1
ATOM 2562 N N . GLY A 1 343 ? 14.976 -16.195 -28.829 1.00 67.12 343 GLY A N 1
ATOM 2563 C CA . GLY A 1 343 ? 14.100 -16.008 -29.992 1.00 67.12 343 GLY A CA 1
ATOM 2564 C C . GLY A 1 343 ? 14.790 -15.476 -31.250 1.00 67.12 343 GLY A C 1
ATOM 2565 O O . GLY A 1 343 ? 14.090 -15.121 -32.190 1.00 67.12 343 GLY A O 1
ATOM 2566 N N . ASP A 1 344 ? 16.123 -15.358 -31.259 1.00 68.81 344 ASP A N 1
ATOM 2567 C CA . ASP A 1 344 ? 16.936 -14.853 -32.384 1.00 68.81 344 ASP A CA 1
ATOM 2568 C C . ASP A 1 344 ? 16.463 -13.503 -32.964 1.00 68.81 344 ASP A C 1
ATOM 2570 O O . ASP A 1 344 ? 16.761 -13.150 -34.103 1.00 68.81 344 ASP A O 1
ATOM 2574 N N . LEU A 1 345 ? 15.737 -12.701 -32.172 1.00 66.94 345 LEU A N 1
ATOM 2575 C CA . LEU A 1 345 ? 15.093 -11.470 -32.645 1.00 66.94 345 LEU A CA 1
ATOM 2576 C C . LEU A 1 345 ? 16.120 -10.410 -33.088 1.00 66.94 345 LEU A C 1
ATOM 2578 O O . LEU A 1 345 ? 15.821 -9.524 -33.896 1.00 66.94 345 LEU A O 1
ATOM 2582 N N . GLY A 1 346 ? 17.325 -10.457 -32.505 1.00 58.94 346 GLY A N 1
ATOM 2583 C CA . GLY A 1 346 ? 18.422 -9.519 -32.759 1.00 58.94 346 GLY A CA 1
ATOM 2584 C C . GLY A 1 346 ? 18.078 -8.048 -32.479 1.00 58.94 346 GLY A C 1
ATOM 2585 O O . GLY A 1 346 ? 18.804 -7.159 -32.914 1.00 58.94 346 GLY A O 1
ATOM 2586 N N . LEU A 1 347 ? 16.945 -7.762 -31.819 1.00 59.03 347 LEU A N 1
ATOM 2587 C CA . LEU A 1 347 ? 16.481 -6.408 -31.519 1.00 59.03 347 LEU A CA 1
ATOM 2588 C C . LEU A 1 347 ? 15.783 -6.323 -30.167 1.00 59.03 347 LEU A C 1
ATOM 2590 O O . LEU A 1 347 ? 14.970 -7.173 -29.806 1.00 59.03 347 LEU A O 1
ATOM 2594 N N . ARG A 1 348 ? 16.023 -5.230 -29.439 1.00 61.97 348 ARG A N 1
ATOM 2595 C CA . ARG A 1 348 ? 15.249 -4.914 -28.240 1.00 61.97 348 ARG A CA 1
ATOM 2596 C C . ARG A 1 348 ? 13.876 -4.384 -28.651 1.00 61.97 348 ARG A C 1
ATOM 2598 O O . ARG A 1 348 ? 13.783 -3.331 -29.274 1.00 61.97 348 ARG A O 1
ATOM 2605 N N . LEU A 1 349 ? 12.805 -5.026 -28.182 1.00 61.47 349 LEU A N 1
ATOM 2606 C CA . LEU A 1 349 ? 11.416 -4.562 -28.372 1.00 61.47 349 LEU A CA 1
ATOM 2607 C C . LEU A 1 349 ? 11.141 -3.129 -27.862 1.00 61.47 349 LEU A C 1
ATOM 2609 O O . LEU A 1 349 ? 10.086 -2.562 -28.133 1.00 61.47 349 LEU A O 1
ATOM 2613 N N . SER A 1 350 ? 12.062 -2.525 -27.104 1.00 56.91 350 SER A N 1
ATOM 2614 C CA . SER A 1 350 ? 11.972 -1.126 -26.677 1.00 56.91 350 SER A CA 1
ATOM 2615 C C . SER A 1 350 ? 12.131 -0.109 -27.812 1.00 56.91 350 SER A C 1
ATOM 2617 O O . SER A 1 350 ? 11.732 1.031 -27.612 1.00 56.91 350 SER A O 1
ATOM 2619 N N . ILE A 1 351 ? 12.657 -0.507 -28.975 1.00 58.06 351 ILE A N 1
ATOM 2620 C CA . ILE A 1 351 ? 12.936 0.364 -30.138 1.00 58.06 351 ILE A CA 1
ATOM 2621 C C . ILE A 1 351 ? 11.696 0.462 -31.068 1.00 58.06 351 ILE A C 1
ATOM 2623 O O . ILE A 1 351 ? 11.748 0.907 -32.203 1.00 58.06 351 ILE A O 1
ATOM 2627 N N . LYS A 1 352 ? 10.513 0.066 -30.582 1.00 54.31 352 LYS A N 1
ATOM 2628 C CA . LYS A 1 352 ? 9.261 0.015 -31.358 1.00 54.31 352 LYS A CA 1
ATOM 2629 C C . LYS A 1 352 ? 8.874 1.334 -32.047 1.00 54.31 352 LYS A C 1
ATOM 2631 O O . LYS A 1 352 ? 8.345 1.289 -33.145 1.00 54.31 352 LYS A O 1
ATOM 2636 N N . GLN A 1 353 ? 9.076 2.484 -31.400 1.00 51.97 353 GLN A N 1
ATOM 2637 C CA . GLN A 1 353 ? 8.606 3.793 -31.904 1.00 51.97 353 GLN A CA 1
ATOM 2638 C C . GLN A 1 353 ? 9.471 4.377 -33.026 1.00 51.97 353 GLN A C 1
ATOM 2640 O O . GLN A 1 353 ? 9.246 5.484 -33.491 1.00 51.97 353 GLN A O 1
ATOM 2645 N N . GLU A 1 354 ? 10.502 3.641 -33.388 1.00 53.97 354 GLU A N 1
ATOM 2646 C CA . GLU A 1 354 ? 11.724 4.162 -33.964 1.00 53.97 354 GLU A CA 1
ATOM 2647 C C . GLU A 1 354 ? 12.049 3.394 -35.266 1.00 53.97 354 GLU A C 1
ATOM 2649 O O . GLU A 1 354 ? 12.872 3.847 -36.060 1.00 53.97 354 GLU A O 1
ATOM 2654 N N . LEU A 1 355 ? 11.358 2.259 -35.472 1.00 59.19 355 LEU A N 1
ATOM 2655 C CA . LEU A 1 355 ? 11.322 1.431 -36.674 1.00 59.19 355 LEU A CA 1
ATOM 2656 C C . LEU A 1 355 ? 10.126 1.841 -37.538 1.00 59.19 355 LEU A C 1
ATOM 2658 O O . LEU A 1 355 ? 9.022 2.015 -37.016 1.00 59.19 355 LEU A O 1
ATOM 2662 N N . ASP A 1 356 ? 10.321 1.929 -38.849 1.00 63.75 356 ASP A N 1
ATOM 2663 C CA . ASP A 1 356 ? 9.207 2.046 -39.787 1.00 63.75 356 ASP A CA 1
ATOM 2664 C C . ASP A 1 356 ? 8.400 0.730 -39.886 1.00 63.75 356 ASP A C 1
ATOM 2666 O O . ASP A 1 356 ? 8.817 -0.351 -39.445 1.00 63.75 356 ASP A O 1
ATOM 2670 N N . ALA A 1 357 ? 7.184 0.829 -40.431 1.00 65.94 357 ALA A N 1
ATOM 2671 C CA . ALA A 1 357 ? 6.262 -0.301 -40.549 1.00 65.94 357 ALA A CA 1
ATOM 2672 C C . ALA A 1 357 ? 6.760 -1.394 -41.514 1.00 65.94 357 ALA A C 1
ATOM 2674 O O . ALA A 1 357 ? 6.300 -2.536 -41.427 1.00 65.94 357 ALA A O 1
ATOM 2675 N N . ASP A 1 358 ? 7.675 -1.058 -42.423 1.00 66.88 358 ASP A N 1
ATOM 2676 C CA . ASP A 1 358 ? 8.214 -1.968 -43.436 1.00 66.88 358 ASP A CA 1
ATOM 2677 C C . ASP A 1 358 ? 9.349 -2.819 -42.864 1.00 66.88 358 ASP A C 1
ATOM 2679 O O . ASP A 1 358 ? 9.268 -4.045 -42.909 1.00 66.88 358 ASP A O 1
ATOM 2683 N N . THR A 1 359 ? 10.304 -2.207 -42.159 1.00 67.25 359 THR A N 1
ATOM 2684 C CA . THR A 1 359 ? 11.367 -2.907 -41.420 1.00 67.25 359 THR A CA 1
ATOM 2685 C C . THR A 1 359 ? 10.779 -3.873 -40.398 1.00 67.25 359 THR A C 1
ATOM 2687 O O . THR A 1 359 ? 11.286 -4.981 -40.203 1.00 67.25 359 THR A O 1
ATOM 2690 N N . LEU A 1 360 ? 9.689 -3.479 -39.730 1.00 68.31 360 LEU A N 1
ATOM 2691 C CA . LEU A 1 360 ? 9.000 -4.368 -38.802 1.00 68.31 360 LEU A CA 1
ATOM 2692 C C . LEU A 1 360 ? 8.359 -5.565 -39.524 1.00 68.31 360 LEU A C 1
ATOM 2694 O O . LEU A 1 360 ? 8.473 -6.695 -39.043 1.00 68.31 360 LEU A O 1
ATOM 2698 N N . ARG A 1 361 ? 7.703 -5.331 -40.666 1.00 69.25 361 ARG A N 1
ATOM 2699 C CA . ARG A 1 361 ? 7.084 -6.388 -41.479 1.00 69.25 361 ARG A CA 1
ATOM 2700 C C . ARG A 1 361 ? 8.119 -7.368 -42.019 1.00 69.25 361 ARG A C 1
ATOM 2702 O O . ARG A 1 361 ? 7.909 -8.573 -41.897 1.00 69.25 361 ARG A O 1
ATOM 2709 N N . ASP A 1 362 ? 9.240 -6.884 -42.535 1.00 70.94 362 ASP A N 1
ATOM 2710 C CA . ASP A 1 362 ? 10.315 -7.732 -43.056 1.00 70.94 362 ASP A CA 1
ATOM 2711 C C . ASP A 1 362 ? 10.927 -8.609 -41.965 1.00 70.94 362 ASP A C 1
ATOM 2713 O O . ASP A 1 362 ? 11.208 -9.790 -42.176 1.00 70.94 362 ASP A O 1
ATOM 2717 N N . ARG A 1 363 ? 11.046 -8.075 -40.748 1.00 67.88 363 ARG A N 1
ATOM 2718 C CA . ARG A 1 363 ? 11.555 -8.835 -39.605 1.00 67.88 363 ARG A CA 1
ATOM 2719 C C . ARG A 1 363 ? 10.557 -9.873 -39.099 1.00 67.88 363 ARG A C 1
ATOM 2721 O O . ARG A 1 363 ? 10.957 -10.988 -38.777 1.00 67.88 363 ARG A O 1
ATOM 2728 N N . LEU A 1 364 ? 9.264 -9.545 -39.067 1.00 69.75 364 LEU A N 1
ATOM 2729 C CA . LEU A 1 364 ? 8.207 -10.519 -38.768 1.00 69.75 364 LEU A CA 1
ATOM 2730 C C . LEU A 1 364 ? 8.147 -11.627 -39.832 1.00 69.75 364 LEU A C 1
ATOM 2732 O O . LEU A 1 364 ? 7.976 -12.792 -39.479 1.00 69.75 364 LEU A O 1
ATOM 2736 N N . ARG A 1 365 ? 8.365 -11.300 -41.112 1.00 71.94 365 ARG A N 1
ATOM 2737 C CA . ARG A 1 365 ? 8.500 -12.288 -42.197 1.00 71.94 365 ARG A CA 1
ATOM 2738 C C . ARG A 1 365 ? 9.714 -13.191 -42.000 1.00 71.94 365 ARG A C 1
ATOM 2740 O O . ARG A 1 365 ? 9.569 -14.404 -42.094 1.00 71.94 365 ARG A O 1
ATOM 2747 N N . ALA A 1 366 ? 10.873 -12.630 -41.653 1.00 70.75 366 ALA A N 1
ATOM 2748 C CA . ALA A 1 366 ? 12.067 -13.419 -41.341 1.00 70.75 366 ALA A CA 1
ATOM 2749 C C . ALA A 1 366 ? 11.831 -14.384 -40.162 1.00 70.75 366 ALA A C 1
ATOM 2751 O O . ALA A 1 366 ? 12.257 -15.535 -40.204 1.00 70.75 366 ALA A O 1
ATOM 2752 N N . LEU A 1 367 ? 11.086 -13.946 -39.142 1.00 70.56 367 LEU A N 1
ATOM 2753 C CA . LEU A 1 367 ? 10.693 -14.786 -38.005 1.00 70.56 367 LEU A CA 1
ATOM 2754 C C . LEU A 1 367 ? 9.618 -15.818 -38.354 1.00 70.56 367 LEU A C 1
ATOM 2756 O O . LEU A 1 367 ? 9.548 -16.846 -37.692 1.00 70.56 367 LEU A O 1
ATOM 2760 N N . SER A 1 368 ? 8.798 -15.577 -39.377 1.00 68.25 368 SER A N 1
ATOM 2761 C CA . SER A 1 368 ? 7.773 -16.530 -39.830 1.00 68.25 368 SER A CA 1
ATOM 2762 C C . SER A 1 368 ? 8.385 -17.789 -40.454 1.00 68.25 368 SER A C 1
ATOM 2764 O O . SER A 1 368 ? 7.737 -18.827 -40.482 1.00 68.25 368 SER A O 1
ATOM 2766 N N . GLY A 1 369 ? 9.640 -17.716 -40.916 1.00 67.56 369 GLY A N 1
ATOM 2767 C CA . GLY A 1 369 ? 10.428 -18.883 -41.327 1.00 67.56 369 GLY A CA 1
ATOM 2768 C C . GLY A 1 369 ? 11.105 -19.627 -40.167 1.00 67.56 369 GLY A C 1
ATOM 2769 O O . GLY A 1 369 ? 11.735 -20.658 -40.391 1.00 67.56 369 GLY A O 1
ATOM 2770 N N . SER A 1 370 ? 11.008 -19.120 -38.933 1.00 73.69 370 SER A N 1
ATOM 2771 C CA . SER A 1 370 ? 11.530 -19.793 -37.743 1.00 73.69 370 SER A CA 1
ATOM 2772 C C . SER A 1 370 ? 10.592 -20.921 -37.322 1.00 73.69 370 SER A C 1
ATOM 2774 O O . SER A 1 370 ? 9.401 -20.696 -37.130 1.00 73.69 370 SER A O 1
ATOM 2776 N N . ALA A 1 371 ? 11.135 -22.119 -37.099 1.00 79.38 371 ALA A N 1
ATOM 2777 C CA . ALA A 1 371 ? 10.377 -23.247 -36.550 1.00 79.38 371 ALA A CA 1
ATOM 2778 C C . ALA A 1 371 ? 10.042 -23.082 -35.053 1.00 79.38 371 ALA A C 1
ATOM 2780 O O . ALA A 1 371 ? 9.370 -23.935 -34.476 1.00 79.38 371 ALA A O 1
ATOM 2781 N N . LYS A 1 372 ? 10.520 -22.004 -34.411 1.00 88.44 372 LYS A N 1
ATOM 2782 C CA . LYS A 1 372 ? 10.414 -21.841 -32.963 1.00 88.44 372 LYS A CA 1
ATOM 2783 C C . LYS A 1 372 ? 9.001 -21.489 -32.505 1.00 88.44 372 LYS A C 1
ATOM 2785 O O . LYS A 1 372 ? 8.309 -20.658 -33.098 1.00 88.44 372 LYS A O 1
ATOM 2790 N N . SER A 1 373 ? 8.618 -22.054 -31.365 1.00 92.19 373 SER A N 1
ATOM 2791 C CA . SER A 1 373 ? 7.345 -21.802 -30.677 1.00 92.19 373 SER A CA 1
ATOM 2792 C C . SER A 1 373 ? 7.543 -21.094 -29.331 1.00 92.19 373 SER A C 1
ATOM 2794 O O . SER A 1 373 ? 8.663 -20.934 -28.831 1.00 92.19 373 SER A O 1
ATOM 2796 N N . ALA A 1 374 ? 6.440 -20.691 -28.699 1.00 94.00 374 ALA A N 1
ATOM 2797 C CA . ALA A 1 374 ? 6.429 -20.134 -27.350 1.00 94.00 374 ALA A CA 1
ATOM 2798 C C . ALA A 1 374 ? 7.162 -21.037 -26.338 1.00 94.00 374 ALA A C 1
ATOM 2800 O O . ALA A 1 374 ? 7.949 -20.539 -25.528 1.00 94.00 374 ALA A O 1
ATOM 2801 N N . ARG A 1 375 ? 6.978 -22.363 -26.416 1.00 94.50 375 ARG A N 1
ATOM 2802 C CA . ARG A 1 375 ? 7.599 -23.365 -25.527 1.00 94.50 375 ARG A CA 1
ATOM 2803 C C . ARG A 1 375 ? 9.126 -23.336 -25.515 1.00 94.50 375 ARG A C 1
ATOM 2805 O O . ARG A 1 375 ? 9.743 -23.671 -24.497 1.00 94.50 375 ARG A O 1
ATOM 2812 N N . GLU A 1 376 ? 9.728 -22.992 -26.645 1.00 91.25 376 GLU A N 1
ATOM 2813 C CA . GLU A 1 376 ? 11.180 -23.001 -26.838 1.00 91.25 376 GLU A CA 1
ATOM 2814 C C . GLU A 1 376 ? 11.840 -21.718 -26.331 1.00 91.25 376 GLU A C 1
ATOM 2816 O O . GLU A 1 376 ? 13.009 -21.721 -25.950 1.00 91.25 376 GLU A O 1
ATOM 2821 N N . VAL A 1 377 ? 11.080 -20.624 -26.280 1.00 90.94 377 VAL A N 1
ATOM 2822 C CA . VAL A 1 377 ? 11.596 -19.302 -25.910 1.00 90.94 377 VAL A CA 1
ATOM 2823 C C . VAL A 1 377 ? 11.228 -18.919 -24.473 1.00 90.94 377 VAL A C 1
ATOM 2825 O O . VAL A 1 377 ? 11.991 -18.204 -23.815 1.00 90.94 377 VAL A O 1
ATOM 2828 N N . MET A 1 378 ? 10.091 -19.402 -23.962 1.00 94.00 378 MET A N 1
ATOM 2829 C CA . MET A 1 378 ? 9.561 -19.024 -22.650 1.00 94.00 378 MET A CA 1
ATOM 2830 C C . MET A 1 378 ? 10.479 -19.367 -21.477 1.00 94.00 378 MET A C 1
ATOM 2832 O O . MET A 1 378 ? 11.146 -20.403 -21.438 1.00 94.00 378 MET A O 1
ATOM 2836 N N . SER A 1 379 ? 10.423 -18.521 -20.453 1.00 92.44 379 SER A N 1
ATOM 2837 C CA . SER A 1 379 ? 10.918 -18.860 -19.124 1.00 92.44 379 SER A CA 1
ATOM 2838 C C . SER A 1 379 ? 9.901 -19.766 -18.420 1.00 92.44 379 SER A C 1
ATOM 2840 O O . SER A 1 379 ? 8.738 -19.392 -18.284 1.00 92.44 379 SER A O 1
ATOM 2842 N N . ARG A 1 380 ? 10.336 -20.961 -17.993 1.00 89.50 380 ARG A N 1
ATOM 2843 C CA . ARG A 1 380 ? 9.466 -22.016 -17.424 1.00 89.50 380 ARG A CA 1
ATOM 2844 C C . ARG A 1 380 ? 9.214 -21.882 -15.922 1.00 89.50 380 ARG A C 1
ATOM 2846 O O . ARG A 1 380 ? 8.152 -22.250 -15.443 1.00 89.50 380 ARG A O 1
ATOM 2853 N N . HIS A 1 381 ? 10.176 -21.336 -15.183 1.00 85.38 381 HIS A N 1
ATOM 2854 C CA . HIS A 1 381 ? 10.036 -21.081 -13.749 1.00 85.38 381 HIS A CA 1
ATOM 2855 C C . HIS A 1 381 ? 9.293 -19.762 -13.546 1.00 85.38 381 HIS A C 1
ATOM 2857 O O . HIS A 1 381 ? 9.901 -18.700 -13.401 1.00 85.38 381 HIS A O 1
ATOM 2863 N N . VAL A 1 382 ? 7.965 -19.825 -13.632 1.00 87.75 382 VAL A N 1
ATOM 2864 C CA . VAL A 1 382 ? 7.109 -18.651 -13.478 1.00 87.75 382 VAL A CA 1
ATOM 2865 C C . VAL A 1 382 ? 6.634 -18.558 -12.048 1.00 87.75 382 VAL A C 1
ATOM 2867 O O . VAL A 1 382 ? 5.971 -19.452 -11.534 1.00 87.75 382 VAL A O 1
ATOM 2870 N N . HIS A 1 383 ? 6.931 -17.433 -11.422 1.00 91.38 383 HIS A N 1
ATOM 2871 C CA . HIS A 1 383 ? 6.343 -17.106 -10.142 1.00 91.38 383 HIS A CA 1
ATOM 2872 C C . HIS A 1 383 ? 4.990 -16.441 -10.370 1.00 91.38 383 HIS A C 1
ATOM 2874 O O . HIS A 1 383 ? 4.904 -15.424 -11.062 1.00 91.38 383 HIS A O 1
ATOM 2880 N N . THR A 1 384 ? 3.944 -17.024 -9.797 1.00 93.62 384 THR A N 1
ATOM 2881 C CA . THR A 1 384 ? 2.592 -16.465 -9.785 1.00 93.62 384 THR A CA 1
ATOM 2882 C C . THR A 1 384 ? 2.266 -15.895 -8.410 1.00 93.62 384 THR A C 1
ATOM 2884 O O . THR A 1 384 ? 2.965 -16.168 -7.432 1.00 93.62 384 THR A O 1
ATOM 2887 N N . VAL A 1 385 ? 1.197 -15.111 -8.338 1.00 92.94 385 VAL A N 1
ATOM 2888 C CA . VAL A 1 385 ? 0.624 -14.619 -7.082 1.00 92.94 385 VAL A CA 1
ATOM 2889 C C . VAL A 1 385 ? -0.893 -14.795 -7.113 1.00 92.94 385 VAL A C 1
ATOM 2891 O O . VAL A 1 385 ? -1.494 -14.722 -8.183 1.00 92.94 385 VAL A O 1
ATOM 2894 N N . GLU A 1 386 ? -1.515 -15.064 -5.970 1.00 91.38 386 GLU A N 1
ATOM 2895 C CA . GLU A 1 386 ? -2.975 -15.151 -5.889 1.00 91.38 386 GLU A CA 1
ATOM 2896 C C . GLU A 1 386 ? -3.609 -13.756 -5.934 1.00 91.38 386 GLU A C 1
ATOM 2898 O O . GLU A 1 386 ? -3.022 -12.779 -5.466 1.00 91.38 386 GLU A O 1
ATOM 2903 N N . SER A 1 387 ? -4.805 -13.640 -6.513 1.00 88.94 387 SER A N 1
ATOM 2904 C CA . SER A 1 387 ? -5.505 -12.351 -6.637 1.00 88.94 387 SER A CA 1
ATOM 2905 C C . SER A 1 387 ? -5.853 -11.710 -5.291 1.00 88.94 387 SER A C 1
ATOM 2907 O O . SER A 1 387 ? -5.948 -10.490 -5.210 1.00 88.94 387 SER A O 1
ATOM 2909 N N . SER A 1 388 ? -6.012 -12.523 -4.248 1.00 81.06 388 SER A N 1
ATOM 2910 C CA . SER A 1 388 ? -6.270 -12.112 -2.864 1.00 81.06 388 SER A CA 1
ATOM 2911 C C . SER A 1 388 ? -4.997 -11.815 -2.066 1.00 81.06 388 SER A C 1
ATOM 2913 O O . SER A 1 388 ? -5.084 -11.539 -0.873 1.00 81.06 388 SER A O 1
ATOM 2915 N N . ALA A 1 389 ? -3.806 -11.891 -2.668 1.00 83.00 389 ALA A N 1
ATOM 2916 C CA . ALA A 1 389 ? -2.580 -11.554 -1.956 1.00 83.00 389 ALA A CA 1
ATOM 2917 C C . ALA A 1 389 ? -2.505 -10.046 -1.678 1.00 83.00 389 ALA A C 1
ATOM 2919 O O . ALA A 1 389 ? -2.911 -9.225 -2.508 1.00 83.00 389 ALA A O 1
ATOM 2920 N N . ASP A 1 390 ? -1.935 -9.687 -0.529 1.00 76.56 390 ASP A N 1
ATOM 2921 C CA . ASP A 1 390 ? -1.677 -8.293 -0.180 1.00 76.56 390 ASP A CA 1
ATOM 2922 C C . ASP A 1 390 ? -0.521 -7.694 -1.006 1.00 76.56 390 ASP A C 1
ATOM 2924 O O . ASP A 1 390 ? 0.369 -8.388 -1.519 1.00 76.56 390 ASP A O 1
ATOM 2928 N N . LEU A 1 391 ? -0.528 -6.366 -1.141 1.00 79.50 391 LEU A N 1
ATOM 2929 C CA . LEU A 1 391 ? 0.489 -5.638 -1.898 1.00 79.50 391 LEU A CA 1
ATOM 2930 C C . LEU A 1 391 ? 1.908 -5.860 -1.347 1.00 79.50 391 LEU A C 1
ATOM 2932 O O . LEU A 1 391 ? 2.862 -5.968 -2.120 1.00 79.50 391 LEU A O 1
ATOM 2936 N N . ALA A 1 392 ? 2.057 -5.971 -0.026 1.00 73.88 392 ALA A N 1
ATOM 2937 C CA . ALA A 1 392 ? 3.350 -6.153 0.629 1.00 73.88 392 ALA A CA 1
ATOM 2938 C C . ALA A 1 392 ? 4.013 -7.487 0.242 1.00 73.88 392 ALA A C 1
ATOM 2940 O O . ALA A 1 392 ? 5.217 -7.546 -0.022 1.00 73.88 392 ALA A O 1
ATOM 2941 N N . THR A 1 393 ? 3.228 -8.558 0.141 1.00 79.44 393 THR A N 1
ATOM 2942 C CA . THR A 1 393 ? 3.676 -9.880 -0.309 1.00 79.44 393 THR A CA 1
ATOM 2943 C C . THR A 1 393 ? 4.166 -9.819 -1.746 1.00 79.44 393 THR A C 1
ATOM 2945 O O . THR A 1 393 ? 5.258 -10.304 -2.048 1.00 79.44 393 THR A O 1
ATOM 2948 N N . VAL A 1 394 ? 3.426 -9.135 -2.620 1.00 87.19 394 VAL A N 1
ATOM 2949 C CA . VAL A 1 394 ? 3.811 -8.926 -4.025 1.00 87.19 394 VAL A CA 1
ATOM 2950 C C . VAL A 1 394 ? 5.118 -8.144 -4.122 1.00 87.19 394 VAL A C 1
ATOM 2952 O O . VAL A 1 394 ? 5.997 -8.507 -4.905 1.00 87.19 394 VAL A O 1
ATOM 2955 N N . MET A 1 395 ? 5.265 -7.083 -3.325 1.00 85.25 395 MET A N 1
ATOM 2956 C CA . MET A 1 395 ? 6.476 -6.262 -3.272 1.00 85.25 395 MET A CA 1
ATOM 2957 C C . MET A 1 395 ? 7.692 -7.093 -2.860 1.00 85.25 395 MET A C 1
ATOM 2959 O O . MET A 1 395 ? 8.688 -7.101 -3.590 1.00 85.25 395 MET A O 1
ATOM 2963 N N . ARG A 1 396 ? 7.594 -7.844 -1.754 1.00 83.44 396 ARG A N 1
ATOM 2964 C CA . ARG A 1 396 ? 8.657 -8.746 -1.279 1.00 83.44 396 ARG A CA 1
ATOM 2965 C C . ARG A 1 396 ? 9.012 -9.794 -2.325 1.00 83.44 396 ARG A C 1
ATOM 2967 O O . ARG A 1 396 ? 10.189 -9.988 -2.618 1.00 83.44 396 ARG A O 1
ATOM 2974 N N . GLN A 1 397 ? 8.012 -10.418 -2.943 1.00 87.81 397 GLN A N 1
ATOM 2975 C CA . GLN A 1 397 ? 8.221 -11.424 -3.982 1.00 87.81 397 GLN A CA 1
ATOM 2976 C C . GLN A 1 397 ? 8.944 -10.833 -5.203 1.00 87.81 397 GLN A C 1
ATOM 2978 O O . GLN A 1 397 ? 9.941 -11.392 -5.665 1.00 87.81 397 GLN A O 1
ATOM 2983 N N . MET A 1 398 ? 8.505 -9.669 -5.699 1.00 90.12 398 MET A N 1
ATOM 2984 C CA . MET A 1 398 ? 9.162 -8.977 -6.815 1.00 90.12 398 MET A CA 1
ATOM 2985 C C . MET A 1 398 ? 10.594 -8.546 -6.479 1.00 90.12 398 MET A C 1
ATOM 2987 O O . MET A 1 398 ? 11.470 -8.646 -7.344 1.00 90.12 398 MET A O 1
ATOM 2991 N N . ALA A 1 399 ? 10.836 -8.069 -5.255 1.00 85.62 399 ALA A N 1
ATOM 2992 C CA . ALA A 1 399 ? 12.151 -7.639 -4.793 1.00 85.62 399 ALA A CA 1
ATOM 2993 C C . ALA A 1 399 ? 13.116 -8.827 -4.659 1.00 85.62 399 ALA A C 1
ATOM 2995 O O . ALA A 1 399 ? 14.162 -8.835 -5.313 1.00 85.62 399 ALA A O 1
ATOM 2996 N N . ALA A 1 400 ? 12.731 -9.855 -3.899 1.00 85.25 400 ALA A N 1
ATOM 2997 C CA . ALA A 1 400 ? 13.555 -11.030 -3.620 1.00 85.25 400 ALA A CA 1
ATOM 2998 C C . ALA A 1 400 ? 13.899 -11.811 -4.896 1.00 85.25 400 ALA A C 1
ATOM 3000 O O . ALA A 1 400 ? 15.055 -12.157 -5.133 1.00 85.25 400 ALA A O 1
ATOM 3001 N N . GLN A 1 401 ? 12.911 -12.031 -5.766 1.00 86.12 401 GLN A N 1
ATOM 3002 C CA . GLN A 1 401 ? 13.094 -12.820 -6.989 1.00 86.12 401 GLN A CA 1
ATOM 3003 C C . GLN A 1 401 ? 13.595 -11.971 -8.171 1.00 86.12 401 GLN A C 1
ATOM 3005 O O . GLN A 1 401 ? 13.840 -12.491 -9.258 1.00 86.12 401 GLN A O 1
ATOM 3010 N N . ARG A 1 402 ? 13.757 -10.650 -7.987 1.00 86.06 402 ARG A N 1
ATOM 3011 C CA . ARG A 1 402 ? 14.172 -9.678 -9.021 1.00 86.06 402 ARG A CA 1
ATOM 3012 C C . ARG A 1 402 ? 13.260 -9.671 -10.257 1.00 86.06 402 ARG A C 1
ATOM 3014 O O . ARG A 1 402 ? 13.689 -9.376 -11.380 1.00 86.06 402 ARG A O 1
ATOM 3021 N N . ILE A 1 403 ? 11.973 -9.937 -10.055 1.00 87.81 403 ILE A N 1
ATOM 3022 C CA . ILE A 1 403 ? 10.979 -10.081 -11.120 1.00 87.81 403 ILE A CA 1
ATOM 3023 C C . ILE A 1 403 ? 10.320 -8.738 -11.439 1.00 87.81 403 ILE A C 1
ATOM 3025 O O . ILE A 1 403 ? 10.098 -7.878 -10.589 1.00 87.81 403 ILE A O 1
ATOM 3029 N N . LYS A 1 404 ? 10.017 -8.513 -12.723 1.00 89.81 404 LYS A N 1
ATOM 3030 C CA . LYS A 1 404 ? 9.382 -7.263 -13.181 1.00 89.81 404 LYS A CA 1
ATOM 3031 C C . LYS A 1 404 ? 7.859 -7.330 -13.209 1.00 89.81 404 LYS A C 1
ATOM 3033 O O . LYS A 1 404 ? 7.232 -6.268 -13.185 1.00 89.81 404 LYS A O 1
ATOM 3038 N N . ARG A 1 405 ? 7.302 -8.533 -13.363 1.00 91.88 405 ARG A N 1
ATOM 3039 C CA . ARG A 1 405 ? 5.870 -8.808 -13.514 1.00 91.88 405 ARG A CA 1
ATOM 3040 C C . ARG A 1 405 ? 5.539 -10.200 -13.001 1.00 91.88 405 ARG A C 1
ATOM 3042 O O . ARG A 1 405 ? 6.301 -11.115 -13.289 1.00 91.88 405 ARG A O 1
ATOM 3049 N N . LEU A 1 406 ? 4.403 -10.339 -12.336 1.00 94.19 406 LEU A N 1
ATOM 3050 C CA . LEU A 1 406 ? 3.889 -11.607 -11.833 1.00 94.19 406 LEU A CA 1
ATOM 3051 C C . LEU A 1 406 ? 2.518 -11.866 -12.468 1.00 94.19 406 LEU A C 1
ATOM 3053 O O . LEU A 1 406 ? 1.652 -10.987 -12.402 1.00 94.19 406 LEU A O 1
ATOM 3057 N N . PRO A 1 407 ? 2.308 -13.022 -13.115 1.00 95.69 407 PRO A N 1
ATOM 3058 C CA . PRO A 1 407 ? 0.970 -13.479 -13.452 1.00 95.69 407 PRO A CA 1
ATOM 3059 C C . PRO A 1 407 ? 0.154 -13.703 -12.177 1.00 95.69 407 PRO A C 1
ATOM 3061 O O . PRO A 1 407 ? 0.660 -14.233 -11.185 1.00 95.69 407 PRO A O 1
ATOM 3064 N N . VAL A 1 408 ? -1.101 -13.279 -12.217 1.00 95.81 408 VAL A N 1
ATOM 3065 C CA . VAL A 1 408 ? -2.047 -13.381 -11.111 1.00 95.81 408 VAL A CA 1
ATOM 3066 C C . VAL A 1 408 ? -2.997 -14.529 -11.394 1.00 95.81 408 VAL A C 1
ATOM 3068 O O . VAL A 1 408 ? -3.560 -14.605 -12.491 1.00 95.81 408 VAL A O 1
ATOM 3071 N N . VAL A 1 409 ? -3.176 -15.401 -10.410 1.00 94.75 409 VAL A N 1
ATOM 3072 C CA . VAL A 1 409 ? -4.031 -16.582 -10.507 1.00 94.75 409 VAL A CA 1
ATOM 3073 C C . VAL A 1 409 ? -5.152 -16.560 -9.470 1.00 94.75 409 VAL A C 1
ATOM 3075 O O . VAL A 1 409 ? -5.027 -15.911 -8.432 1.00 94.75 409 VAL A O 1
ATOM 3078 N N . ASN A 1 410 ? -6.254 -17.247 -9.759 1.00 91.38 410 ASN A N 1
ATOM 3079 C CA . ASN A 1 410 ? -7.306 -17.510 -8.773 1.00 91.38 410 ASN A CA 1
ATOM 3080 C C . ASN A 1 410 ? -6.961 -18.737 -7.900 1.00 91.38 410 ASN A C 1
ATOM 3082 O O . ASN A 1 410 ? -5.909 -19.359 -8.061 1.00 91.38 410 ASN A O 1
ATOM 3086 N N . GLU A 1 411 ? -7.875 -19.120 -7.007 1.00 87.44 411 GLU A N 1
ATOM 3087 C CA . GLU A 1 411 ? -7.748 -20.305 -6.140 1.00 87.44 411 GLU A CA 1
ATOM 3088 C C . GLU A 1 411 ? -7.569 -21.612 -6.933 1.00 87.44 411 GLU A C 1
ATOM 3090 O O . GLU A 1 411 ? -6.843 -22.510 -6.511 1.00 87.44 411 GLU A O 1
ATOM 3095 N N . LYS A 1 412 ? -8.157 -21.694 -8.135 1.00 89.81 412 LYS A N 1
ATOM 3096 C CA . LYS A 1 412 ? -8.004 -22.822 -9.070 1.00 89.81 412 LYS A CA 1
ATOM 3097 C C . LYS A 1 412 ? -6.691 -22.784 -9.865 1.00 89.81 412 LYS A C 1
ATOM 3099 O O . LYS A 1 412 ? -6.490 -23.624 -10.733 1.00 89.81 412 LYS A O 1
ATOM 3104 N N . LYS A 1 413 ? -5.795 -21.832 -9.581 1.00 91.12 413 LYS A N 1
ATOM 3105 C CA . LYS A 1 413 ? -4.521 -21.581 -10.284 1.00 91.12 413 LYS A CA 1
ATOM 3106 C C . LYS A 1 413 ? -4.663 -21.136 -11.747 1.00 91.12 413 LYS A C 1
ATOM 3108 O O . LYS A 1 413 ? -3.682 -21.133 -12.493 1.00 91.12 413 LYS A O 1
ATOM 3113 N N . GLU A 1 414 ? -5.849 -20.704 -12.159 1.00 94.44 414 GLU A N 1
ATOM 3114 C CA . GLU A 1 414 ? -6.106 -20.189 -13.505 1.00 94.44 414 GLU A CA 1
ATOM 3115 C C . GLU A 1 414 ? -5.651 -18.729 -13.615 1.00 94.44 414 GLU A C 1
ATOM 3117 O O . GLU A 1 414 ? -5.850 -17.936 -12.694 1.00 94.44 414 GLU A O 1
ATOM 3122 N N . LEU A 1 415 ? -5.076 -18.344 -14.757 1.00 96.06 415 LEU A N 1
ATOM 3123 C CA . LEU A 1 415 ? -4.643 -16.969 -15.019 1.00 96.06 415 LEU A CA 1
ATOM 3124 C C . LEU A 1 415 ? -5.833 -15.994 -15.070 1.00 96.06 415 LEU A C 1
ATOM 3126 O O . LEU A 1 415 ? -6.640 -16.047 -16.005 1.00 96.06 415 LEU A O 1
ATOM 3130 N N . VAL A 1 416 ? -5.868 -15.036 -14.140 1.00 94.75 416 VAL A N 1
ATOM 3131 C CA . VAL A 1 416 ? -6.896 -13.977 -14.047 1.00 94.75 416 VAL A CA 1
ATOM 3132 C C . VAL A 1 416 ? -6.352 -12.559 -14.232 1.00 94.75 416 VAL A C 1
ATOM 3134 O O . VAL A 1 416 ? -7.127 -11.629 -14.456 1.00 94.75 416 VAL A O 1
ATOM 3137 N N . GLY A 1 417 ? -5.033 -12.369 -14.156 1.00 94.75 417 GLY A N 1
ATOM 3138 C CA . GLY A 1 417 ? -4.431 -11.041 -14.231 1.00 94.75 417 GLY A CA 1
ATOM 3139 C C . GLY A 1 417 ? -2.916 -11.049 -14.397 1.00 94.75 417 GLY A C 1
ATOM 3140 O O . GLY A 1 417 ? -2.269 -12.095 -14.439 1.00 94.75 417 GLY A O 1
ATOM 3141 N N . ILE A 1 418 ? -2.329 -9.864 -14.517 1.00 94.75 418 ILE A N 1
ATOM 3142 C CA . ILE A 1 418 ? -0.883 -9.659 -14.412 1.00 94.75 418 ILE A CA 1
ATOM 3143 C C . ILE A 1 418 ? -0.621 -8.361 -13.656 1.00 94.75 418 ILE A C 1
ATOM 3145 O O . ILE A 1 418 ? -1.266 -7.343 -13.909 1.00 94.75 418 ILE A O 1
ATOM 3149 N N . VAL A 1 419 ? 0.346 -8.383 -12.744 1.00 94.12 419 VAL A N 1
ATOM 3150 C CA . VAL A 1 419 ? 0.778 -7.203 -11.990 1.00 94.12 419 VAL A CA 1
ATOM 3151 C C . VAL A 1 419 ? 2.238 -6.903 -12.303 1.00 94.12 419 VAL A C 1
ATOM 3153 O O . VAL A 1 419 ? 3.080 -7.803 -12.340 1.00 94.12 419 VAL A O 1
ATOM 3156 N N . SER A 1 420 ? 2.571 -5.642 -12.576 1.00 92.69 420 SER A N 1
ATOM 3157 C CA . SER A 1 420 ? 3.951 -5.204 -12.801 1.00 92.69 420 SER A CA 1
ATOM 3158 C C . SER A 1 420 ? 4.467 -4.313 -11.679 1.00 92.69 420 SER A C 1
ATOM 3160 O O . SER A 1 420 ? 3.694 -3.655 -10.990 1.00 92.69 420 SER A O 1
ATOM 3162 N N . ARG A 1 421 ? 5.796 -4.181 -11.566 1.00 91.12 421 ARG A N 1
ATOM 3163 C CA . ARG A 1 421 ? 6.418 -3.195 -10.659 1.00 91.12 421 ARG A CA 1
ATOM 3164 C C . ARG A 1 421 ? 5.888 -1.775 -10.865 1.00 91.12 421 ARG A C 1
ATOM 3166 O O . ARG A 1 421 ? 5.872 -0.987 -9.934 1.00 91.12 421 ARG A O 1
ATOM 3173 N N . ALA A 1 422 ? 5.496 -1.426 -12.092 1.00 88.94 422 ALA A N 1
ATOM 3174 C CA . ALA A 1 422 ? 4.933 -0.110 -12.370 1.00 88.94 422 ALA A CA 1
ATOM 3175 C C . ALA A 1 422 ? 3.510 0.042 -11.821 1.00 88.94 422 ALA A C 1
ATOM 3177 O O . ALA A 1 422 ? 3.138 1.155 -11.487 1.00 88.94 422 ALA A O 1
ATOM 3178 N N . ASP A 1 423 ? 2.736 -1.039 -11.741 1.00 90.88 423 ASP A N 1
ATOM 3179 C CA . ASP A 1 423 ? 1.381 -1.008 -11.184 1.00 90.88 423 ASP A CA 1
ATOM 3180 C C . ASP A 1 423 ? 1.446 -0.922 -9.659 1.00 90.88 423 ASP A C 1
ATOM 3182 O O . ASP A 1 423 ? 0.795 -0.064 -9.077 1.00 90.88 423 ASP A O 1
ATOM 3186 N N . VAL A 1 424 ? 2.356 -1.686 -9.040 1.00 88.44 424 VAL A N 1
ATOM 3187 C CA . VAL A 1 424 ? 2.675 -1.585 -7.606 1.00 88.44 424 VAL A CA 1
ATOM 3188 C C . VAL A 1 424 ? 3.132 -0.171 -7.236 1.00 88.44 424 VAL A C 1
ATOM 3190 O O . VAL A 1 424 ? 2.546 0.463 -6.369 1.00 88.44 424 VAL A O 1
ATOM 3193 N N . LEU A 1 425 ? 4.133 0.379 -7.934 1.00 86.69 425 LEU A N 1
ATOM 3194 C CA . LEU A 1 425 ? 4.606 1.741 -7.658 1.00 86.69 425 LEU A CA 1
ATOM 3195 C C . LEU A 1 425 ? 3.553 2.815 -7.963 1.00 86.69 425 LEU A C 1
ATOM 3197 O O . LEU A 1 425 ? 3.586 3.869 -7.343 1.00 86.69 425 LEU A O 1
ATOM 3201 N N . ARG A 1 426 ? 2.624 2.577 -8.901 1.00 86.25 426 ARG A N 1
ATOM 3202 C CA . ARG A 1 426 ? 1.501 3.490 -9.168 1.00 86.25 426 ARG A CA 1
ATOM 3203 C C . ARG A 1 426 ? 0.498 3.488 -8.027 1.00 86.25 426 ARG A C 1
ATOM 3205 O O . ARG A 1 426 ? 0.090 4.567 -7.619 1.00 86.25 426 ARG A O 1
ATOM 3212 N N . ALA A 1 427 ? 0.161 2.311 -7.510 1.00 80.38 427 ALA A N 1
ATOM 3213 C CA . ALA A 1 427 ? -0.677 2.173 -6.328 1.00 80.38 427 ALA A CA 1
ATOM 3214 C C . ALA A 1 427 ? -0.046 2.884 -5.122 1.00 80.38 427 ALA A C 1
ATOM 3216 O O . ALA A 1 427 ? -0.732 3.592 -4.391 1.00 80.38 427 ALA A O 1
ATOM 3217 N N . ILE A 1 428 ? 1.284 2.796 -4.990 1.00 74.69 428 ILE A N 1
ATOM 3218 C CA . ILE A 1 428 ? 2.017 3.517 -3.947 1.00 74.69 428 ILE A CA 1
ATOM 3219 C C . ILE A 1 428 ? 1.994 5.040 -4.191 1.00 74.69 428 ILE A C 1
ATOM 3221 O O . ILE A 1 428 ? 1.686 5.835 -3.312 1.00 74.69 428 ILE A O 1
ATOM 3225 N N . ALA A 1 429 ? 2.262 5.475 -5.418 1.00 72.50 429 ALA A N 1
ATOM 3226 C CA . ALA A 1 429 ? 2.276 6.893 -5.773 1.00 72.50 429 ALA A CA 1
ATOM 3227 C C . ALA A 1 429 ? 0.918 7.596 -5.583 1.00 72.50 429 ALA A C 1
ATOM 3229 O O . ALA A 1 429 ? 0.893 8.809 -5.360 1.00 72.50 429 ALA A O 1
ATOM 3230 N N . SER A 1 430 ? -0.194 6.859 -5.695 1.00 67.88 430 SER A N 1
ATOM 3231 C CA . SER A 1 430 ? -1.553 7.384 -5.498 1.00 67.88 430 SER A CA 1
ATOM 3232 C C . SER A 1 430 ? -1.937 7.603 -4.036 1.00 67.88 430 SER A C 1
ATOM 3234 O O . SER A 1 430 ? -3.010 8.136 -3.767 1.00 67.88 430 SER A O 1
ATOM 3236 N N . LEU A 1 431 ? -1.092 7.195 -3.092 1.00 61.47 431 LEU A N 1
ATOM 3237 C CA . LEU A 1 431 ? -1.363 7.376 -1.674 1.00 61.47 431 LEU A CA 1
ATOM 3238 C C . LEU A 1 431 ? -1.053 8.817 -1.255 1.00 61.47 431 LEU A C 1
ATOM 3240 O O . LEU A 1 431 ? -0.062 9.387 -1.736 1.00 61.47 431 LEU A O 1
ATOM 3244 N N . PRO A 1 432 ? -1.854 9.394 -0.343 1.00 47.50 432 PRO A N 1
ATOM 3245 C CA . PRO A 1 432 ? -1.516 10.662 0.287 1.00 47.50 432 PRO A CA 1
ATOM 3246 C C . PRO A 1 432 ? -0.197 10.505 1.057 1.00 47.50 432 PRO A C 1
ATOM 3248 O O . PRO A 1 432 ? -0.077 9.601 1.884 1.00 47.50 432 PRO A O 1
ATOM 3251 N N . GLU A 1 433 ? 0.793 11.362 0.797 1.00 49.59 433 GLU A N 1
ATOM 3252 C CA . GLU A 1 433 ? 1.887 11.546 1.761 1.00 49.59 433 GLU A CA 1
ATOM 3253 C C . GLU A 1 433 ? 1.403 12.503 2.851 1.00 49.59 433 GLU A C 1
ATOM 3255 O O . GLU A 1 433 ? 0.597 13.392 2.556 1.00 49.59 433 GLU A O 1
ATOM 3260 N N . PRO A 1 434 ? 1.887 12.358 4.092 1.00 42.69 434 PRO A N 1
ATOM 3261 C CA . PRO A 1 434 ? 1.691 13.379 5.109 1.00 42.69 434 PRO A CA 1
ATOM 3262 C C . PRO A 1 434 ? 2.372 14.693 4.670 1.00 42.69 434 PRO A C 1
ATOM 3264 O O . PRO A 1 434 ? 3.569 14.870 4.849 1.00 42.69 434 PRO A O 1
ATOM 3267 N N . HIS A 1 435 ? 1.556 15.559 4.063 1.00 46.03 435 HIS A N 1
ATOM 3268 C CA . HIS A 1 435 ? 1.673 16.992 3.763 1.00 46.03 435 HIS A CA 1
ATOM 3269 C C . HIS A 1 435 ? 2.949 17.555 3.106 1.00 46.03 435 HIS A C 1
ATOM 3271 O O . HIS A 1 435 ? 3.974 17.778 3.736 1.00 46.03 435 HIS A O 1
ATOM 3277 N N . ASP A 1 436 ? 2.758 17.976 1.853 1.00 36.53 436 ASP A N 1
ATOM 3278 C CA . ASP A 1 436 ? 3.598 18.847 1.015 1.00 36.53 436 ASP A CA 1
ATOM 3279 C C . ASP A 1 436 ? 3.357 20.355 1.311 1.00 36.53 436 ASP A C 1
ATOM 3281 O O . ASP A 1 436 ? 3.356 21.187 0.409 1.00 36.53 436 ASP A O 1
ATOM 3285 N N . THR A 1 437 ? 3.039 20.733 2.561 1.00 35.25 437 THR A N 1
ATOM 3286 C CA . THR A 1 437 ? 2.540 22.096 2.882 1.00 35.25 437 THR A CA 1
ATOM 3287 C C . THR A 1 437 ? 3.222 22.835 4.037 1.00 35.25 437 THR A C 1
ATOM 3289 O O . THR A 1 437 ? 2.710 23.862 4.469 1.00 35.25 437 THR A O 1
ATOM 3292 N N . ALA A 1 438 ? 4.403 22.428 4.506 1.00 33.25 438 ALA A N 1
ATOM 3293 C CA . ALA A 1 438 ? 5.191 23.287 5.397 1.00 33.25 438 ALA A CA 1
ATOM 3294 C C . ALA A 1 438 ? 6.688 23.185 5.096 1.00 33.25 438 ALA A C 1
ATOM 3296 O O . ALA A 1 438 ? 7.221 22.099 4.904 1.00 33.25 438 AL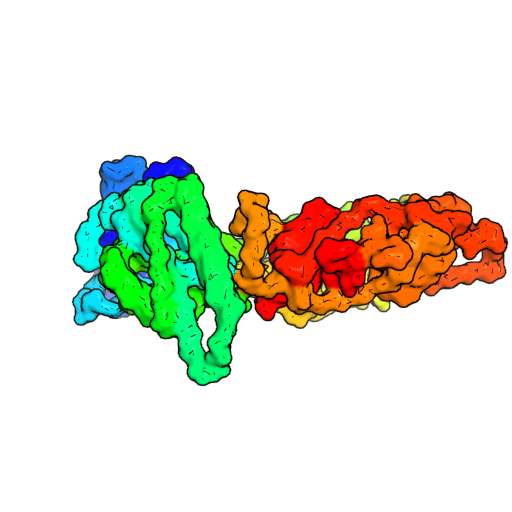A A O 1
ATOM 3297 N N . GLN A 1 439 ? 7.364 24.336 5.083 1.00 32.44 439 GLN A N 1
ATOM 3298 C CA . GLN A 1 439 ? 8.776 24.554 4.731 1.00 32.44 439 GLN A CA 1
ATOM 3299 C C . GLN A 1 439 ? 9.795 23.886 5.682 1.00 32.44 439 GLN A C 1
ATOM 3301 O O . GLN A 1 439 ? 10.974 24.241 5.682 1.00 32.44 439 GLN A O 1
ATOM 3306 N N . HIS A 1 440 ? 9.376 22.914 6.491 1.00 36.31 440 HIS A N 1
ATOM 3307 C CA . HIS A 1 440 ? 10.231 22.154 7.393 1.00 36.31 440 HIS A CA 1
ATOM 3308 C C . HIS A 1 440 ? 10.080 20.663 7.106 1.00 36.31 440 HIS A C 1
ATOM 3310 O O . HIS A 1 440 ? 9.152 19.996 7.561 1.00 36.31 440 HIS A O 1
ATOM 3316 N N . VAL A 1 441 ? 11.033 20.161 6.321 1.00 39.44 441 VAL A N 1
ATOM 3317 C CA . VAL A 1 441 ? 11.252 18.739 6.073 1.00 39.44 441 VAL A CA 1
ATOM 3318 C C . VAL A 1 441 ? 11.698 18.117 7.395 1.00 39.44 441 VAL A C 1
ATOM 3320 O O . VAL A 1 441 ? 12.857 18.229 7.786 1.00 39.44 441 VAL A O 1
ATOM 3323 N N . LEU A 1 442 ? 10.774 17.481 8.118 1.00 38.28 442 LEU A N 1
ATOM 3324 C CA . LEU A 1 442 ? 11.169 16.472 9.099 1.00 38.28 442 LEU A CA 1
ATOM 3325 C C . LEU A 1 442 ? 11.988 15.414 8.341 1.00 38.28 442 LEU A C 1
ATOM 3327 O O . LEU A 1 442 ? 11.510 14.966 7.292 1.00 38.28 442 LEU A O 1
ATOM 3331 N N . PRO A 1 443 ? 13.160 14.972 8.838 1.00 39.00 443 PRO A N 1
ATOM 3332 C CA . PRO A 1 443 ? 13.837 13.813 8.274 1.00 39.00 443 PRO A CA 1
ATOM 3333 C C . PRO A 1 443 ? 12.817 12.682 8.184 1.00 39.00 443 PRO A C 1
ATOM 3335 O O . PRO A 1 443 ? 12.145 12.368 9.175 1.00 39.00 443 PRO A O 1
ATOM 3338 N N . ALA A 1 444 ? 12.616 12.139 6.984 1.00 42.38 444 ALA A N 1
ATOM 3339 C CA . ALA A 1 444 ? 11.656 11.071 6.785 1.00 42.38 444 ALA A CA 1
ATOM 3340 C C . ALA A 1 444 ? 12.055 9.909 7.699 1.00 42.38 444 ALA A C 1
ATOM 3342 O O . ALA A 1 444 ? 13.055 9.242 7.474 1.00 42.38 444 ALA A O 1
ATOM 3343 N N . ALA A 1 445 ? 11.293 9.691 8.768 1.00 43.34 445 ALA A N 1
ATOM 3344 C CA . ALA A 1 445 ? 11.501 8.549 9.629 1.00 43.34 445 ALA A CA 1
ATOM 3345 C C . ALA A 1 445 ? 11.110 7.302 8.814 1.00 43.34 445 ALA A C 1
ATOM 3347 O O . ALA A 1 445 ? 9.936 7.098 8.490 1.00 43.34 445 ALA A O 1
ATOM 3348 N N . GLY A 1 446 ? 12.116 6.540 8.385 1.00 56.62 446 GLY A N 1
ATOM 3349 C CA . GLY A 1 446 ? 12.003 5.465 7.400 1.00 56.62 446 GLY A CA 1
ATOM 3350 C C . GLY A 1 446 ? 13.140 5.536 6.378 1.00 56.62 446 GLY A C 1
ATOM 3351 O O . GLY A 1 446 ? 13.943 6.461 6.402 1.00 56.62 446 GLY A O 1
ATOM 3352 N N . ARG A 1 447 ? 13.220 4.550 5.477 1.00 69.25 447 ARG A N 1
ATOM 3353 C CA . ARG A 1 447 ? 14.262 4.556 4.444 1.00 69.25 447 ARG A CA 1
ATOM 3354 C C . ARG A 1 447 ? 14.054 5.687 3.435 1.00 69.25 447 ARG A C 1
ATOM 3356 O O . ARG A 1 447 ? 12.919 5.924 3.003 1.00 69.25 447 ARG A O 1
ATOM 3363 N N . THR A 1 448 ? 15.135 6.333 3.026 1.00 80.56 448 THR A N 1
ATOM 3364 C CA . THR A 1 448 ? 15.142 7.443 2.060 1.00 80.56 448 THR A CA 1
ATOM 3365 C C . THR A 1 448 ? 15.840 7.044 0.764 1.00 80.56 448 THR A C 1
ATOM 3367 O O . THR A 1 448 ? 16.273 5.901 0.585 1.00 80.56 448 THR A O 1
ATOM 3370 N N . VAL A 1 449 ? 15.944 7.981 -0.181 1.00 85.94 449 VAL A N 1
ATOM 3371 C CA . VAL A 1 449 ? 16.769 7.796 -1.384 1.00 85.94 449 VAL A CA 1
ATOM 3372 C C . VAL A 1 449 ? 18.246 7.563 -1.027 1.00 85.94 449 VAL A C 1
ATOM 3374 O O . VAL A 1 449 ? 18.928 6.874 -1.779 1.00 85.94 449 VAL A O 1
ATOM 3377 N N . ALA A 1 450 ? 18.736 8.053 0.116 1.00 85.75 450 ALA A N 1
ATOM 3378 C CA . ALA A 1 450 ? 20.107 7.823 0.580 1.00 85.75 450 ALA A CA 1
ATOM 3379 C C . ALA A 1 450 ? 20.414 6.339 0.855 1.00 85.75 450 ALA A C 1
ATOM 3381 O O . ALA A 1 450 ? 21.549 5.908 0.672 1.00 85.75 450 ALA A O 1
ATOM 3382 N N . ASP A 1 451 ? 19.409 5.546 1.238 1.00 84.44 451 ASP A N 1
ATOM 3383 C CA . ASP A 1 451 ? 19.565 4.104 1.482 1.00 84.44 451 ASP A CA 1
ATOM 3384 C C . ASP A 1 451 ? 19.588 3.273 0.189 1.00 84.44 451 ASP A C 1
ATOM 3386 O O . ASP A 1 451 ? 19.786 2.052 0.217 1.00 84.44 451 ASP A O 1
ATOM 3390 N N . ALA A 1 452 ? 19.312 3.910 -0.951 1.00 87.50 452 ALA A N 1
ATOM 3391 C CA . ALA A 1 452 ? 19.242 3.250 -2.241 1.00 87.50 452 ALA A CA 1
ATOM 3392 C C . ALA A 1 452 ? 20.635 2.970 -2.790 1.00 87.50 452 ALA A C 1
ATOM 3394 O O . ALA A 1 452 ? 21.510 3.830 -2.794 1.00 87.50 452 ALA A O 1
ATOM 3395 N N . GLU A 1 453 ? 20.812 1.779 -3.358 1.00 90.69 453 GLU A N 1
ATOM 3396 C CA . GLU A 1 453 ? 21.972 1.486 -4.189 1.00 90.69 453 GLU A CA 1
ATOM 3397 C C . GLU A 1 453 ? 21.965 2.407 -5.422 1.00 90.69 453 GLU A C 1
ATOM 3399 O O . GLU A 1 453 ? 21.197 2.230 -6.379 1.00 90.69 453 GLU A O 1
ATOM 3404 N N . ILE A 1 454 ? 22.823 3.425 -5.379 1.00 90.00 454 ILE A N 1
ATOM 3405 C CA . ILE A 1 454 ? 22.972 4.408 -6.442 1.00 90.00 454 ILE A CA 1
ATOM 3406 C C . ILE A 1 454 ? 23.746 3.792 -7.604 1.00 90.00 454 ILE A C 1
ATOM 3408 O O . ILE A 1 454 ? 24.840 3.259 -7.447 1.00 90.00 454 ILE A O 1
ATOM 3412 N N . THR A 1 455 ? 23.177 3.876 -8.806 1.00 89.06 455 THR A N 1
ATOM 3413 C CA . THR A 1 455 ? 23.867 3.444 -10.022 1.00 89.06 455 THR A CA 1
ATOM 3414 C C . THR A 1 455 ? 24.594 4.616 -10.666 1.00 89.06 455 THR A C 1
ATOM 3416 O O . THR A 1 455 ? 23.973 5.628 -11.002 1.00 89.06 455 THR A O 1
ATOM 3419 N N . GLU A 1 456 ? 25.890 4.455 -10.910 1.00 88.62 456 GLU A N 1
ATOM 3420 C CA . GLU A 1 456 ? 26.688 5.443 -11.633 1.00 88.62 456 GLU A CA 1
ATOM 3421 C C . GLU A 1 456 ? 26.287 5.545 -13.114 1.00 88.62 456 GLU A C 1
ATOM 3423 O O . GLU A 1 456 ? 25.828 4.587 -13.752 1.00 88.62 456 GLU A O 1
ATOM 3428 N N . ALA A 1 457 ? 26.484 6.733 -13.682 1.00 87.94 457 ALA A N 1
ATOM 3429 C CA . ALA A 1 457 ? 26.349 6.987 -15.108 1.00 87.94 457 ALA A CA 1
ATOM 3430 C C . ALA A 1 457 ? 27.499 7.885 -15.586 1.00 87.94 457 ALA A C 1
ATOM 3432 O O . ALA A 1 457 ? 27.915 8.768 -14.837 1.00 87.94 457 ALA A O 1
ATOM 3433 N N . PRO A 1 458 ? 27.999 7.694 -16.822 1.00 91.69 458 PRO A N 1
ATOM 3434 C CA . PRO A 1 458 ? 28.985 8.585 -17.411 1.00 91.69 458 PRO A CA 1
ATOM 3435 C C . PRO A 1 458 ? 28.494 10.029 -17.406 1.00 91.69 458 PRO A C 1
ATOM 3437 O O . PRO A 1 458 ? 27.328 10.291 -17.717 1.00 91.69 458 PRO A O 1
ATOM 3440 N N . VAL A 1 459 ? 29.409 10.945 -17.107 1.00 92.50 459 VAL A N 1
ATOM 3441 C CA . VAL A 1 459 ? 29.166 12.386 -17.089 1.00 92.50 459 VAL A CA 1
ATOM 3442 C C . VAL A 1 459 ? 29.937 13.039 -18.233 1.00 92.50 459 VAL A C 1
ATOM 3444 O O . VAL A 1 459 ? 31.089 12.685 -18.488 1.00 92.50 459 VAL A O 1
ATOM 3447 N N . VAL A 1 460 ? 29.296 13.972 -18.933 1.00 94.06 460 VAL A N 1
ATOM 3448 C CA . VAL A 1 460 ? 29.884 14.780 -20.011 1.00 94.06 460 VAL A CA 1
ATOM 3449 C C . VAL A 1 460 ? 29.519 16.251 -19.826 1.00 94.06 460 VAL A C 1
ATOM 3451 O O . VAL A 1 460 ? 28.550 16.572 -19.137 1.00 94.06 460 VAL A O 1
ATOM 3454 N N . THR A 1 461 ? 30.262 17.153 -20.462 1.00 94.00 461 THR A N 1
ATOM 3455 C CA . THR A 1 461 ? 29.912 18.581 -20.476 1.00 94.00 461 THR A CA 1
ATOM 3456 C C . THR A 1 461 ? 28.958 18.907 -21.624 1.00 94.00 461 THR A C 1
ATOM 3458 O O . THR A 1 461 ? 28.833 18.146 -22.589 1.00 94.00 461 THR A O 1
ATOM 3461 N N . ALA A 1 462 ? 28.300 20.061 -21.541 1.00 91.25 462 ALA A N 1
ATOM 3462 C CA . ALA A 1 462 ? 27.373 20.583 -22.546 1.00 91.25 462 ALA A CA 1
ATOM 3463 C C . ALA A 1 462 ? 27.964 20.655 -23.975 1.00 91.25 462 ALA A C 1
ATOM 3465 O O . ALA A 1 462 ? 27.248 20.479 -24.966 1.00 91.25 462 ALA A O 1
ATOM 3466 N N . GLU A 1 463 ? 29.271 20.876 -24.084 1.00 90.75 463 GLU A N 1
ATOM 3467 C CA . GLU A 1 463 ? 30.023 21.068 -25.329 1.00 90.75 463 GLU A CA 1
ATOM 3468 C C . GLU A 1 463 ? 30.538 19.753 -25.928 1.00 90.75 463 GLU A C 1
ATOM 3470 O O . GLU A 1 463 ? 31.064 19.746 -27.040 1.00 90.75 463 GLU A O 1
ATOM 3475 N N . THR A 1 464 ? 30.392 18.633 -25.212 1.00 93.81 464 THR A N 1
ATOM 3476 C CA . THR A 1 464 ? 30.900 17.328 -25.657 1.00 93.81 464 THR A CA 1
ATOM 3477 C C . THR A 1 464 ? 30.271 16.935 -26.997 1.00 93.81 464 THR A C 1
ATOM 3479 O O . THR A 1 464 ? 29.062 17.080 -27.183 1.00 93.81 464 THR A O 1
ATOM 3482 N N . SER A 1 465 ? 31.078 16.436 -27.939 1.00 91.56 465 SER A N 1
ATOM 3483 C CA . SER A 1 465 ? 30.610 16.086 -29.285 1.00 91.56 465 SER A CA 1
ATOM 3484 C C . SER A 1 465 ? 29.622 14.914 -29.272 1.00 91.56 465 SER A C 1
ATOM 3486 O O . SER A 1 465 ? 29.706 14.008 -28.440 1.00 91.56 465 SER A O 1
ATOM 3488 N N . ALA A 1 466 ? 28.692 14.891 -30.227 1.00 87.62 466 ALA A N 1
ATOM 3489 C CA . ALA A 1 466 ? 27.700 13.826 -30.362 1.00 87.62 466 ALA A CA 1
ATOM 3490 C C . ALA A 1 466 ? 28.317 12.432 -30.556 1.00 87.62 466 ALA A C 1
ATOM 3492 O O . ALA A 1 466 ? 27.737 11.439 -30.122 1.00 87.62 466 ALA A O 1
ATOM 3493 N N . GLU A 1 467 ? 29.492 12.349 -31.182 1.00 86.38 467 GLU A N 1
ATOM 3494 C CA . GLU A 1 467 ? 30.236 11.097 -31.344 1.00 86.38 467 GLU A CA 1
ATOM 3495 C C . GLU A 1 467 ? 30.721 10.549 -30.001 1.00 86.38 467 GLU A C 1
ATOM 3497 O O . GLU A 1 467 ? 30.485 9.381 -29.687 1.00 86.38 467 GLU A O 1
ATOM 3502 N N . GLU A 1 468 ? 31.319 11.406 -29.173 1.00 89.19 468 GLU A N 1
ATOM 3503 C CA . GLU A 1 468 ? 31.750 11.027 -27.831 1.00 89.19 468 GLU A CA 1
ATOM 3504 C C . GLU A 1 468 ? 30.546 10.665 -26.953 1.00 89.19 468 GLU A C 1
ATOM 3506 O O . GLU A 1 468 ? 30.572 9.655 -26.249 1.00 89.19 468 GLU A O 1
ATOM 3511 N N . VAL A 1 469 ? 29.445 11.417 -27.045 1.00 90.62 469 VAL A N 1
ATOM 3512 C CA . VAL A 1 469 ? 28.188 11.079 -26.360 1.00 90.62 469 VAL A CA 1
ATOM 3513 C C . VAL A 1 469 ? 27.687 9.696 -26.783 1.00 90.62 469 VAL A C 1
ATOM 3515 O O . VAL A 1 469 ? 27.375 8.874 -25.920 1.00 90.62 469 VAL A O 1
ATOM 3518 N N . LEU A 1 470 ? 27.631 9.405 -28.087 1.00 87.44 470 LEU A N 1
ATOM 3519 C CA . LEU A 1 470 ? 27.203 8.102 -28.600 1.00 87.44 470 LEU A CA 1
ATOM 3520 C C . LEU A 1 470 ? 28.114 6.983 -28.085 1.00 87.44 470 LEU A C 1
ATOM 3522 O O . LEU A 1 470 ? 27.607 5.956 -27.632 1.00 87.44 470 LEU A O 1
ATOM 3526 N N . ARG A 1 471 ? 29.434 7.184 -28.081 1.00 88.00 471 ARG A N 1
ATOM 3527 C CA . ARG A 1 471 ? 30.392 6.218 -27.529 1.00 88.00 471 ARG A CA 1
ATOM 3528 C C . ARG A 1 471 ? 30.113 5.933 -26.052 1.00 88.00 471 ARG A C 1
ATOM 3530 O O . ARG A 1 471 ? 29.956 4.772 -25.681 1.00 88.00 471 ARG A O 1
ATOM 3537 N N . ARG A 1 472 ? 29.930 6.970 -25.228 1.00 90.25 472 ARG A N 1
ATOM 3538 C CA . ARG A 1 472 ? 29.601 6.831 -23.794 1.00 90.25 472 ARG A CA 1
ATOM 3539 C C . ARG A 1 472 ? 28.255 6.143 -23.563 1.00 90.25 472 ARG A C 1
ATOM 3541 O O . ARG A 1 472 ? 28.136 5.306 -22.668 1.00 90.25 472 ARG A O 1
ATOM 3548 N N . VAL A 1 473 ? 27.247 6.445 -24.385 1.00 88.38 473 VAL A N 1
ATOM 3549 C CA . VAL A 1 473 ? 25.952 5.742 -24.372 1.00 88.38 473 VAL A CA 1
ATOM 3550 C C . VAL A 1 473 ? 26.142 4.262 -24.717 1.00 88.38 473 VAL A C 1
ATOM 3552 O O . VAL A 1 473 ? 25.492 3.407 -24.113 1.00 88.38 473 VAL A O 1
ATOM 3555 N N . LEU A 1 474 ? 27.018 3.938 -25.669 1.00 83.81 474 LEU A N 1
ATOM 3556 C CA . LEU A 1 474 ? 27.266 2.566 -26.104 1.00 83.81 474 LEU A CA 1
ATOM 3557 C C . LEU A 1 474 ? 28.081 1.748 -25.089 1.00 83.81 474 LEU A C 1
ATOM 3559 O O . LEU A 1 474 ? 27.791 0.570 -24.888 1.00 83.81 474 LEU A O 1
ATOM 3563 N N . GLU A 1 475 ? 29.051 2.360 -24.423 1.00 84.25 475 GLU A N 1
ATOM 3564 C CA . GLU A 1 475 ? 29.871 1.719 -23.387 1.00 84.25 475 GLU A CA 1
ATOM 3565 C C . GLU A 1 475 ? 29.084 1.487 -22.090 1.00 84.25 475 GLU A C 1
ATOM 3567 O O . GLU A 1 475 ? 29.346 0.537 -21.352 1.00 84.25 475 GLU A O 1
ATOM 3572 N N . ASN A 1 476 ? 28.075 2.317 -21.819 1.00 83.31 476 ASN A N 1
ATOM 3573 C CA . ASN A 1 476 ? 27.282 2.212 -20.607 1.00 83.31 476 ASN A CA 1
ATOM 3574 C C . ASN A 1 476 ? 26.108 1.210 -20.743 1.00 83.31 476 ASN A C 1
ATOM 3576 O O . ASN A 1 476 ? 25.224 1.390 -21.589 1.00 83.31 476 ASN A O 1
ATOM 3580 N N . PRO A 1 477 ? 25.985 0.206 -19.848 1.00 79.12 477 PRO A N 1
ATOM 3581 C CA . PRO A 1 477 ? 24.883 -0.763 -19.881 1.00 79.12 477 PRO A CA 1
ATOM 3582 C C . PRO A 1 477 ? 23.485 -0.149 -19.708 1.00 79.12 477 PRO A C 1
ATOM 3584 O O . PRO A 1 477 ? 22.486 -0.717 -20.167 1.00 79.12 477 PRO A O 1
ATOM 3587 N N . LEU A 1 478 ? 23.388 1.006 -19.040 1.00 80.50 478 LEU A N 1
ATOM 3588 C CA . LEU A 1 478 ? 22.131 1.734 -18.854 1.00 80.50 478 LEU A CA 1
ATOM 3589 C C . LEU A 1 478 ? 21.739 2.550 -20.089 1.00 80.50 478 LEU A C 1
ATOM 3591 O O . LEU A 1 478 ? 20.591 3.006 -20.120 1.00 80.50 478 LEU A O 1
ATOM 3595 N N . ARG A 1 479 ? 22.646 2.697 -21.071 1.00 85.75 479 ARG A N 1
ATOM 3596 C CA . ARG A 1 479 ? 22.509 3.526 -22.280 1.00 85.75 479 ARG A CA 1
ATOM 3597 C C . ARG A 1 479 ? 22.167 4.980 -21.947 1.00 85.75 479 ARG A C 1
ATOM 3599 O O . ARG A 1 479 ? 21.221 5.545 -22.496 1.00 85.75 479 ARG A O 1
ATOM 3606 N N . ARG A 1 480 ? 22.869 5.544 -20.962 1.00 88.50 480 ARG A N 1
ATOM 3607 C CA . ARG A 1 480 ? 22.591 6.871 -20.400 1.00 88.50 480 ARG A CA 1
ATOM 3608 C C . ARG A 1 480 ? 23.869 7.640 -20.137 1.00 88.50 480 ARG A C 1
ATOM 3610 O O . ARG A 1 480 ? 24.837 7.052 -19.669 1.00 88.50 480 ARG A O 1
ATOM 3617 N N . VAL A 1 481 ? 23.811 8.943 -20.377 1.00 91.94 481 VAL A N 1
ATOM 3618 C CA . VAL A 1 481 ? 24.885 9.895 -20.093 1.00 91.94 481 VAL A CA 1
ATOM 3619 C C . VAL A 1 481 ? 24.277 11.134 -19.448 1.00 91.94 481 VAL A C 1
ATOM 3621 O O . VAL A 1 481 ? 23.247 11.628 -19.908 1.00 91.94 481 VAL A O 1
ATOM 3624 N N . VAL A 1 482 ? 24.886 11.611 -18.370 1.00 91.88 482 VAL A N 1
ATOM 3625 C CA . VAL A 1 482 ? 24.468 12.816 -17.646 1.00 91.88 482 VAL A CA 1
ATOM 3626 C C . VAL A 1 482 ? 25.278 13.997 -18.158 1.00 91.88 482 VAL A C 1
ATOM 3628 O O . VAL A 1 482 ? 26.492 13.901 -18.303 1.00 91.88 482 VAL A O 1
ATOM 3631 N N . VAL A 1 483 ? 24.605 15.101 -18.452 1.00 93.00 483 VAL A N 1
ATOM 3632 C CA . VAL A 1 483 ? 25.238 16.340 -18.904 1.00 93.00 483 VAL A CA 1
ATOM 3633 C C . VAL A 1 483 ? 25.337 17.282 -17.715 1.00 93.00 483 VAL A C 1
ATOM 3635 O O . VAL A 1 483 ? 24.321 17.539 -17.066 1.00 93.00 483 VAL A O 1
ATOM 3638 N N . THR A 1 484 ? 26.527 17.800 -17.427 1.00 93.19 484 THR A N 1
ATOM 3639 C CA . THR A 1 484 ? 26.759 18.749 -16.329 1.00 93.19 484 THR A CA 1
ATOM 3640 C C . THR A 1 484 ? 27.387 20.047 -16.815 1.00 93.19 484 THR A C 1
ATOM 3642 O O . THR A 1 484 ? 28.011 20.109 -17.876 1.00 93.19 484 THR A O 1
ATOM 3645 N N . SER A 1 485 ? 27.246 21.096 -16.008 1.00 91.25 485 SER A N 1
ATOM 3646 C CA . SER A 1 485 ? 28.050 22.306 -16.135 1.00 91.25 485 SER A CA 1
ATOM 3647 C C . SER A 1 485 ? 29.506 22.021 -15.729 1.00 91.25 485 SER A C 1
ATOM 3649 O O . SER A 1 485 ? 29.774 21.010 -15.067 1.00 91.25 485 SER A O 1
ATOM 3651 N N . PRO A 1 486 ? 30.454 22.924 -16.038 1.00 87.94 486 PRO A N 1
ATOM 3652 C CA . PRO A 1 486 ? 31.815 22.846 -15.502 1.00 87.94 486 PRO A CA 1
ATOM 3653 C C . PRO A 1 486 ? 31.875 22.852 -13.963 1.00 87.94 486 PRO A C 1
ATOM 3655 O O . PRO A 1 486 ? 32.814 22.318 -13.386 1.00 87.94 486 PRO A O 1
ATOM 3658 N N . ALA A 1 487 ? 30.859 23.414 -13.295 1.00 86.62 487 ALA A N 1
ATOM 3659 C CA . ALA A 1 487 ? 30.725 23.414 -11.836 1.00 86.62 487 ALA A CA 1
ATOM 3660 C C . ALA A 1 487 ? 30.128 22.104 -11.268 1.00 86.62 487 ALA A C 1
ATOM 3662 O O . ALA A 1 487 ? 29.966 21.974 -10.056 1.00 86.62 487 ALA A O 1
ATOM 3663 N N . GLY A 1 488 ? 29.785 21.131 -12.124 1.00 85.44 488 GLY A N 1
ATOM 3664 C CA . GLY A 1 488 ? 29.246 19.823 -11.732 1.00 85.44 488 GLY A CA 1
ATOM 3665 C C . GLY A 1 488 ? 27.725 19.773 -11.546 1.00 85.44 488 GLY A C 1
ATOM 3666 O O . GLY A 1 488 ? 27.186 18.709 -11.237 1.00 85.44 488 GLY A O 1
ATOM 3667 N N . THR A 1 489 ? 27.020 20.887 -11.756 1.00 91.50 489 THR A N 1
ATOM 3668 C CA . THR A 1 489 ? 25.551 20.955 -11.687 1.00 91.50 489 THR A CA 1
ATOM 3669 C C . THR A 1 489 ? 24.929 20.200 -12.856 1.00 91.50 489 THR A C 1
ATOM 3671 O O . THR A 1 489 ? 25.367 20.370 -13.996 1.00 91.50 489 THR A O 1
ATOM 3674 N N . VAL A 1 490 ? 23.899 19.389 -12.610 1.00 92.06 490 VAL A N 1
ATOM 3675 C CA . VAL A 1 490 ? 23.240 18.630 -13.683 1.00 92.06 490 VAL A CA 1
ATOM 3676 C C . VAL A 1 490 ? 22.433 19.555 -14.594 1.00 92.06 490 VAL A C 1
ATOM 3678 O O . VAL A 1 490 ? 21.560 20.285 -14.138 1.00 92.06 490 VAL A O 1
ATOM 3681 N N . LEU A 1 491 ? 22.704 19.479 -15.897 1.00 90.81 491 LEU A N 1
ATOM 3682 C CA . LEU A 1 491 ? 22.005 20.217 -16.953 1.00 90.81 491 LEU A CA 1
ATOM 3683 C C . LEU A 1 491 ? 20.996 19.344 -17.705 1.00 90.81 491 LEU A C 1
ATOM 3685 O O . LEU A 1 491 ? 19.975 19.844 -18.170 1.00 90.81 491 LEU A O 1
ATOM 3689 N N . GLY A 1 492 ? 21.268 18.043 -17.842 1.00 89.62 492 GLY A N 1
ATOM 3690 C CA . GLY A 1 492 ? 20.395 17.154 -18.602 1.00 89.62 492 GLY A CA 1
ATOM 3691 C C . GLY A 1 492 ? 20.806 15.687 -18.585 1.00 89.62 492 GLY A C 1
ATOM 3692 O O . GLY A 1 492 ? 21.813 15.293 -17.999 1.00 89.62 492 GLY A O 1
ATOM 3693 N N . LEU A 1 493 ? 19.998 14.864 -19.251 1.00 90.31 493 LEU A N 1
ATOM 3694 C CA . LEU A 1 493 ? 20.235 13.436 -19.442 1.00 90.31 493 LEU A CA 1
ATOM 3695 C C . LEU A 1 493 ? 20.066 13.101 -20.927 1.00 90.31 493 LEU A C 1
ATOM 3697 O O . LEU A 1 493 ? 19.101 13.530 -21.557 1.00 90.31 493 LEU A O 1
ATOM 3701 N N . ILE A 1 494 ? 20.983 12.300 -21.462 1.00 90.12 494 ILE A N 1
ATOM 3702 C CA . ILE A 1 494 ? 20.932 11.775 -22.827 1.00 90.12 494 ILE A CA 1
ATOM 3703 C C . ILE A 1 494 ? 20.752 10.260 -22.762 1.00 90.12 494 ILE A C 1
ATOM 3705 O O . ILE A 1 494 ? 21.471 9.560 -22.042 1.00 90.12 494 ILE A O 1
ATOM 3709 N N . THR A 1 495 ? 19.786 9.745 -23.517 1.00 87.38 495 THR A N 1
ATOM 3710 C CA . THR A 1 495 ? 19.523 8.313 -23.695 1.00 87.38 495 THR A CA 1
ATOM 3711 C C . THR A 1 495 ? 19.754 7.875 -25.141 1.00 87.38 495 THR A C 1
ATOM 3713 O O . THR A 1 495 ? 19.822 8.704 -26.047 1.00 87.38 495 THR A O 1
ATOM 3716 N N . ASP A 1 496 ? 19.829 6.563 -25.382 1.00 83.25 496 ASP A N 1
ATOM 3717 C CA . ASP A 1 496 ? 19.844 5.992 -26.739 1.00 83.25 496 ASP A CA 1
ATOM 3718 C C . ASP A 1 496 ? 18.697 6.512 -27.625 1.00 83.25 496 ASP A C 1
ATOM 3720 O O . ASP A 1 496 ? 18.907 6.805 -28.802 1.00 83.25 496 ASP A O 1
ATOM 3724 N N . ARG A 1 497 ? 17.509 6.700 -27.040 1.00 80.00 497 ARG A N 1
ATOM 3725 C CA . ARG A 1 497 ? 16.354 7.316 -27.705 1.00 80.00 497 ARG A CA 1
ATOM 3726 C C . ARG A 1 497 ? 16.614 8.760 -28.125 1.00 80.00 497 ARG A C 1
ATOM 3728 O O . ARG A 1 497 ? 16.187 9.144 -29.203 1.00 80.00 497 ARG A O 1
ATOM 3735 N N . ASP A 1 498 ? 17.280 9.562 -27.300 1.00 85.69 498 ASP A N 1
ATOM 3736 C CA . ASP A 1 498 ? 17.511 10.980 -27.610 1.00 85.69 498 ASP A CA 1
ATOM 3737 C C . ASP A 1 498 ? 18.523 11.138 -28.747 1.00 85.69 498 ASP A C 1
ATOM 3739 O O . ASP A 1 498 ? 18.309 11.940 -29.657 1.00 85.69 498 ASP A O 1
ATOM 3743 N N . VAL A 1 499 ? 19.572 10.306 -28.744 1.00 84.88 499 VAL A N 1
ATOM 3744 C CA . VAL A 1 499 ? 20.552 10.248 -29.840 1.00 84.88 499 VAL A CA 1
ATOM 3745 C C . VAL A 1 499 ? 19.869 9.876 -31.154 1.00 84.88 499 VAL A C 1
ATOM 3747 O O . VAL A 1 499 ? 20.122 10.486 -32.190 1.00 84.88 499 VAL A O 1
ATOM 3750 N N . LEU A 1 500 ? 18.968 8.896 -31.117 1.00 81.25 500 LEU A N 1
ATOM 3751 C CA . LEU A 1 500 ? 18.289 8.424 -32.315 1.00 81.25 500 LEU A CA 1
ATOM 3752 C C . LEU A 1 500 ? 17.203 9.403 -32.786 1.00 81.25 500 LEU A C 1
ATOM 3754 O O . LEU A 1 500 ? 17.124 9.693 -33.978 1.00 81.25 500 LEU A O 1
ATOM 3758 N N . ALA A 1 501 ? 16.425 9.991 -31.877 1.00 80.88 501 ALA A N 1
ATOM 3759 C CA . ALA A 1 501 ? 15.395 10.982 -32.197 1.00 80.88 501 ALA A CA 1
ATOM 3760 C C . ALA A 1 501 ? 15.957 12.265 -32.833 1.00 80.88 501 ALA A C 1
ATOM 3762 O O . ALA A 1 501 ? 15.227 12.961 -33.533 1.00 80.88 501 ALA A O 1
ATOM 3763 N N . ARG A 1 502 ? 17.236 12.575 -32.596 1.00 82.50 502 ARG A N 1
ATOM 3764 C CA . ARG A 1 502 ? 17.921 13.774 -33.111 1.00 82.50 502 ARG A CA 1
ATOM 3765 C C . ARG A 1 502 ? 18.899 13.478 -34.249 1.00 82.50 502 ARG A C 1
ATOM 3767 O O . ARG A 1 502 ? 19.611 14.371 -34.693 1.00 82.50 502 ARG A O 1
ATOM 3774 N N . SER A 1 503 ? 18.917 12.234 -34.725 1.00 80.06 503 SER A N 1
ATOM 3775 C CA . SER A 1 503 ? 19.664 11.837 -35.918 1.00 80.06 503 SER A CA 1
ATOM 3776 C C . SER A 1 503 ? 18.967 12.275 -37.205 1.00 80.06 503 SER A C 1
ATOM 3778 O O . SER A 1 503 ? 17.740 12.380 -37.259 1.00 80.06 503 SER A O 1
ATOM 3780 N N . THR A 1 504 ? 19.750 12.504 -38.258 1.00 80.62 504 THR A N 1
ATOM 3781 C CA . THR A 1 504 ? 19.214 12.806 -39.591 1.00 80.62 504 THR A CA 1
ATOM 3782 C C . THR A 1 504 ? 18.772 11.519 -40.297 1.00 80.62 504 THR A C 1
ATOM 3784 O O . THR A 1 504 ? 19.297 10.448 -39.974 1.00 80.62 504 THR A O 1
ATOM 3787 N N . PRO A 1 505 ? 17.858 11.571 -41.283 1.00 77.19 505 PRO A N 1
ATOM 3788 C CA . PRO A 1 505 ? 17.448 10.390 -42.050 1.00 77.19 505 PRO A CA 1
ATOM 3789 C C . PRO A 1 505 ? 18.617 9.592 -42.653 1.00 77.19 505 PRO A C 1
ATOM 3791 O O . PRO A 1 505 ? 18.543 8.369 -42.743 1.00 77.19 505 PRO A O 1
ATOM 3794 N N . GLU A 1 506 ? 19.715 10.261 -43.008 1.00 76.56 506 GLU A N 1
ATOM 3795 C CA . GLU A 1 506 ? 20.906 9.660 -43.619 1.00 76.56 506 GLU A CA 1
ATOM 3796 C C . GLU A 1 506 ? 21.803 8.948 -42.595 1.00 76.56 506 GLU A C 1
ATOM 3798 O O . GLU A 1 506 ? 22.432 7.943 -42.917 1.00 76.56 506 GLU A O 1
ATOM 3803 N N . THR A 1 507 ? 21.873 9.453 -41.360 1.00 77.44 507 THR A N 1
ATOM 3804 C CA . THR A 1 507 ? 22.737 8.918 -40.284 1.00 77.44 507 THR A CA 1
ATOM 3805 C C . THR A 1 507 ? 22.001 7.930 -39.378 1.00 77.44 507 THR A C 1
ATOM 3807 O O . THR A 1 507 ? 22.607 7.033 -38.783 1.00 77.44 507 THR A O 1
ATOM 3810 N N . ARG A 1 508 ? 20.671 8.037 -39.309 1.00 78.00 508 ARG A N 1
ATOM 3811 C CA . ARG A 1 508 ? 19.783 7.191 -38.505 1.00 78.00 508 ARG A CA 1
ATOM 3812 C C . ARG A 1 508 ? 19.988 5.683 -38.727 1.00 78.00 508 ARG A C 1
ATOM 3814 O O . ARG A 1 508 ? 20.060 4.974 -37.720 1.00 78.00 508 ARG A O 1
ATOM 3821 N N . PRO A 1 509 ? 20.143 5.152 -39.962 1.00 76.50 509 PRO A N 1
ATOM 3822 C CA . PRO A 1 509 ? 20.366 3.719 -40.180 1.00 76.50 509 PRO A CA 1
ATOM 3823 C C . PRO A 1 509 ? 21.668 3.210 -39.554 1.00 76.50 509 PRO A C 1
ATOM 3825 O O . PRO A 1 509 ? 21.710 2.096 -39.023 1.00 76.50 509 PRO A O 1
ATOM 3828 N N . TRP A 1 510 ? 22.723 4.027 -39.594 1.00 79.12 510 TRP A N 1
ATOM 3829 C CA . TRP A 1 510 ? 24.016 3.702 -39.001 1.00 79.12 510 TRP A CA 1
ATOM 3830 C C . TRP A 1 510 ? 23.949 3.749 -37.468 1.00 79.12 510 TRP A C 1
ATOM 3832 O O . TRP A 1 510 ? 24.314 2.772 -36.809 1.00 79.12 510 TRP A O 1
ATOM 3842 N N . ILE A 1 511 ? 23.379 4.815 -36.888 1.00 79.38 511 ILE A N 1
ATOM 3843 C CA . ILE A 1 511 ? 23.203 4.950 -35.428 1.00 79.38 511 ILE A CA 1
ATOM 3844 C C . ILE A 1 511 ? 22.362 3.795 -34.878 1.00 79.38 511 ILE A C 1
ATOM 3846 O O . ILE A 1 511 ? 22.735 3.177 -33.878 1.00 79.38 511 ILE A O 1
ATOM 3850 N N . LEU A 1 512 ? 21.261 3.449 -35.552 1.00 74.69 512 LEU A N 1
ATOM 3851 C CA . LEU A 1 512 ? 20.436 2.295 -35.198 1.00 74.69 512 LEU A CA 1
ATOM 3852 C C . LEU A 1 512 ? 21.284 1.012 -35.149 1.00 74.69 512 LEU A C 1
ATOM 3854 O O . LEU A 1 512 ? 21.167 0.237 -34.200 1.00 74.69 512 LEU A O 1
ATOM 3858 N N . ARG A 1 513 ? 22.178 0.798 -36.122 1.00 74.81 513 ARG A N 1
ATOM 3859 C CA . ARG A 1 513 ? 23.057 -0.382 -36.184 1.00 74.81 513 ARG A CA 1
ATOM 3860 C C . ARG A 1 513 ? 24.084 -0.435 -35.061 1.00 74.81 513 ARG A C 1
ATOM 3862 O O . ARG A 1 513 ? 24.323 -1.512 -34.504 1.00 74.81 513 ARG A O 1
ATOM 3869 N N . MET A 1 514 ? 24.633 0.714 -34.689 1.00 79.19 514 MET A N 1
ATOM 3870 C CA . MET A 1 514 ? 25.531 0.840 -33.544 1.00 79.19 514 MET A CA 1
ATOM 3871 C C . MET A 1 514 ? 24.800 0.552 -32.227 1.00 79.19 514 MET A C 1
ATOM 3873 O O . MET A 1 514 ? 25.271 -0.248 -31.418 1.00 79.19 514 MET A O 1
ATOM 3877 N N . LEU A 1 515 ? 23.599 1.106 -32.035 1.00 73.75 515 LEU A N 1
ATOM 3878 C CA . LEU A 1 515 ? 22.768 0.854 -30.849 1.00 73.75 515 LEU A CA 1
ATOM 3879 C C . LEU A 1 515 ? 22.329 -0.616 -30.731 1.00 73.75 515 LEU A C 1
ATOM 3881 O O . LEU A 1 515 ? 22.223 -1.135 -29.611 1.00 73.75 515 LEU A O 1
ATOM 3885 N N . MET A 1 516 ? 22.124 -1.286 -31.871 1.00 67.31 516 MET A N 1
ATOM 3886 C CA . MET A 1 516 ? 21.851 -2.726 -31.976 1.00 67.31 516 MET A CA 1
ATOM 3887 C C . MET A 1 516 ? 23.075 -3.613 -31.688 1.00 67.31 516 MET A C 1
ATOM 3889 O O . MET A 1 516 ? 22.900 -4.811 -31.486 1.00 67.31 516 MET A O 1
ATOM 3893 N N . GLY A 1 517 ? 24.294 -3.061 -31.633 1.00 67.44 517 GLY A N 1
ATOM 3894 C CA . GLY A 1 517 ? 25.524 -3.826 -31.382 1.00 67.44 517 GLY A CA 1
ATOM 3895 C C . GLY A 1 517 ? 26.033 -4.621 -32.590 1.00 67.44 517 GLY A C 1
ATOM 3896 O O . GLY A 1 517 ? 26.916 -5.456 -32.446 1.00 67.44 517 GLY A O 1
ATOM 3897 N N . THR A 1 518 ? 25.487 -4.363 -33.778 1.00 65.25 518 THR A N 1
ATOM 3898 C CA . THR A 1 518 ? 25.841 -5.049 -35.036 1.00 65.25 518 THR A CA 1
ATOM 3899 C C . THR A 1 518 ? 27.051 -4.443 -35.758 1.00 65.25 518 THR A C 1
ATOM 3901 O O . THR A 1 518 ? 27.523 -5.023 -36.730 1.00 65.25 518 THR A O 1
ATOM 3904 N N . GLY A 1 519 ? 27.568 -3.307 -35.275 1.00 64.25 519 GLY A N 1
ATOM 3905 C CA . GLY A 1 519 ? 28.759 -2.643 -35.818 1.00 64.25 519 GLY A CA 1
ATOM 3906 C C . GLY A 1 519 ? 28.561 -2.002 -37.205 1.00 64.25 519 GLY A C 1
ATOM 3907 O O . GLY A 1 519 ? 27.478 -2.107 -37.784 1.00 64.25 519 GLY A O 1
ATOM 3908 N N . PRO A 1 520 ? 29.578 -1.303 -37.741 1.00 63.34 520 PRO A N 1
ATOM 3909 C CA . PRO A 1 520 ? 29.537 -0.695 -39.076 1.00 63.34 520 PRO A CA 1
ATOM 3910 C C . PRO A 1 520 ? 29.608 -1.750 -40.196 1.00 63.34 520 PRO A C 1
ATOM 3912 O O . PRO A 1 520 ? 30.176 -2.829 -40.013 1.00 63.34 520 PRO A O 1
ATOM 3915 N N . ARG A 1 521 ? 29.034 -1.456 -41.373 1.00 63.41 521 ARG A N 1
ATOM 3916 C CA . ARG A 1 521 ? 29.158 -2.320 -42.567 1.00 63.41 521 ARG A CA 1
ATOM 3917 C C . ARG A 1 521 ? 30.465 -2.032 -43.315 1.00 63.41 521 ARG A C 1
ATOM 3919 O O . ARG A 1 521 ? 30.961 -0.913 -43.286 1.00 63.41 521 ARG A O 1
ATOM 3926 N N . LYS A 1 522 ? 31.005 -3.036 -44.020 1.00 57.28 522 LYS A N 1
ATOM 3927 C CA . LYS A 1 522 ? 32.262 -2.906 -44.790 1.00 57.28 522 LYS A CA 1
ATOM 3928 C C . LYS A 1 522 ? 32.153 -1.947 -45.988 1.00 57.28 522 LYS A C 1
ATOM 3930 O O . LYS A 1 522 ? 33.173 -1.461 -46.457 1.00 57.28 522 LYS A O 1
ATOM 3935 N N . ASP A 1 523 ? 30.943 -1.698 -46.475 1.00 61.53 523 ASP A N 1
ATOM 3936 C CA . ASP A 1 523 ? 30.608 -0.952 -47.693 1.00 61.53 523 ASP A CA 1
ATOM 3937 C C . ASP A 1 523 ? 29.981 0.436 -47.428 1.00 61.53 523 ASP A C 1
ATOM 3939 O O . ASP A 1 523 ? 29.538 1.114 -48.356 1.00 61.53 523 ASP A O 1
ATOM 3943 N N . GLU A 1 524 ? 29.948 0.898 -46.173 1.00 59.91 524 GLU A N 1
ATOM 3944 C CA . GLU A 1 524 ? 29.384 2.208 -45.825 1.00 59.91 524 GLU A CA 1
ATOM 3945 C C . GLU A 1 524 ? 30.315 3.380 -46.161 1.00 59.91 524 GLU A C 1
ATOM 3947 O O . GLU A 1 524 ? 31.476 3.432 -45.758 1.00 59.91 524 GLU A O 1
ATOM 3952 N N . LYS A 1 525 ? 29.775 4.376 -46.875 1.00 57.19 525 LYS A N 1
ATOM 3953 C CA . LYS A 1 525 ? 30.475 5.637 -47.153 1.00 57.19 525 LYS A CA 1
ATOM 3954 C C . LYS A 1 525 ? 30.664 6.431 -45.851 1.00 57.19 525 LYS A C 1
ATOM 3956 O O . LYS A 1 525 ? 29.699 6.636 -45.118 1.00 57.19 525 LYS A O 1
ATOM 3961 N N . HIS A 1 526 ? 31.872 6.962 -45.630 1.00 55.00 526 HIS A N 1
ATOM 3962 C CA . HIS A 1 526 ? 32.265 7.743 -44.438 1.00 55.00 526 HIS A CA 1
ATOM 3963 C C . HIS A 1 526 ? 31.323 8.920 -44.095 1.00 55.00 526 HIS A C 1
ATOM 3965 O O . HIS A 1 526 ? 31.207 9.309 -42.939 1.00 55.00 526 HIS A O 1
ATOM 3971 N N . ALA A 1 527 ? 30.616 9.489 -45.077 1.00 51.66 527 ALA A N 1
ATOM 3972 C CA . ALA A 1 527 ? 29.689 10.604 -44.855 1.00 51.66 527 ALA A CA 1
ATOM 3973 C C . ALA A 1 527 ? 28.441 10.234 -44.019 1.00 51.66 527 ALA A C 1
ATOM 3975 O O . ALA A 1 527 ? 27.736 11.126 -43.555 1.00 51.66 527 ALA A O 1
ATOM 3976 N N . HIS A 1 528 ? 28.165 8.940 -43.815 1.00 60.88 528 HIS A N 1
ATOM 3977 C CA . HIS A 1 528 ? 26.993 8.445 -43.079 1.00 60.88 528 HIS A CA 1
ATOM 3978 C C . HIS A 1 528 ? 27.351 7.761 -41.746 1.00 60.88 528 HIS A C 1
ATOM 3980 O O . HIS A 1 528 ? 26.478 7.171 -41.113 1.00 60.88 528 HIS A O 1
ATOM 3986 N N . THR A 1 529 ? 28.618 7.827 -41.313 1.00 62.88 529 THR A N 1
ATOM 3987 C CA . THR A 1 529 ? 29.149 7.068 -40.163 1.00 62.88 529 THR A CA 1
ATOM 3988 C C . THR A 1 529 ? 29.434 7.911 -38.917 1.00 62.88 529 THR A C 1
ATOM 3990 O O . THR A 1 529 ? 30.174 7.467 -38.047 1.00 62.88 529 THR A O 1
ATOM 3993 N N . HIS A 1 530 ? 28.865 9.114 -38.806 1.00 67.69 530 HIS A N 1
ATOM 3994 C CA . HIS A 1 530 ? 28.968 9.954 -37.607 1.00 67.69 530 HIS A CA 1
ATOM 3995 C C . HIS A 1 530 ? 27.627 10.647 -37.314 1.00 67.69 530 HIS A C 1
ATOM 3997 O O . HIS A 1 530 ? 26.881 10.946 -38.246 1.00 67.69 530 HIS A O 1
ATOM 4003 N N . PRO A 1 531 ? 27.306 10.951 -36.042 1.00 60.72 531 PRO A N 1
ATOM 4004 C CA . PRO A 1 531 ? 26.054 11.610 -35.651 1.00 60.72 531 PRO A CA 1
ATOM 4005 C C . PRO A 1 531 ? 25.964 13.111 -36.016 1.00 60.72 531 PRO A C 1
ATOM 4007 O O . PRO A 1 531 ? 25.029 13.787 -35.591 1.00 60.72 531 PRO A O 1
ATOM 4010 N N . GLY A 1 532 ? 26.901 13.639 -36.812 1.00 68.19 532 GLY A N 1
ATOM 4011 C CA . GLY A 1 532 ? 26.960 15.048 -37.218 1.00 68.19 532 GLY A CA 1
ATOM 4012 C C . GLY A 1 532 ? 27.637 15.967 -36.185 1.00 68.19 532 GLY A C 1
ATOM 4013 O O . GLY A 1 532 ? 28.134 15.489 -35.166 1.00 68.19 532 GLY A O 1
ATOM 4014 N N . PRO A 1 533 ? 27.662 17.296 -36.418 1.00 74.12 533 PRO A N 1
ATOM 4015 C CA . PRO A 1 533 ? 28.370 18.274 -35.578 1.00 74.12 533 PRO A CA 1
ATOM 4016 C C . PRO A 1 533 ? 27.616 18.642 -34.286 1.00 74.12 533 PRO A C 1
ATOM 4018 O O . PRO A 1 533 ? 27.906 19.661 -33.663 1.00 74.12 533 PRO A O 1
ATOM 4021 N N . LEU A 1 534 ? 26.604 17.860 -33.902 1.00 83.38 534 LEU A N 1
ATOM 4022 C CA . LEU A 1 534 ? 25.805 18.126 -32.711 1.00 83.38 534 LEU A CA 1
ATOM 4023 C C . LEU A 1 534 ? 26.662 17.998 -31.443 1.00 83.38 534 LEU A C 1
ATOM 4025 O O . LEU A 1 534 ? 27.621 17.228 -31.384 1.00 83.38 534 LEU A O 1
ATOM 4029 N N . THR A 1 535 ? 26.279 18.736 -30.407 1.00 89.44 535 THR A N 1
ATOM 4030 C CA . THR A 1 535 ? 26.859 18.643 -29.062 1.00 89.44 535 THR A CA 1
ATOM 4031 C C . THR A 1 535 ? 25.892 17.956 -28.100 1.00 89.44 535 THR A C 1
ATOM 4033 O O . THR A 1 535 ? 24.717 17.752 -28.417 1.00 89.44 535 THR A O 1
ATOM 4036 N N . ALA A 1 536 ? 26.356 17.631 -26.894 1.00 88.69 536 ALA A N 1
ATOM 4037 C CA . ALA A 1 536 ? 25.533 17.081 -25.823 1.00 88.69 536 ALA A CA 1
ATOM 4038 C C . ALA A 1 536 ? 24.296 17.954 -25.542 1.00 88.69 536 ALA A C 1
ATOM 4040 O O . ALA A 1 536 ? 23.189 17.426 -25.449 1.00 88.69 536 ALA A O 1
ATOM 4041 N N . THR A 1 537 ? 24.442 19.282 -25.520 1.00 88.44 537 THR A N 1
ATOM 4042 C CA . THR A 1 537 ? 23.313 20.227 -25.407 1.00 88.44 537 THR A CA 1
ATOM 4043 C C . THR A 1 537 ? 22.295 20.050 -26.529 1.00 88.44 537 THR A C 1
ATOM 4045 O O . THR A 1 537 ? 21.087 20.005 -26.293 1.00 88.44 537 THR A O 1
ATOM 4048 N N . ALA A 1 538 ? 22.777 19.895 -27.761 1.00 86.25 538 ALA A N 1
ATOM 4049 C CA . ALA A 1 538 ? 21.920 19.676 -28.915 1.00 86.25 538 ALA A CA 1
ATOM 4050 C C . ALA A 1 538 ? 21.317 18.263 -28.952 1.00 86.25 538 ALA A C 1
ATOM 4052 O O . ALA A 1 538 ? 20.384 18.048 -29.721 1.00 86.25 538 ALA A O 1
ATOM 4053 N N . LEU A 1 539 ? 21.767 17.324 -28.109 1.00 85.62 539 LEU A N 1
ATOM 4054 C CA . LEU A 1 539 ? 21.221 15.968 -27.968 1.00 85.62 539 LEU A CA 1
ATOM 4055 C C . LEU A 1 539 ? 20.317 15.771 -26.738 1.00 85.62 539 LEU A C 1
ATOM 4057 O O . LEU A 1 539 ? 19.413 14.939 -26.778 1.00 85.62 539 LEU A O 1
ATOM 4061 N N . MET A 1 540 ? 20.515 16.523 -25.656 1.00 84.31 540 MET A N 1
ATOM 4062 C CA . MET A 1 540 ? 19.800 16.308 -24.393 1.00 84.31 540 MET A CA 1
ATOM 4063 C C . MET A 1 540 ? 18.346 16.781 -24.430 1.00 84.31 540 MET A C 1
ATOM 4065 O O . MET A 1 540 ? 18.035 17.878 -24.906 1.00 84.31 540 MET A O 1
ATOM 4069 N N . ALA A 1 541 ? 17.435 15.969 -23.892 1.00 70.19 541 ALA A N 1
ATOM 4070 C CA . ALA A 1 541 ? 16.072 16.404 -23.612 1.00 70.19 541 ALA A CA 1
ATOM 4071 C C . ALA A 1 541 ? 16.065 17.329 -22.374 1.00 70.19 541 ALA A C 1
ATOM 4073 O O . ALA A 1 541 ? 16.715 17.005 -21.382 1.00 70.19 541 ALA A O 1
ATOM 4074 N N . PRO A 1 542 ? 15.316 18.448 -22.387 1.00 61.47 542 PRO A N 1
ATOM 4075 C CA . PRO A 1 542 ? 15.354 19.442 -21.307 1.00 61.47 542 PRO A CA 1
ATOM 4076 C C . PRO A 1 542 ? 14.640 19.002 -20.016 1.00 61.47 542 PRO A C 1
ATOM 4078 O O . PRO A 1 542 ? 14.714 19.691 -19.007 1.00 61.47 542 PRO A O 1
ATOM 4081 N N . SER A 1 543 ? 13.920 17.875 -20.022 1.00 62.94 543 SER A N 1
ATOM 4082 C CA . SER A 1 543 ? 13.146 17.413 -18.862 1.00 62.94 543 SER A CA 1
ATOM 4083 C C . SER A 1 543 ? 13.972 16.481 -17.975 1.00 62.94 543 SER A C 1
ATOM 4085 O O . SER A 1 543 ? 13.986 15.261 -18.153 1.00 62.94 543 SER A O 1
ATOM 4087 N N . LEU A 1 544 ? 14.649 17.073 -16.993 1.00 80.50 544 LEU A N 1
ATOM 4088 C CA . LEU A 1 544 ? 15.348 16.360 -15.932 1.00 80.50 544 LEU A CA 1
ATOM 4089 C C . LEU A 1 544 ? 14.450 16.267 -14.695 1.00 80.50 544 LEU A C 1
ATOM 4091 O O . LEU A 1 544 ? 13.989 17.282 -14.188 1.00 80.50 544 LEU A O 1
ATOM 4095 N N . ILE A 1 545 ? 14.215 15.049 -14.207 1.00 89.31 545 ILE A N 1
ATOM 4096 C CA . ILE A 1 545 ? 13.504 14.830 -12.944 1.00 89.31 545 ILE A CA 1
ATOM 4097 C C . ILE A 1 545 ? 14.520 14.343 -11.920 1.00 89.31 545 ILE A C 1
ATOM 4099 O O . ILE A 1 545 ? 15.104 13.261 -12.082 1.00 89.31 545 ILE A O 1
ATOM 4103 N N . THR A 1 546 ? 14.735 15.164 -10.899 1.00 91.44 546 THR A N 1
ATOM 4104 C CA . THR A 1 546 ? 15.718 14.930 -9.846 1.00 91.44 546 THR A CA 1
ATOM 4105 C C . THR A 1 546 ? 15.055 14.598 -8.518 1.00 91.44 546 THR A C 1
ATOM 4107 O O . THR A 1 546 ? 13.901 14.950 -8.294 1.00 91.44 546 THR A O 1
ATOM 4110 N N . VAL A 1 547 ? 15.814 13.943 -7.648 1.00 91.12 547 VAL A N 1
ATOM 4111 C CA . VAL A 1 547 ? 15.525 13.758 -6.220 1.00 91.12 547 VAL A CA 1
ATOM 4112 C C . VAL A 1 547 ? 16.788 14.024 -5.421 1.00 91.12 547 VAL A C 1
ATOM 4114 O O . VAL A 1 547 ? 17.895 13.959 -5.965 1.00 91.12 547 VAL A O 1
ATOM 4117 N N . ARG A 1 548 ? 16.626 14.294 -4.136 1.00 90.00 548 ARG A N 1
ATOM 4118 C CA . ARG A 1 548 ? 17.707 14.440 -3.170 1.00 90.00 548 ARG A CA 1
ATOM 4119 C C . ARG A 1 548 ? 17.828 13.190 -2.291 1.00 90.00 548 ARG A C 1
ATOM 4121 O O . ARG A 1 548 ? 16.854 12.444 -2.178 1.00 90.00 548 ARG A O 1
ATOM 4128 N N . PRO A 1 549 ? 18.997 12.918 -1.684 1.00 86.44 549 PRO A N 1
ATOM 4129 C CA . PRO A 1 549 ? 19.179 11.777 -0.782 1.00 86.44 549 PRO A CA 1
ATOM 4130 C C . PRO A 1 549 ? 18.163 11.723 0.372 1.00 86.44 549 PRO A C 1
ATOM 4132 O O . PRO A 1 549 ? 17.744 10.640 0.778 1.00 86.44 549 PRO A O 1
ATOM 4135 N N . GLU A 1 550 ? 17.733 12.875 0.877 1.00 79.19 550 GLU A N 1
ATOM 4136 C CA . GLU A 1 550 ? 16.764 13.017 1.966 1.00 79.19 550 GLU A CA 1
ATOM 4137 C C . GLU A 1 550 ? 15.299 12.780 1.555 1.00 79.19 550 GLU A C 1
ATOM 4139 O O . GLU A 1 550 ? 14.443 12.613 2.427 1.00 79.19 550 GLU A O 1
ATOM 4144 N N . ASP A 1 551 ? 14.997 12.720 0.253 1.00 79.25 551 ASP A N 1
ATOM 4145 C CA . ASP A 1 551 ? 13.627 12.539 -0.227 1.00 79.25 551 ASP A CA 1
ATOM 4146 C C . ASP A 1 551 ? 13.057 11.169 0.170 1.00 79.25 551 ASP A C 1
ATOM 4148 O O . ASP A 1 551 ? 13.744 10.137 0.185 1.00 79.25 551 ASP A O 1
ATOM 4152 N N . SER A 1 552 ? 11.746 11.137 0.434 1.00 75.44 552 SER A N 1
ATOM 4153 C CA . SER A 1 552 ? 11.046 9.890 0.737 1.00 75.44 552 SER A CA 1
ATOM 4154 C C . SER A 1 552 ? 10.985 8.972 -0.491 1.00 75.44 552 SER A C 1
ATOM 4156 O O . SER A 1 552 ? 10.832 9.400 -1.641 1.00 75.44 552 SER A O 1
ATOM 4158 N N . LEU A 1 553 ? 11.035 7.658 -0.260 1.00 81.69 553 LEU A N 1
ATOM 4159 C CA . LEU A 1 553 ? 10.884 6.671 -1.335 1.00 81.69 553 LEU A CA 1
ATOM 4160 C C . LEU A 1 553 ? 9.507 6.738 -2.013 1.00 81.69 553 LEU A C 1
ATOM 4162 O O . LEU A 1 553 ? 9.391 6.435 -3.204 1.00 81.69 553 LEU A O 1
ATOM 4166 N N . GLY A 1 554 ? 8.468 7.149 -1.280 1.00 75.81 554 GLY A N 1
ATOM 4167 C CA . GLY A 1 554 ? 7.132 7.384 -1.826 1.00 75.81 554 GLY A CA 1
ATOM 4168 C C . GLY A 1 554 ? 7.091 8.598 -2.759 1.00 75.81 554 GLY A C 1
ATOM 4169 O O . GLY A 1 554 ? 6.541 8.502 -3.862 1.00 75.81 554 GLY A O 1
ATOM 4170 N N . HIS A 1 555 ? 7.773 9.692 -2.400 1.00 78.69 555 HIS A N 1
ATOM 4171 C CA . HIS A 1 555 ? 7.982 10.845 -3.280 1.00 78.69 555 HIS A CA 1
ATOM 4172 C C . HIS A 1 555 ? 8.725 10.448 -4.566 1.00 78.69 555 HIS A C 1
ATOM 4174 O O . HIS A 1 555 ? 8.239 10.704 -5.673 1.00 78.69 555 HIS A O 1
ATOM 4180 N N . ALA A 1 556 ? 9.834 9.712 -4.443 1.00 86.56 556 ALA A N 1
ATOM 4181 C CA . ALA A 1 556 ? 10.569 9.187 -5.594 1.00 86.56 556 ALA A CA 1
ATOM 4182 C C . ALA A 1 556 ? 9.683 8.289 -6.484 1.00 86.56 556 ALA A C 1
ATOM 4184 O O . ALA A 1 556 ? 9.658 8.435 -7.711 1.00 86.56 556 ALA A O 1
ATOM 4185 N N . ALA A 1 557 ? 8.894 7.382 -5.896 1.00 86.00 557 ALA A N 1
ATOM 4186 C CA . ALA A 1 557 ? 7.946 6.554 -6.643 1.00 86.00 557 ALA A CA 1
ATOM 4187 C C . ALA A 1 557 ? 6.921 7.409 -7.410 1.00 86.00 557 ALA A C 1
ATOM 4189 O O . ALA A 1 557 ? 6.655 7.136 -8.588 1.00 86.00 557 ALA A O 1
ATOM 4190 N N . ARG A 1 558 ? 6.395 8.470 -6.787 1.00 82.56 558 ARG A N 1
ATOM 4191 C CA . ARG A 1 558 ? 5.438 9.397 -7.404 1.00 82.56 558 ARG A CA 1
ATOM 4192 C C . ARG A 1 558 ? 6.026 10.119 -8.608 1.00 82.56 558 ARG A C 1
ATOM 4194 O O . ARG A 1 558 ? 5.437 10.028 -9.689 1.00 82.56 558 ARG A O 1
ATOM 4201 N N . LEU A 1 559 ? 7.209 10.716 -8.472 1.00 87.38 559 LEU A N 1
ATOM 4202 C CA . LEU A 1 559 ? 7.918 11.353 -9.586 1.00 87.38 559 LEU A CA 1
ATOM 4203 C C . LEU A 1 559 ? 8.170 10.363 -10.736 1.00 87.38 559 LEU A C 1
ATOM 4205 O O . LEU A 1 559 ? 7.913 10.667 -11.906 1.00 87.38 559 LEU A O 1
ATOM 4209 N N . MET A 1 560 ? 8.587 9.128 -10.424 1.00 90.00 560 MET A N 1
ATOM 4210 C CA . MET A 1 560 ? 8.779 8.081 -11.436 1.00 90.00 560 MET A CA 1
ATOM 4211 C C . MET A 1 560 ? 7.493 7.727 -12.196 1.00 90.00 560 MET A C 1
ATOM 4213 O O . MET A 1 560 ? 7.560 7.348 -13.376 1.00 90.00 560 MET A O 1
ATOM 4217 N N . MET A 1 561 ? 6.332 7.779 -11.540 1.00 88.94 561 MET A N 1
ATOM 4218 C CA . MET A 1 561 ? 5.041 7.464 -12.157 1.00 88.94 561 MET A CA 1
ATOM 4219 C C . MET A 1 561 ? 4.483 8.637 -12.958 1.00 88.94 561 MET A C 1
ATOM 4221 O O . MET A 1 561 ? 4.133 8.434 -14.124 1.00 88.94 561 MET A O 1
ATOM 4225 N N . GLN A 1 562 ? 4.458 9.837 -12.374 1.00 86.62 562 GLN A N 1
ATOM 4226 C CA . GLN A 1 562 ? 3.951 11.062 -13.001 1.00 86.62 562 GLN A CA 1
ATOM 4227 C C . GLN A 1 562 ? 4.705 11.374 -14.296 1.00 86.62 562 GLN A C 1
ATOM 4229 O O . GLN A 1 562 ? 4.097 11.500 -15.358 1.00 86.62 562 GLN A O 1
ATOM 4234 N N . HIS A 1 563 ? 6.039 11.357 -14.247 1.00 87.81 563 HIS A N 1
ATOM 4235 C CA . HIS A 1 563 ? 6.880 11.646 -15.412 1.00 87.81 563 HIS A CA 1
ATOM 4236 C C . HIS A 1 563 ? 7.163 10.413 -16.280 1.00 87.81 563 HIS A C 1
ATOM 4238 O O . HIS A 1 563 ? 7.902 10.483 -17.262 1.00 87.81 563 HIS A O 1
ATOM 4244 N N . ARG A 1 564 ? 6.585 9.250 -15.939 1.00 87.38 564 ARG A N 1
ATOM 4245 C CA . ARG A 1 564 ? 6.762 7.969 -16.650 1.00 87.38 564 ARG A CA 1
ATOM 4246 C C . ARG A 1 564 ? 8.234 7.555 -16.824 1.00 87.38 564 ARG A C 1
ATOM 4248 O O . ARG A 1 564 ? 8.564 6.777 -17.726 1.00 87.38 564 ARG A O 1
ATOM 4255 N N . VAL A 1 565 ? 9.112 7.989 -15.921 1.00 87.06 565 VAL A N 1
ATOM 4256 C CA . VAL A 1 565 ? 10.548 7.680 -15.936 1.00 87.06 565 VAL A CA 1
ATOM 4257 C C . VAL A 1 565 ? 10.869 6.415 -15.138 1.00 87.06 565 VAL A C 1
ATOM 4259 O O . VAL A 1 565 ? 10.217 6.064 -14.154 1.00 87.06 565 VAL A O 1
ATOM 4262 N N . LYS A 1 566 ? 11.872 5.658 -15.597 1.00 87.12 566 LYS A N 1
ATOM 4263 C CA . LYS A 1 566 ? 12.306 4.404 -14.945 1.00 87.12 566 LYS A CA 1
ATOM 4264 C C . LYS A 1 566 ? 13.360 4.610 -13.858 1.00 87.12 566 LYS A C 1
ATOM 4266 O O . LYS A 1 566 ? 13.583 3.684 -13.083 1.00 87.12 566 LYS A O 1
ATOM 4271 N N . ARG A 1 567 ? 14.033 5.758 -13.887 1.00 90.56 567 ARG A N 1
ATOM 4272 C CA . ARG A 1 567 ? 15.083 6.160 -12.953 1.00 90.56 567 ARG A CA 1
ATOM 4273 C C . ARG A 1 567 ? 15.006 7.662 -12.754 1.00 90.56 567 ARG A C 1
ATOM 4275 O O . ARG A 1 567 ? 14.604 8.343 -13.701 1.00 90.56 567 ARG A O 1
ATOM 4282 N N . LEU A 1 568 ? 15.419 8.117 -11.585 1.00 92.75 568 LEU A N 1
ATOM 4283 C CA . LEU A 1 568 ? 15.561 9.522 -11.230 1.00 92.75 568 LEU A CA 1
ATOM 4284 C C . LEU A 1 568 ? 17.040 9.850 -11.070 1.00 92.75 568 LEU A C 1
ATOM 4286 O O . LEU A 1 568 ? 17.842 8.959 -10.776 1.00 92.75 568 LEU A O 1
ATOM 4290 N N . VAL A 1 569 ? 17.382 11.108 -11.315 1.00 93.50 569 VAL A N 1
ATOM 4291 C CA . VAL A 1 569 ? 18.732 11.623 -11.093 1.00 93.50 569 VAL A CA 1
ATOM 4292 C C . VAL A 1 569 ? 18.829 12.094 -9.650 1.00 93.50 569 VAL A C 1
ATOM 4294 O O . VAL A 1 569 ? 18.018 12.905 -9.220 1.00 93.50 569 VAL A O 1
ATOM 4297 N N . VAL A 1 570 ? 19.787 11.567 -8.898 1.00 94.50 570 VAL A N 1
ATOM 4298 C CA . VAL A 1 570 ? 20.036 11.980 -7.517 1.00 94.50 570 VAL A CA 1
ATOM 4299 C C . VAL A 1 570 ? 21.026 13.135 -7.534 1.00 94.50 570 VAL A C 1
ATOM 4301 O O . VAL A 1 570 ? 22.090 13.017 -8.154 1.00 94.50 570 VAL A O 1
ATOM 4304 N N . VAL A 1 571 ? 20.662 14.244 -6.895 1.00 93.56 571 VAL A N 1
ATOM 4305 C CA . VAL A 1 571 ? 21.490 15.452 -6.786 1.00 93.56 571 VAL A CA 1
ATOM 4306 C C . VAL A 1 571 ? 21.609 15.907 -5.337 1.00 93.56 571 VAL A C 1
ATOM 4308 O O . VAL A 1 571 ? 20.701 15.672 -4.545 1.00 93.56 571 VAL A O 1
ATOM 4311 N N . ASP A 1 572 ? 22.722 16.552 -4.995 1.00 89.69 572 ASP A N 1
ATOM 4312 C CA . ASP A 1 572 ? 22.886 17.198 -3.687 1.00 89.69 572 ASP A CA 1
ATOM 4313 C C . ASP A 1 572 ? 22.156 18.557 -3.612 1.00 89.69 572 ASP A C 1
ATOM 4315 O O . ASP A 1 572 ? 21.527 19.001 -4.578 1.00 89.69 572 ASP A O 1
ATOM 4319 N N . GLU A 1 573 ? 22.251 19.246 -2.470 1.00 85.69 573 GLU A N 1
ATOM 4320 C CA . GLU A 1 573 ? 21.652 20.577 -2.281 1.00 85.69 573 GLU A CA 1
ATOM 4321 C C . GLU A 1 573 ? 22.148 21.623 -3.293 1.00 85.69 573 GLU A C 1
ATOM 4323 O O . GLU A 1 573 ? 21.400 22.528 -3.662 1.00 85.69 573 GLU A O 1
ATOM 4328 N N . ALA A 1 574 ? 23.383 21.479 -3.784 1.00 87.31 574 ALA A N 1
ATOM 4329 C CA . ALA A 1 574 ? 23.984 22.349 -4.794 1.00 87.31 574 ALA A CA 1
ATOM 4330 C C . ALA A 1 574 ? 23.630 21.929 -6.239 1.00 87.31 574 ALA A C 1
ATOM 4332 O O . ALA A 1 574 ? 24.124 22.524 -7.202 1.00 87.31 574 ALA A O 1
ATOM 4333 N N . GLY A 1 575 ? 22.792 20.902 -6.415 1.00 88.69 575 GLY A N 1
ATOM 4334 C CA . GLY A 1 575 ? 22.382 20.376 -7.717 1.00 88.69 575 GLY A CA 1
ATOM 4335 C C . GLY A 1 575 ? 23.463 19.557 -8.428 1.00 88.69 575 GLY A C 1
ATOM 4336 O O . GLY A 1 575 ? 23.362 19.329 -9.641 1.00 88.69 575 GLY A O 1
ATOM 4337 N N . ARG A 1 576 ? 24.513 19.130 -7.719 1.00 92.19 576 ARG A N 1
ATOM 4338 C CA . ARG A 1 576 ? 25.595 18.313 -8.280 1.00 92.19 576 ARG A CA 1
ATOM 4339 C C . ARG A 1 576 ? 25.166 16.861 -8.401 1.00 92.19 576 ARG A C 1
ATOM 4341 O O . ARG A 1 576 ? 24.449 16.338 -7.552 1.00 92.19 576 ARG A O 1
ATOM 4348 N N . PHE A 1 577 ? 25.617 16.208 -9.468 1.00 92.19 577 PHE A N 1
ATOM 4349 C CA . PHE A 1 577 ? 25.279 14.813 -9.739 1.00 92.19 577 PHE A CA 1
ATOM 4350 C C . PHE A 1 577 ? 25.828 13.874 -8.660 1.00 92.19 577 PHE A C 1
ATOM 4352 O O . PHE A 1 577 ? 27.033 13.848 -8.420 1.00 92.19 577 PHE A O 1
ATOM 4359 N N . HIS A 1 578 ? 24.954 13.059 -8.073 1.00 91.06 578 HIS A N 1
ATOM 4360 C CA . HIS A 1 578 ? 25.333 11.993 -7.147 1.00 91.06 578 HIS A CA 1
ATOM 4361 C C . HIS A 1 578 ? 25.175 10.602 -7.778 1.00 91.06 578 HIS A C 1
ATOM 4363 O O . HIS A 1 578 ? 26.001 9.720 -7.567 1.00 91.06 578 HIS A O 1
ATOM 4369 N N . GLY A 1 579 ? 24.140 10.402 -8.601 1.00 92.06 579 GLY A N 1
ATOM 4370 C CA . GLY A 1 579 ? 23.954 9.163 -9.355 1.00 92.06 579 GLY A CA 1
ATOM 4371 C C . GLY A 1 579 ? 22.516 8.936 -9.812 1.00 92.06 579 GLY A C 1
ATOM 4372 O O . GLY A 1 579 ? 21.739 9.879 -9.949 1.00 92.06 579 GLY A O 1
ATOM 4373 N N . LEU A 1 580 ? 22.143 7.685 -10.091 1.00 92.62 580 LEU A N 1
ATOM 4374 C CA . LEU A 1 580 ? 20.793 7.316 -10.526 1.00 92.62 580 LEU A CA 1
ATOM 4375 C C . LEU A 1 580 ? 20.143 6.317 -9.569 1.00 92.62 580 LEU A C 1
ATOM 4377 O O . LEU A 1 580 ? 20.727 5.280 -9.266 1.00 92.62 580 LEU A O 1
ATOM 4381 N N . VAL A 1 581 ? 18.879 6.554 -9.216 1.00 93.56 581 VAL A N 1
ATOM 4382 C CA . VAL A 1 581 ? 18.044 5.592 -8.477 1.00 93.56 581 VAL A CA 1
ATOM 4383 C C . VAL A 1 581 ? 16.950 5.035 -9.382 1.00 93.56 581 VAL A C 1
ATOM 4385 O O . VAL A 1 581 ? 16.325 5.776 -10.146 1.00 93.56 581 VAL A O 1
ATOM 4388 N N . ASP A 1 582 ? 16.708 3.721 -9.350 1.00 92.25 582 ASP A N 1
ATOM 4389 C CA . ASP A 1 582 ? 15.727 3.064 -10.218 1.00 92.25 582 ASP A CA 1
ATOM 4390 C C . ASP A 1 582 ? 14.515 2.472 -9.480 1.00 92.25 582 ASP A C 1
ATOM 4392 O O . ASP A 1 582 ? 14.491 2.299 -8.265 1.00 92.25 582 ASP A O 1
ATOM 4396 N N . ARG A 1 583 ? 13.474 2.128 -10.249 1.00 91.25 583 ARG A N 1
ATOM 4397 C CA . ARG A 1 583 ? 12.241 1.512 -9.720 1.00 91.25 583 ARG A CA 1
ATOM 4398 C C . ARG A 1 583 ? 12.460 0.189 -8.984 1.00 91.25 583 ARG A C 1
ATOM 4400 O O . ARG A 1 583 ? 11.566 -0.242 -8.267 1.00 91.25 583 ARG A O 1
ATOM 4407 N N . ARG A 1 584 ? 13.530 -0.559 -9.284 1.00 90.38 584 ARG A N 1
ATOM 4408 C CA . ARG A 1 584 ? 13.822 -1.825 -8.584 1.00 90.38 584 ARG A CA 1
ATOM 4409 C C . ARG A 1 584 ? 14.276 -1.489 -7.179 1.00 90.38 584 ARG A C 1
ATOM 4411 O O . ARG A 1 584 ? 13.790 -2.114 -6.250 1.00 90.38 584 ARG A O 1
ATOM 4418 N N . GLU A 1 585 ? 15.156 -0.511 -7.069 1.00 91.00 585 GLU A N 1
ATOM 4419 C CA . GLU A 1 585 ? 15.751 -0.129 -5.806 1.00 91.00 585 GLU A CA 1
ATOM 4420 C C . GLU A 1 585 ? 14.749 0.538 -4.870 1.00 91.00 585 GLU A C 1
ATOM 4422 O O . GLU A 1 585 ? 14.579 0.089 -3.741 1.00 91.00 585 GLU A O 1
ATOM 4427 N N . VAL A 1 586 ? 13.954 1.478 -5.389 1.00 89.06 586 VAL A N 1
ATOM 4428 C CA . VAL A 1 586 ? 12.832 2.064 -4.637 1.00 89.06 586 VAL A CA 1
ATOM 4429 C C . VAL A 1 586 ? 11.889 0.971 -4.121 1.00 89.06 586 VAL A C 1
ATOM 4431 O O . VAL A 1 586 ? 11.527 0.962 -2.951 1.00 89.06 586 VAL A O 1
ATOM 4434 N N . LEU A 1 587 ? 11.528 -0.000 -4.968 1.00 87.38 587 LEU A N 1
ATOM 4435 C CA . LEU A 1 587 ? 10.661 -1.109 -4.561 1.00 87.38 587 LEU A CA 1
ATOM 4436 C C . LEU A 1 587 ? 11.321 -2.028 -3.523 1.00 87.38 587 LEU A C 1
ATOM 4438 O O . LEU A 1 587 ? 10.636 -2.475 -2.611 1.00 87.38 587 LEU A O 1
ATOM 4442 N N . ARG A 1 588 ? 12.619 -2.326 -3.667 1.00 87.38 588 ARG A N 1
ATOM 4443 C CA . ARG A 1 588 ? 13.385 -3.161 -2.730 1.00 87.38 588 ARG A CA 1
ATOM 4444 C C . ARG A 1 588 ? 13.367 -2.542 -1.341 1.00 87.38 588 ARG A C 1
ATOM 4446 O O . ARG A 1 588 ? 13.057 -3.232 -0.380 1.00 87.38 588 ARG A O 1
ATOM 4453 N N . LEU A 1 589 ? 13.655 -1.248 -1.255 1.00 82.44 589 LEU A N 1
ATOM 4454 C CA . LEU A 1 589 ? 13.678 -0.541 0.016 1.00 82.44 589 LEU A CA 1
ATOM 4455 C C . LEU A 1 589 ? 12.291 -0.442 0.651 1.00 82.44 589 LEU A C 1
ATOM 4457 O O . LEU A 1 589 ? 12.176 -0.639 1.858 1.00 82.44 589 LEU A O 1
ATOM 4461 N N . LEU A 1 590 ? 11.253 -0.194 -0.158 1.00 76.31 590 LEU A N 1
ATOM 4462 C CA . LEU A 1 590 ? 9.859 -0.182 0.294 1.00 76.31 590 LEU A CA 1
ATOM 4463 C C . LEU A 1 590 ? 9.371 -1.570 0.744 1.00 76.31 590 LEU A C 1
ATOM 4465 O O . LEU A 1 590 ? 8.474 -1.654 1.573 1.00 76.31 590 LEU A O 1
ATOM 4469 N N . ALA A 1 591 ? 9.926 -2.658 0.207 1.00 71.12 591 ALA A N 1
ATOM 4470 C CA . ALA A 1 591 ? 9.530 -4.020 0.566 1.00 71.12 591 ALA A CA 1
ATOM 4471 C C . ALA A 1 591 ? 10.076 -4.497 1.927 1.00 71.12 591 ALA A C 1
ATOM 4473 O O . ALA A 1 591 ? 9.546 -5.479 2.453 1.00 71.12 591 ALA A O 1
ATOM 4474 N N . GLY A 1 592 ? 11.077 -3.799 2.487 1.00 64.94 592 GLY A N 1
ATOM 4475 C CA . GLY A 1 592 ? 11.809 -4.207 3.694 1.00 64.94 592 GLY A CA 1
ATOM 4476 C C . GLY A 1 592 ? 13.068 -4.990 3.364 1.00 64.94 592 GLY A C 1
ATOM 4477 O O . GLY A 1 592 ? 12.940 -6.145 2.911 1.00 64.94 592 GLY A O 1
#

Sequence (592 aa):
MFKRILVAYDGSEGAQAALRLGIGLAKNPGTEIYSISVEEHLPRYAATISEVEGAREQIDEHFRALTKQARDMAALAGVELETAVRQGHELQSILDFARTRRSDLLVLGSHGHSRVFERIIGSTSLSLVRLASCSVLLVRSEKRSDGLSDITRILVGLDGSPLGRLAFHTALDFAILCGASVVGATIREVSPLARLDEAGAGYIMQLKAAAEEQARAAGITFEHVTRNGHAAQALREIARDVGADLMFVGATGLEHPWSSTIGGTASSIASEAGCSVLVVRSPQALMHVDDIMVRAVSSVTTDTPLAEVVELLLRRNVKALPVVDSRRHVVGIITGGDLLTRGDLGLRLSIKQELDADTLRDRLRALSGSAKSAREVMSRHVHTVESSADLATVMRQMAAQRIKRLPVVNEKKELVGIVSRADVLRAIASLPEPHDTAQHVLPAAGRTVADAEITEAPVVTAETSAEEVLRRVLENPLRRVVVTSPAGTVLGLITDRDVLARSTPETRPWILRMLMGTGPRKDEKHAHTHPGPLTATALMAPSLITVRPEDSLGHAARLMMQHRVKRLVVVDEAGRFHGLVDRREVLRLLAG